Protein AF-0000000078897462 (afdb_homodimer)

Solvent-accessible surface area (backbone atoms only — not comparable to full-atom values): 29015 Å² total; per-residue (Å²): 115,37,61,80,40,84,40,55,51,53,40,30,50,65,45,54,79,26,68,75,87,39,62,31,33,33,38,21,14,69,80,71,64,42,80,41,42,38,42,59,67,56,45,29,54,48,11,64,52,46,28,38,51,57,62,60,48,25,62,71,59,50,78,65,89,62,73,49,71,44,78,38,54,90,40,51,51,70,26,52,50,35,50,47,40,30,54,42,47,66,40,71,82,74,44,86,80,38,28,50,53,32,31,40,49,20,58,74,37,45,26,55,58,57,27,51,52,32,50,52,49,51,68,73,65,56,43,75,88,42,24,64,54,47,47,34,51,16,48,75,64,70,55,30,78,90,46,51,67,64,33,48,56,50,44,24,70,41,28,52,63,37,48,66,35,85,64,49,50,71,49,48,70,67,50,49,36,54,60,48,58,45,84,68,49,51,54,57,55,66,55,53,48,53,33,51,50,52,27,21,48,52,50,25,58,75,68,71,44,64,94,42,43,62,49,27,43,56,70,43,45,74,47,57,45,38,47,51,60,82,75,42,52,68,65,55,38,54,74,61,46,63,75,56,53,64,55,52,71,68,54,48,49,48,49,54,53,13,69,76,54,71,47,71,83,39,93,62,86,71,116,39,63,78,40,85,41,54,51,54,39,28,51,66,44,55,80,25,66,73,86,38,60,31,33,33,38,22,14,68,81,72,64,43,80,43,42,38,42,60,68,57,46,28,53,46,11,64,54,46,30,39,50,58,62,61,49,27,61,70,54,50,80,64,86,62,72,49,72,44,77,39,55,89,42,50,52,69,28,51,50,35,49,47,39,30,54,41,49,65,40,71,82,74,46,87,80,38,27,50,53,32,29,38,48,20,57,74,37,46,25,54,59,58,26,49,51,32,50,51,50,50,68,73,64,57,42,74,87,42,25,65,54,47,46,36,52,18,48,76,64,69,54,30,79,90,46,51,66,64,32,47,55,50,43,24,70,40,28,50,62,38,47,66,36,84,63,50,50,70,48,48,70,67,50,50,36,55,60,48,58,45,83,69,50,52,54,56,57,66,55,52,50,54,32,51,50,52,27,21,48,52,50,24,56,75,67,71,44,65,91,42,44,63,49,26,44,57,71,43,45,75,46,57,46,38,46,52,60,81,76,42,52,69,65,55,38,53,75,61,44,62,76,57,52,65,55,51,70,67,54,45,49,47,48,53,53,13,67,76,54,73,47,71,83,39,92,62,84,72

Structure (mmCIF, N/CA/C/O backbone):
data_AF-0000000078897462-model_v1
#
loop_
_entity.id
_entity.type
_entity.pdbx_description
1 polymer 'BTB domain-containing protein'
#
loop_
_atom_site.group_PDB
_atom_site.id
_atom_site.type_symbol
_atom_site.label_atom_id
_atom_site.label_alt_id
_atom_site.label_comp_id
_atom_site.label_asym_id
_atom_site.label_entity_id
_atom_site.label_seq_id
_atom_site.pdbx_PDB_ins_code
_atom_site.Cartn_x
_atom_site.Cartn_y
_atom_site.Cartn_z
_atom_site.occupancy
_atom_site.B_iso_or_equiv
_atom_site.auth_seq_id
_atom_site.auth_comp_id
_atom_site.auth_asym_id
_atom_site.auth_atom_id
_atom_site.pdbx_PDB_model_num
ATOM 1 N N . TRP A 1 1 ? -14.805 -8.18 -1.785 1 94.5 1 TRP A N 1
ATOM 2 C CA . TRP A 1 1 ? -14.18 -6.934 -2.232 1 94.5 1 TRP A CA 1
ATOM 3 C C . TRP A 1 1 ? -12.727 -7.16 -2.633 1 94.5 1 TRP A C 1
ATOM 5 O O . TRP A 1 1 ? -12.234 -6.535 -3.572 1 94.5 1 TRP A O 1
ATOM 15 N N . GLN A 1 2 ? -12.047 -8.102 -2.064 1 93.75 2 GLN A N 1
ATOM 16 C CA . GLN A 1 2 ? -10.625 -8.336 -2.287 1 93.75 2 GLN A CA 1
ATOM 17 C C . GLN A 1 2 ? -10.359 -8.781 -3.723 1 93.75 2 GLN A C 1
ATOM 19 O O . GLN A 1 2 ? -9.406 -8.312 -4.359 1 93.75 2 GLN A O 1
ATOM 24 N N . THR A 1 3 ? -11.195 -9.656 -4.246 1 94.5 3 THR A N 1
ATOM 25 C CA . THR A 1 3 ? -10.969 -10.266 -5.559 1 94.5 3 THR A CA 1
ATOM 26 C C . THR A 1 3 ? -11.188 -9.242 -6.668 1 94.5 3 THR A C 1
ATOM 28 O O . THR A 1 3 ? -10.711 -9.422 -7.789 1 94.5 3 THR A O 1
ATOM 31 N N . SER A 1 4 ? -11.906 -8.195 -6.355 1 93.88 4 SER A N 1
ATOM 32 C CA . SER A 1 4 ? -12.219 -7.188 -7.363 1 93.88 4 SER A CA 1
ATOM 33 C C . SER A 1 4 ? -11.148 -6.102 -7.414 1 93.88 4 SER A C 1
ATOM 35 O O . SER A 1 4 ? -11.109 -5.309 -8.359 1 93.88 4 SER A O 1
ATOM 37 N N . MET A 1 5 ? -10.25 -6.145 -6.422 1 92.44 5 MET A N 1
ATOM 38 C CA . MET A 1 5 ? -9.211 -5.121 -6.359 1 92.44 5 MET A CA 1
ATOM 39 C C . MET A 1 5 ? -7.879 -5.66 -6.879 1 92.44 5 MET A C 1
ATOM 41 O O . MET A 1 5 ? -7.352 -6.637 -6.34 1 92.44 5 MET A O 1
ATOM 45 N N . CYS A 1 6 ? -7.266 -4.957 -7.836 1 90.75 6 CYS A N 1
ATOM 46 C CA . CYS A 1 6 ? -6.152 -5.547 -8.578 1 90.75 6 CYS A CA 1
ATOM 47 C C . CYS A 1 6 ? -4.828 -4.945 -8.125 1 90.75 6 CYS A C 1
ATOM 49 O O . CYS A 1 6 ? -3.768 -5.32 -8.633 1 90.75 6 CYS A O 1
ATOM 51 N N . SER A 1 7 ? -4.902 -3.967 -7.152 1 95.38 7 SER A N 1
ATOM 52 C CA . SER A 1 7 ? -3.656 -3.344 -6.719 1 95.38 7 SER A CA 1
ATOM 53 C C . SER A 1 7 ? -3.648 -3.113 -5.211 1 95.38 7 SER A C 1
ATOM 55 O O . SER A 1 7 ? -4.707 -3.051 -4.582 1 95.38 7 SER A O 1
ATOM 57 N N . LEU A 1 8 ? -2.457 -3.035 -4.715 1 96.25 8 LEU A N 1
ATOM 58 C CA . LEU A 1 8 ? -2.258 -2.721 -3.305 1 96.25 8 LEU A CA 1
ATOM 59 C C . LEU A 1 8 ? -2.938 -1.406 -2.939 1 96.25 8 LEU A C 1
ATOM 61 O O . LEU A 1 8 ? -3.553 -1.294 -1.876 1 96.25 8 LEU A O 1
ATOM 65 N N . ARG A 1 9 ? -2.812 -0.392 -3.801 1 96.5 9 ARG A N 1
ATOM 66 C CA . ARG A 1 9 ? -3.391 0.927 -3.566 1 96.5 9 ARG A CA 1
ATOM 67 C C . ARG A 1 9 ? -4.906 0.839 -3.406 1 96.5 9 ARG A C 1
ATOM 69 O O . ARG A 1 9 ? -5.477 1.439 -2.492 1 96.5 9 ARG A O 1
ATOM 76 N N . GLU A 1 10 ? -5.543 0.075 -4.281 1 97.12 10 GLU A N 1
ATOM 77 C CA . GLU A 1 10 ? -6.996 -0.085 -4.238 1 97.12 10 GLU A CA 1
ATOM 78 C C . GLU A 1 10 ? -7.434 -0.805 -2.967 1 97.12 10 GLU A C 1
ATOM 80 O O . GLU A 1 10 ? -8.438 -0.435 -2.352 1 97.12 10 GLU A O 1
ATOM 85 N N . ARG A 1 11 ? -6.711 -1.807 -2.66 1 97.75 11 ARG A N 1
ATOM 86 C CA . ARG A 1 11 ? -7.035 -2.557 -1.45 1 97.75 11 ARG A CA 1
ATOM 87 C C . ARG A 1 11 ? -6.887 -1.684 -0.208 1 97.75 11 ARG A C 1
ATOM 89 O O . ARG A 1 11 ? -7.734 -1.722 0.687 1 97.75 11 ARG A O 1
ATOM 96 N N . ASN A 1 12 ? -5.855 -0.88 -0.157 1 98.19 12 ASN A N 1
ATOM 97 C CA . ASN A 1 12 ? -5.652 0.019 0.974 1 98.19 12 ASN A CA 1
ATOM 98 C C . ASN A 1 12 ? -6.699 1.128 1.004 1 98.19 12 ASN A C 1
ATOM 100 O O . ASN A 1 12 ? -7.113 1.568 2.078 1 98.19 12 ASN A O 1
ATOM 104 N N . LYS A 1 13 ? -7.027 1.624 -0.205 1 98 13 LYS A N 1
ATOM 105 C CA . LYS A 1 13 ? -8.086 2.625 -0.268 1 98 13 LYS A CA 1
ATOM 106 C C . LYS A 1 13 ? -9.383 2.096 0.346 1 98 13 LYS A C 1
ATOM 108 O O . LYS A 1 13 ? -10.094 2.828 1.038 1 98 13 LYS A O 1
ATOM 113 N N . HIS A 1 14 ? -9.641 0.834 0.102 1 97.88 14 HIS A N 1
ATOM 114 C CA . HIS A 1 14 ? -10.82 0.197 0.669 1 97.88 14 HIS A CA 1
ATOM 115 C C . HIS A 1 14 ? -10.734 0.123 2.189 1 97.88 14 HIS A C 1
ATOM 117 O O . HIS A 1 14 ? -11.758 0.15 2.879 1 97.88 14 HIS A O 1
ATOM 123 N N . MET A 1 15 ? -9.555 0.08 2.713 1 98.19 15 MET A N 1
ATOM 124 C CA . MET A 1 15 ? -9.344 -0.102 4.145 1 98.19 15 MET A CA 1
ATOM 125 C C . MET A 1 15 ? -9.336 1.24 4.871 1 98.19 15 MET A C 1
ATOM 127 O O . MET A 1 15 ? -9.461 1.29 6.094 1 98.19 15 MET A O 1
ATOM 131 N N . PHE A 1 16 ? -9.203 2.348 4.105 1 98.38 16 PHE A N 1
ATOM 132 C CA . PHE A 1 16 ? -9.18 3.693 4.668 1 98.38 16 PHE A CA 1
ATOM 133 C C . PHE A 1 16 ? -10.469 3.98 5.434 1 98.38 16 PHE A C 1
ATOM 135 O O . PHE A 1 16 ? -11.562 3.867 4.879 1 98.38 16 PHE A O 1
ATOM 142 N N . ASN A 1 17 ? -10.242 4.363 6.691 1 98.06 17 ASN A N 1
ATOM 143 C CA . ASN A 1 17 ? -11.344 4.688 7.59 1 98.06 17 ASN A CA 1
ATOM 144 C C . ASN A 1 17 ? -12.367 3.557 7.652 1 98.06 17 ASN A C 1
ATOM 146 O O . ASN A 1 17 ? -13.57 3.803 7.625 1 98.06 17 ASN A O 1
ATOM 150 N N . ASN A 1 18 ? -11.914 2.312 7.578 1 97.5 18 ASN A N 1
ATOM 151 C CA . ASN A 1 18 ? -12.711 1.087 7.637 1 97.5 18 ASN A CA 1
ATOM 152 C C . ASN A 1 18 ? -12.367 0.259 8.875 1 97.5 18 ASN A C 1
ATOM 154 O O . ASN A 1 18 ? -11.195 0.033 9.172 1 97.5 18 ASN A O 1
ATOM 158 N N . GLU A 1 19 ? -13.367 -0.163 9.602 1 95.81 19 GLU A N 1
ATOM 159 C CA . GLU A 1 19 ? -13.195 -0.937 10.828 1 95.81 19 GLU A CA 1
ATOM 160 C C . GLU A 1 19 ? -12.688 -2.342 10.531 1 95.81 19 GLU A C 1
ATOM 162 O O . GLU A 1 19 ? -12.125 -3.004 11.406 1 95.81 19 GLU A O 1
ATOM 167 N N . LEU A 1 20 ? -12.875 -2.715 9.336 1 95.38 20 LEU A N 1
ATOM 168 C CA . LEU A 1 20 ? -12.5 -4.066 8.93 1 95.38 20 LEU A CA 1
ATOM 169 C C . LEU A 1 20 ? -11.016 -4.312 9.188 1 95.38 20 LEU A C 1
ATOM 171 O O . LEU A 1 20 ? -10.164 -3.562 8.703 1 95.38 20 LEU A O 1
ATOM 175 N N . PHE A 1 21 ? -10.594 -5.27 9.984 1 93.56 21 PHE A N 1
ATOM 176 C CA . PHE A 1 21 ? -9.258 -5.723 10.359 1 93.56 21 PHE A CA 1
ATOM 177 C C . PHE A 1 21 ? -8.539 -4.672 11.195 1 93.56 21 PHE A C 1
ATOM 179 O O . PHE A 1 21 ? -7.324 -4.75 11.391 1 93.56 21 PHE A O 1
ATOM 186 N N . SER A 1 22 ? -9.266 -3.619 11.602 1 94.69 22 SER A N 1
ATOM 187 C CA . SER A 1 22 ? -8.625 -2.564 12.383 1 94.69 22 SER A CA 1
ATOM 188 C C . SER A 1 22 ? -8.141 -3.088 13.734 1 94.69 22 SER A C 1
ATOM 190 O O . SER A 1 22 ? -8.789 -3.939 14.344 1 94.69 22 SER A O 1
ATOM 192 N N . ASP A 1 23 ? -6.992 -2.633 14.133 1 92.94 23 ASP A N 1
ATOM 193 C CA . ASP A 1 23 ? -6.438 -3.088 15.398 1 92.94 23 ASP A CA 1
ATOM 194 C C . ASP A 1 23 ? -6.039 -1.906 16.281 1 92.94 23 ASP A C 1
ATOM 196 O O . ASP A 1 23 ? -5.371 -2.084 17.297 1 92.94 23 ASP A O 1
ATOM 200 N N . VAL A 1 24 ? -6.414 -0.72 15.914 1 94.12 24 VAL A N 1
ATOM 201 C CA . VAL A 1 24 ? -6.219 0.48 16.719 1 94.12 24 VAL A CA 1
ATOM 202 C C . VAL A 1 24 ? -7.297 1.508 16.391 1 94.12 24 VAL A C 1
ATOM 204 O O . VAL A 1 24 ? -7.828 1.522 15.273 1 94.12 24 VAL A O 1
ATOM 207 N N . ARG A 1 25 ? -7.66 2.281 17.281 1 96.06 25 ARG A N 1
ATOM 208 C CA . ARG A 1 25 ? -8.609 3.379 17.125 1 96.06 25 ARG A CA 1
ATOM 209 C C . ARG A 1 25 ? -8.047 4.68 17.688 1 96.06 25 ARG A C 1
ATOM 211 O O . ARG A 1 25 ? -7.414 4.676 18.75 1 96.06 25 ARG A O 1
ATOM 218 N N . PHE A 1 26 ? -8.344 5.734 17.016 1 96.56 26 PHE A N 1
ATOM 219 C CA . PHE A 1 26 ? -7.926 7.059 17.469 1 96.56 26 PHE A CA 1
ATOM 220 C C . PHE A 1 26 ? -9.133 7.922 17.812 1 96.56 26 PHE A C 1
ATOM 222 O O . PHE A 1 26 ? -10.062 8.055 17.016 1 96.56 26 PHE A O 1
ATOM 229 N N . LEU A 1 27 ? -9.141 8.391 18.969 1 97.25 27 LEU A N 1
ATOM 230 C CA . LEU A 1 27 ? -10.125 9.398 19.359 1 97.25 27 LEU A CA 1
ATOM 231 C C . LEU A 1 27 ? -9.602 10.805 19.062 1 97.25 27 LEU A C 1
ATOM 233 O O . LEU A 1 27 ? -8.82 11.352 19.844 1 97.25 27 LEU A O 1
ATOM 237 N N . VAL A 1 28 ? -10.141 11.406 18.031 1 97.56 28 VAL A N 1
ATOM 238 C CA . VAL A 1 28 ? -9.547 12.625 17.5 1 97.56 28 VAL A CA 1
ATOM 239 C C . VAL A 1 28 ? -10.516 13.789 17.672 1 97.56 28 VAL A C 1
ATOM 241 O O . VAL A 1 28 ? -11.711 13.656 17.375 1 97.56 28 VAL A O 1
ATOM 244 N N . GLY A 1 29 ? -9.961 14.898 18.094 1 97.06 29 GLY A N 1
ATOM 245 C CA . GLY A 1 29 ? -10.742 16.125 18.234 1 97.06 29 GLY A CA 1
ATOM 246 C C . GLY A 1 29 ? -10.32 16.969 19.422 1 97.06 29 GLY A C 1
ATOM 247 O O . GLY A 1 29 ? -9.93 16.422 20.469 1 97.06 29 GLY A O 1
ATOM 248 N N . ARG A 1 30 ? -10.469 18.234 19.328 1 93.5 30 ARG A N 1
ATOM 249 C CA . ARG A 1 30 ? -10.156 19.141 20.422 1 93.5 30 ARG A CA 1
ATOM 250 C C . ARG A 1 30 ? -11.281 19.172 21.453 1 93.5 30 ARG A C 1
ATOM 252 O O . ARG A 1 30 ? -11.039 19.094 22.656 1 93.5 30 ARG A O 1
ATOM 259 N N . SER A 1 31 ? -12.523 19.312 20.906 1 91 31 SER A N 1
ATOM 260 C CA . SER A 1 31 ? -13.695 19.328 21.781 1 91 31 SER A CA 1
ATOM 261 C C . SER A 1 31 ? -14.531 18.078 21.594 1 91 31 SER A C 1
ATOM 263 O O . SER A 1 31 ? -14.438 17.141 22.391 1 91 31 SER A O 1
ATOM 265 N N . ALA A 1 32 ? -15.117 17.953 20.406 1 92.31 32 ALA A N 1
ATOM 266 C CA . ALA A 1 32 ? -15.867 16.75 20.047 1 92.31 32 ALA A CA 1
ATOM 267 C C . ALA A 1 32 ? -14.945 15.695 19.438 1 92.31 32 ALA A C 1
ATOM 269 O O . ALA A 1 32 ? -14.312 15.938 18.406 1 92.31 32 ALA A O 1
ATOM 270 N N . LYS A 1 33 ? -14.945 14.641 20.141 1 94.62 33 LYS A N 1
ATOM 271 C CA . LYS A 1 33 ? -14 13.625 19.672 1 94.62 33 LYS A CA 1
ATOM 272 C C . LYS A 1 33 ? -14.688 12.586 18.797 1 94.62 33 LYS A C 1
ATOM 274 O O . LYS A 1 33 ? -15.836 12.219 19.047 1 94.62 33 LYS A O 1
ATOM 279 N N . GLN A 1 34 ? -14.047 12.219 17.766 1 97.31 34 GLN A N 1
ATOM 280 C CA . GLN A 1 34 ? -14.492 11.188 16.844 1 97.31 34 GLN A CA 1
ATOM 281 C C . GLN A 1 34 ? -13.555 9.984 16.875 1 97.31 34 GLN A C 1
ATOM 283 O O . GLN A 1 34 ? -12.328 10.141 16.906 1 97.31 34 GLN A O 1
ATOM 288 N N . SER A 1 35 ? -14.164 8.852 16.922 1 97.25 35 SER A N 1
ATOM 289 C CA . SER A 1 35 ? -13.375 7.621 16.891 1 97.25 35 SER A CA 1
ATOM 290 C C . SER A 1 35 ? -13.07 7.188 15.461 1 97.25 35 SER A C 1
ATOM 292 O O . SER A 1 35 ? -13.984 6.988 14.664 1 97.25 35 SER A O 1
ATOM 294 N N . ILE A 1 36 ? -11.82 7.051 15.125 1 98 36 ILE A N 1
ATOM 295 C CA . ILE A 1 36 ? -11.391 6.707 13.781 1 98 36 ILE A CA 1
ATOM 296 C C . ILE A 1 36 ? -10.57 5.418 13.812 1 98 36 ILE A C 1
ATOM 298 O O . ILE A 1 36 ? -9.555 5.336 14.5 1 98 36 ILE A O 1
ATOM 302 N N . PRO A 1 37 ? -11.023 4.418 13.109 1 97.75 37 PRO A N 1
ATOM 303 C CA . PRO A 1 37 ? -10.266 3.162 13.07 1 97.75 37 PRO A CA 1
ATOM 304 C C . PRO A 1 37 ? -9.031 3.25 12.172 1 97.75 37 PRO A C 1
ATOM 306 O O . PRO A 1 37 ? -9 4.039 11.227 1 97.75 37 PRO A O 1
ATOM 309 N N . ALA A 1 38 ? -8 2.543 12.492 1 97.69 38 ALA A N 1
ATOM 310 C CA . ALA A 1 38 ? -6.793 2.457 11.68 1 97.69 38 ALA A CA 1
ATOM 311 C C . ALA A 1 38 ? -6.109 1.102 11.844 1 97.69 38 ALA A C 1
ATOM 313 O O . ALA A 1 38 ? -6.629 0.22 12.539 1 97.69 38 ALA A O 1
ATOM 314 N N . HIS A 1 39 ? -5.098 0.837 11.188 1 96.69 39 HIS A N 1
ATOM 315 C CA . HIS A 1 39 ? -4.312 -0.392 11.211 1 96.69 39 HIS A CA 1
ATOM 316 C C . HIS A 1 39 ? -2.863 -0.113 11.602 1 96.69 39 HIS A C 1
ATOM 318 O O . HIS A 1 39 ? -2.174 0.66 10.938 1 96.69 39 HIS A O 1
ATOM 324 N N . LYS A 1 40 ? -2.426 -0.726 12.633 1 96.06 40 LYS A N 1
ATOM 325 C CA . LYS A 1 40 ? -1.099 -0.471 13.188 1 96.06 40 LYS A CA 1
ATOM 326 C C . LYS A 1 40 ? -0.017 -0.652 12.125 1 96.06 40 LYS A C 1
ATOM 328 O O . LYS A 1 40 ? 0.976 0.08 12.109 1 96.06 40 LYS A O 1
ATOM 333 N N . TYR A 1 41 ? -0.198 -1.64 11.266 1 96.62 41 TYR A N 1
ATOM 334 C CA . TYR A 1 41 ? 0.793 -1.9 10.227 1 96.62 41 TYR A CA 1
ATOM 335 C C . TYR A 1 41 ? 0.998 -0.673 9.344 1 96.62 41 TYR A C 1
ATOM 337 O O . TYR A 1 41 ? 2.131 -0.229 9.141 1 96.62 41 TYR A O 1
ATOM 345 N N . ILE A 1 42 ? -0.093 -0.099 8.859 1 98 42 ILE A N 1
ATOM 346 C CA . ILE A 1 42 ? -0.036 1.043 7.953 1 98 42 ILE A CA 1
ATOM 347 C C . ILE A 1 42 ? 0.596 2.236 8.664 1 98 42 ILE A C 1
ATOM 349 O O . ILE A 1 42 ? 1.449 2.924 8.102 1 98 42 ILE A O 1
ATOM 353 N N . MET A 1 43 ? 0.166 2.414 9.867 1 97.12 43 MET A N 1
ATOM 354 C CA . MET A 1 43 ? 0.688 3.535 10.641 1 97.12 43 MET A CA 1
ATOM 355 C C . MET A 1 43 ? 2.186 3.379 10.883 1 97.12 43 MET A C 1
ATOM 357 O O . MET A 1 43 ? 2.947 4.332 10.711 1 97.12 43 MET A O 1
ATOM 361 N N . SER A 1 44 ? 2.602 2.195 11.195 1 96.88 44 SER A N 1
ATOM 362 C CA . SER A 1 44 ? 3.969 1.924 11.625 1 96.88 44 SER A CA 1
ATOM 363 C C . SER A 1 44 ? 4.941 1.984 10.453 1 96.88 44 SER A C 1
ATOM 365 O O . SER A 1 44 ? 6.09 2.402 10.617 1 96.88 44 SER A O 1
ATOM 367 N N . ILE A 1 45 ? 4.5 1.553 9.312 1 97.69 45 ILE A N 1
ATOM 368 C CA . ILE A 1 45 ? 5.434 1.565 8.188 1 97.69 45 ILE A CA 1
ATOM 369 C C . ILE A 1 45 ? 5.57 2.986 7.648 1 97.69 45 ILE A C 1
ATOM 371 O O . ILE A 1 45 ? 6.492 3.279 6.887 1 97.69 45 ILE A O 1
ATOM 375 N N . SER A 1 46 ? 4.664 3.877 7.996 1 97.88 46 SER A N 1
ATOM 376 C CA . SER A 1 46 ? 4.629 5.223 7.43 1 97.88 46 SER A CA 1
ATOM 377 C C . SER A 1 46 ? 5.32 6.227 8.344 1 97.88 46 SER A C 1
ATOM 379 O O . SER A 1 46 ? 5.762 7.285 7.891 1 97.88 46 SER A O 1
ATOM 381 N N . SER A 1 47 ? 5.406 5.891 9.633 1 97.56 47 SER A N 1
ATOM 382 C CA . SER A 1 47 ? 5.883 6.855 10.617 1 97.56 47 SER A CA 1
ATOM 383 C C . SER A 1 47 ? 6.703 6.172 11.703 1 97.56 47 SER A C 1
ATOM 385 O O . SER A 1 47 ? 6.23 5.238 12.352 1 97.56 47 SER A O 1
ATOM 387 N N . PRO A 1 48 ? 7.938 6.641 12 1 97 48 PRO A N 1
ATOM 388 C CA . PRO A 1 48 ? 8.719 6.062 13.102 1 97 48 PRO A CA 1
ATOM 389 C C . PRO A 1 48 ? 8.086 6.309 14.469 1 97 48 PRO A C 1
ATOM 391 O O . PRO A 1 48 ? 8.258 5.504 15.383 1 97 48 PRO A O 1
ATOM 394 N N . VAL A 1 49 ? 7.359 7.363 14.562 1 96.38 49 VAL A N 1
ATOM 395 C CA . VAL A 1 49 ? 6.691 7.68 15.82 1 96.38 49 VAL A CA 1
ATOM 396 C C . VAL A 1 49 ? 5.609 6.645 16.109 1 96.38 49 VAL A C 1
ATOM 398 O O . VAL A 1 49 ? 5.535 6.102 17.219 1 96.38 49 VAL A O 1
ATOM 401 N N . PHE A 1 50 ? 4.84 6.336 15.094 1 95.38 50 PHE A N 1
ATOM 402 C CA . PHE A 1 50 ? 3.803 5.328 15.266 1 95.38 50 PHE A CA 1
ATOM 403 C C . PHE A 1 50 ? 4.414 3.953 15.5 1 95.38 50 PHE A C 1
ATOM 405 O O . PHE A 1 50 ? 3.898 3.166 16.297 1 95.38 50 PHE A O 1
ATOM 412 N N . SER A 1 51 ? 5.5 3.664 14.75 1 94.81 51 SER A N 1
ATOM 413 C CA . SER A 1 51 ? 6.133 2.363 14.945 1 94.81 51 SER A CA 1
ATOM 414 C C . SER A 1 51 ? 6.652 2.215 16.375 1 94.81 51 SER A C 1
ATOM 416 O O . SER A 1 51 ? 6.527 1.146 16.969 1 94.81 51 SER A O 1
ATOM 418 N N . SER A 1 52 ? 7.266 3.268 16.906 1 93.56 52 SER A N 1
ATOM 419 C CA . SER A 1 52 ? 7.734 3.254 18.281 1 93.56 52 SER A CA 1
ATOM 420 C C . SER A 1 52 ? 6.57 3.113 19.266 1 93.56 52 SER A C 1
ATOM 422 O O . SER A 1 52 ? 6.652 2.363 20.234 1 93.56 52 SER A O 1
ATOM 424 N N . MET A 1 53 ? 5.527 3.752 19.016 1 90.44 53 MET A N 1
ATOM 425 C CA . MET A 1 53 ? 4.344 3.727 19.875 1 90.44 53 MET A CA 1
ATOM 426 C C . MET A 1 53 ? 3.766 2.316 19.953 1 90.44 53 MET A C 1
ATOM 428 O O . MET A 1 53 ? 3.395 1.859 21.047 1 90.44 53 MET A O 1
ATOM 432 N N . PHE A 1 54 ? 3.744 1.634 18.828 1 90.38 54 PHE A N 1
ATOM 433 C CA . PHE A 1 54 ? 3.041 0.358 18.766 1 90.38 54 PHE A CA 1
ATOM 434 C C . PHE A 1 54 ? 3.982 -0.797 19.078 1 90.38 54 PHE A C 1
ATOM 436 O O . PHE A 1 54 ? 3.555 -1.831 19.594 1 90.38 54 PHE A O 1
ATOM 443 N N . PHE A 1 55 ? 5.242 -0.69 18.734 1 87.31 55 PHE A N 1
ATOM 444 C CA . PHE A 1 55 ? 6.094 -1.872 18.781 1 87.31 55 PHE A CA 1
ATOM 445 C C . PHE A 1 55 ? 7.262 -1.654 19.734 1 87.31 55 PHE A C 1
ATOM 447 O O . PHE A 1 55 ? 7.953 -2.605 20.109 1 87.31 55 PHE A O 1
ATOM 454 N N . ALA A 1 56 ? 7.629 -0.541 19.969 1 78 56 ALA A N 1
ATOM 455 C CA . ALA A 1 56 ? 8.672 -0.304 20.969 1 78 56 ALA A CA 1
ATOM 456 C C . ALA A 1 56 ? 8.078 -0.124 22.359 1 78 56 ALA A C 1
ATOM 458 O O . ALA A 1 56 ? 8.453 -0.826 23.297 1 78 56 ALA A O 1
ATOM 459 N N . PHE A 1 57 ? 7.152 0.745 22.453 1 65 57 PHE A N 1
ATOM 460 C CA . PHE A 1 57 ? 6.586 1.098 23.75 1 65 57 PHE A CA 1
ATOM 461 C C . PHE A 1 57 ? 5.344 0.265 24.047 1 65 57 PHE A C 1
ATOM 463 O O . PHE A 1 57 ? 5.082 -0.085 25.188 1 65 57 PHE A O 1
ATOM 470 N N . GLY A 1 58 ? 4.508 0.033 23.016 1 56.66 58 GLY A N 1
ATOM 471 C CA . GLY A 1 58 ? 3.262 -0.703 23.172 1 56.66 58 GLY A CA 1
ATOM 472 C C . GLY A 1 58 ? 3.459 -2.104 23.719 1 56.66 58 GLY A C 1
ATOM 473 O O . GLY A 1 58 ? 2.611 -2.611 24.453 1 56.66 58 GLY A O 1
ATOM 474 N N . ALA A 1 59 ? 4.609 -2.701 23.219 1 53.16 59 ALA A N 1
ATOM 475 C CA . ALA A 1 59 ? 4.961 -4 23.781 1 53.16 59 ALA A CA 1
ATOM 476 C C . ALA A 1 59 ? 5.055 -3.924 25.312 1 53.16 59 ALA A C 1
ATOM 478 O O . ALA A 1 59 ? 4.719 -4.887 26 1 53.16 59 ALA A O 1
ATOM 479 N N . LEU A 1 60 ? 5.461 -2.826 25.656 1 50.5 60 LEU A N 1
ATOM 480 C CA . LEU A 1 60 ? 5.574 -2.646 27.109 1 50.5 60 LEU A CA 1
ATOM 481 C C . LEU A 1 60 ? 4.195 -2.498 27.75 1 50.5 60 LEU A C 1
ATOM 483 O O . LEU A 1 60 ? 4.004 -2.848 28.906 1 50.5 60 LEU A O 1
ATOM 487 N N . GLN A 1 61 ? 3.381 -1.892 27.062 1 47.5 61 GLN A N 1
ATOM 488 C CA . GLN A 1 61 ? 2.061 -1.614 27.625 1 47.5 61 GLN A CA 1
ATOM 489 C C . GLN A 1 61 ? 1.062 -2.701 27.234 1 47.5 61 GLN A C 1
ATOM 491 O O . GLN A 1 61 ? -0.049 -2.746 27.766 1 47.5 61 GLN A O 1
ATOM 496 N N . ALA A 1 62 ? 1.459 -3.404 26.25 1 47.62 62 ALA A N 1
ATOM 497 C CA . ALA A 1 62 ? 0.533 -4.328 25.594 1 47.62 62 ALA A CA 1
ATOM 498 C C . ALA A 1 62 ? 0.018 -5.371 26.578 1 47.62 62 ALA A C 1
ATOM 500 O O . ALA A 1 62 ? -0.677 -6.312 26.188 1 47.62 62 ALA A O 1
ATOM 501 N N . GLU A 1 63 ? 0.373 -5.375 27.75 1 41.78 63 GLU A N 1
ATOM 502 C CA . GLU A 1 63 ? -0.383 -6.324 28.562 1 41.78 63 GLU A CA 1
ATOM 503 C C . GLU A 1 63 ? -1.872 -6.266 28.234 1 41.78 63 GLU A C 1
ATOM 505 O O . GLU A 1 63 ? -2.641 -7.133 28.656 1 41.78 63 GLU A O 1
ATOM 510 N N . GLN A 1 64 ? -2.6 -5.047 28.125 1 41.75 64 GLN A N 1
ATOM 511 C CA . GLN A 1 64 ? -4.055 -5.012 28.188 1 41.75 64 GLN A CA 1
ATOM 512 C C . GLN A 1 64 ? -4.672 -5.203 26.812 1 41.75 64 GLN A C 1
ATOM 514 O O . GLN A 1 64 ? -4.23 -4.582 25.828 1 41.75 64 GLN A O 1
ATOM 519 N N . LEU A 1 65 ? -5.332 -6.348 26.391 1 41.47 65 LEU A N 1
ATOM 520 C CA . LEU A 1 65 ? -6.062 -7.027 25.328 1 41.47 65 LEU A CA 1
ATOM 521 C C . LEU A 1 65 ? -6.777 -6.023 24.438 1 41.47 65 LEU A C 1
ATOM 523 O O . LEU A 1 65 ? -7.391 -6.406 23.438 1 41.47 65 LEU A O 1
ATOM 527 N N . THR A 1 66 ? -7.418 -4.785 24.922 1 48.31 66 THR A N 1
ATOM 528 C CA . THR A 1 66 ? -8.469 -4.016 24.266 1 48.31 66 THR A CA 1
ATOM 529 C C . THR A 1 66 ? -7.887 -3.182 23.125 1 48.31 66 THR A C 1
ATOM 531 O O . THR A 1 66 ? -6.711 -2.812 23.141 1 48.31 66 THR A O 1
ATOM 534 N N . ARG A 1 67 ? -8.602 -3.199 22.078 1 58.16 67 ARG A N 1
ATOM 535 C CA . ARG A 1 67 ? -8.367 -2.236 21.016 1 58.16 67 ARG A CA 1
ATOM 536 C C . ARG A 1 67 ? -7.867 -0.908 21.578 1 58.16 67 ARG A C 1
ATOM 538 O O . ARG A 1 67 ? -8.578 -0.24 22.328 1 58.16 67 ARG A O 1
ATOM 545 N N . GLU A 1 68 ? -6.535 -0.681 21.469 1 75.81 68 GLU A N 1
ATOM 546 C CA . GLU A 1 68 ? -5.844 0.501 21.984 1 75.81 68 GLU A CA 1
ATOM 547 C C . GLU A 1 68 ? -6.477 1.782 21.438 1 75.81 68 GLU A C 1
ATOM 549 O O . GLU A 1 68 ? -6.738 1.899 20.25 1 75.81 68 GLU A O 1
ATOM 554 N N . GLN A 1 69 ? -7.156 2.428 22.297 1 84.81 69 GLN A N 1
ATOM 555 C CA . GLN A 1 69 ? -7.664 3.744 21.922 1 84.81 69 GLN A CA 1
ATOM 556 C C . GLN A 1 69 ? -6.648 4.836 22.25 1 84.81 69 GLN A C 1
ATOM 558 O O . GLN A 1 69 ? -6.18 4.938 23.375 1 84.81 69 GLN A O 1
ATOM 563 N N . ILE A 1 70 ? -6.188 5.473 21.266 1 91.88 70 ILE A N 1
ATOM 564 C CA . ILE A 1 70 ? -5.219 6.555 21.391 1 91.88 70 ILE A CA 1
ATOM 565 C C . ILE A 1 70 ? -5.914 7.898 21.188 1 91.88 70 ILE A C 1
ATOM 567 O O . ILE A 1 70 ? -6.613 8.094 20.203 1 91.88 70 ILE A O 1
ATOM 571 N N . GLU A 1 71 ? -5.746 8.758 22.062 1 94.31 71 GLU A N 1
ATOM 572 C CA . GLU A 1 71 ? -6.391 10.062 21.969 1 94.31 71 GLU A CA 1
ATOM 573 C C . GLU A 1 71 ? -5.477 11.086 21.281 1 94.31 71 GLU A C 1
ATOM 575 O O . GLU A 1 71 ? -4.289 11.172 21.609 1 94.31 71 GLU A O 1
ATOM 580 N N . ILE A 1 72 ? -6.023 11.766 20.391 1 95.44 72 ILE A N 1
ATOM 581 C CA . ILE A 1 72 ? -5.352 12.859 19.703 1 95.44 72 ILE A CA 1
ATOM 582 C C . ILE A 1 72 ? -6.203 14.125 19.781 1 95.44 72 ILE A C 1
ATOM 584 O O . ILE A 1 72 ? -7.191 14.266 19.062 1 95.44 72 ILE A O 1
ATOM 588 N N . SER A 1 73 ? -5.801 15.039 20.578 1 94.88 73 SER A N 1
ATOM 589 C CA . SER A 1 73 ? -6.598 16.234 20.828 1 94.88 73 SER A CA 1
ATOM 590 C C . SER A 1 73 ? -6 17.453 20.125 1 94.88 73 SER A C 1
ATOM 592 O O . SER A 1 73 ? -6.551 18.547 20.203 1 94.88 73 SER A O 1
ATOM 594 N N . GLU A 1 74 ? -4.945 17.25 19.406 1 92.56 74 GLU A N 1
ATOM 595 C CA . GLU A 1 74 ? -4.211 18.391 18.844 1 92.56 74 GLU A CA 1
ATOM 596 C C . GLU A 1 74 ? -4.73 18.75 17.453 1 92.56 74 GLU A C 1
ATOM 598 O O . GLU A 1 74 ? -4.266 19.719 16.844 1 92.56 74 GLU A O 1
ATOM 603 N N . CYS A 1 75 ? -5.652 17.984 16.984 1 95.62 75 CYS A N 1
ATOM 604 C CA . CYS A 1 75 ? -6.188 18.266 15.656 1 95.62 75 CYS A CA 1
ATOM 605 C C . CYS A 1 75 ? -7.648 17.844 15.555 1 95.62 75 CYS A C 1
ATOM 607 O O . CYS A 1 75 ? -8.164 17.172 16.453 1 95.62 75 CYS A O 1
ATOM 609 N N . GLU A 1 76 ? -8.273 18.344 14.508 1 96.75 76 GLU A N 1
ATOM 610 C CA . GLU A 1 76 ? -9.648 17.938 14.227 1 96.75 76 GLU A CA 1
ATOM 611 C C . GLU A 1 76 ? -9.68 16.656 13.383 1 96.75 76 GLU A C 1
ATOM 613 O O . GLU A 1 76 ? -8.703 16.344 12.688 1 96.75 76 GLU A O 1
ATOM 618 N N . PRO A 1 77 ? -10.781 15.898 13.359 1 97.81 77 PRO A N 1
ATOM 619 C CA . PRO A 1 77 ? -10.883 14.625 12.641 1 97.81 77 PRO A CA 1
ATOM 620 C C . PRO A 1 77 ? -10.617 14.773 11.148 1 97.81 77 PRO A C 1
ATOM 622 O O . PRO A 1 77 ? -10.008 13.891 10.531 1 97.81 77 PRO A O 1
ATOM 625 N N . ALA A 1 78 ? -11.008 15.875 10.609 1 97.75 78 ALA A N 1
ATOM 626 C CA . ALA A 1 78 ? -10.844 16.078 9.172 1 97.75 78 ALA A CA 1
ATOM 627 C C . ALA A 1 78 ? -9.375 16.062 8.781 1 97.75 78 ALA A C 1
ATOM 629 O O . ALA A 1 78 ? -9 15.461 7.77 1 97.75 78 ALA A O 1
ATOM 630 N N . ALA A 1 79 ? -8.555 16.719 9.531 1 98.12 79 ALA A N 1
ATOM 631 C CA . ALA A 1 79 ? -7.125 16.75 9.25 1 98.12 79 ALA A CA 1
ATOM 632 C C . ALA A 1 79 ? -6.488 15.383 9.438 1 98.12 79 ALA A C 1
ATOM 634 O O . ALA A 1 79 ? -5.637 14.969 8.648 1 98.12 79 ALA A O 1
ATOM 635 N N . PHE A 1 80 ? -6.898 14.711 10.477 1 98.62 80 PHE A N 1
ATOM 636 C CA . PHE A 1 80 ? -6.352 13.391 10.75 1 98.62 80 PHE A CA 1
ATOM 637 C C . PHE A 1 80 ? -6.723 12.414 9.641 1 98.62 80 PHE A C 1
ATOM 639 O O . PHE A 1 80 ? -5.91 11.57 9.25 1 98.62 80 PHE A O 1
ATOM 646 N N . LEU A 1 81 ? -7.941 12.523 9.156 1 98.69 81 LEU A N 1
ATOM 647 C CA . LEU A 1 81 ? -8.391 11.664 8.062 1 98.69 81 LEU A CA 1
ATOM 648 C C . LEU A 1 81 ? -7.582 11.922 6.801 1 98.69 81 LEU A C 1
ATOM 650 O O . LEU A 1 81 ? -7.336 11 6.02 1 98.69 81 LEU A O 1
ATOM 654 N N . GLU A 1 82 ? -7.16 13.156 6.598 1 98.75 82 GLU A N 1
ATOM 655 C CA . GLU A 1 82 ? -6.305 13.438 5.449 1 98.75 82 GLU A CA 1
ATOM 656 C C . GLU A 1 82 ? -4.918 12.82 5.629 1 98.75 82 GLU A C 1
ATOM 658 O O . GLU A 1 82 ? -4.309 12.352 4.664 1 98.75 82 GLU A O 1
ATOM 663 N N . LEU A 1 83 ? -4.441 12.906 6.848 1 98.75 83 LEU A N 1
ATOM 664 C CA . LEU A 1 83 ? -3.197 12.203 7.137 1 98.75 83 LEU A CA 1
ATOM 665 C C . LEU A 1 83 ? -3.322 10.719 6.812 1 98.75 83 LEU A C 1
ATOM 667 O O . LEU A 1 83 ? -2.465 10.156 6.129 1 98.75 83 LEU A O 1
ATOM 671 N N . LEU A 1 84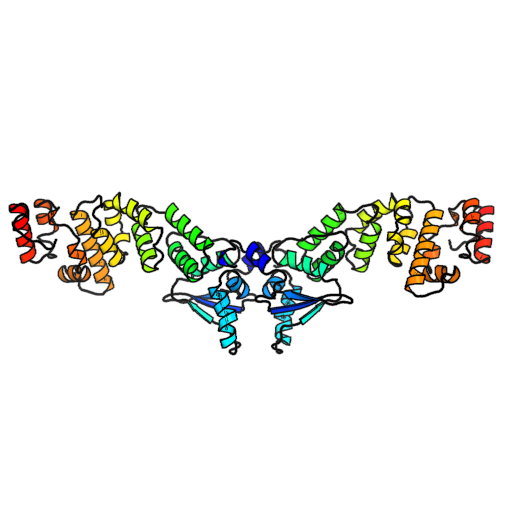 ? -4.422 10.117 7.293 1 98.75 84 LEU A N 1
ATOM 672 C CA . LEU A 1 84 ? -4.648 8.695 7.055 1 98.75 84 LEU A CA 1
ATOM 673 C C . LEU A 1 84 ? -4.777 8.406 5.562 1 98.75 84 LEU A C 1
ATOM 675 O O . LEU A 1 84 ? -4.273 7.387 5.078 1 98.75 84 LEU A O 1
ATOM 679 N N . ARG A 1 85 ? -5.492 9.312 4.898 1 98.75 85 ARG A N 1
ATOM 680 C CA . ARG A 1 85 ? -5.676 9.133 3.463 1 98.75 85 ARG A CA 1
ATOM 681 C C . ARG A 1 85 ? -4.336 9 2.75 1 98.75 85 ARG A C 1
ATOM 683 O O . ARG A 1 85 ? -4.172 8.141 1.881 1 98.75 85 ARG A O 1
ATOM 690 N N . TYR A 1 86 ? -3.414 9.805 3.127 1 98.69 86 TYR A N 1
ATOM 691 C CA . TYR A 1 86 ? -2.074 9.766 2.549 1 98.69 86 TYR A CA 1
ATOM 692 C C . TYR A 1 86 ? -1.356 8.477 2.916 1 98.69 86 TYR A C 1
ATOM 694 O O . TYR A 1 86 ? -0.708 7.855 2.07 1 98.69 86 TYR A O 1
ATOM 702 N N . LEU A 1 87 ? -1.458 8.086 4.164 1 98.5 87 LEU A N 1
ATOM 703 C CA . LEU A 1 87 ? -0.759 6.895 4.633 1 98.5 87 LEU A CA 1
ATOM 704 C C . LEU A 1 87 ? -1.297 5.645 3.943 1 98.5 87 LEU A C 1
ATOM 706 O O . LEU A 1 87 ? -0.54 4.715 3.654 1 98.5 87 LEU A O 1
ATOM 710 N N . TYR A 1 88 ? -2.555 5.59 3.648 1 98.5 88 TYR A N 1
ATOM 711 C CA . TYR A 1 88 ? -3.195 4.383 3.139 1 98.5 88 TYR A CA 1
ATOM 712 C C . TYR A 1 88 ? -2.996 4.254 1.633 1 98.5 88 TYR A C 1
ATOM 714 O O . TYR A 1 88 ? -2.865 3.143 1.111 1 98.5 88 TYR A O 1
ATOM 722 N N . TYR A 1 89 ? -3.082 5.426 0.923 1 97.62 89 TYR A N 1
ATOM 723 C CA . TYR A 1 89 ? -3.012 5.207 -0.518 1 97.62 89 TYR A CA 1
ATOM 724 C C . TYR A 1 89 ? -2.447 6.434 -1.227 1 97.62 89 TYR A C 1
ATOM 726 O O . TYR A 1 89 ? -2.848 6.746 -2.35 1 97.62 89 TYR A O 1
ATOM 734 N N . ASP A 1 90 ? -1.651 7.297 -0.584 1 97.75 90 ASP A N 1
ATOM 735 C CA . ASP A 1 90 ? -0.783 8.328 -1.143 1 97.75 90 ASP A CA 1
ATOM 736 C C . ASP A 1 90 ? -1.602 9.453 -1.77 1 97.75 90 ASP A C 1
ATOM 738 O O . ASP A 1 90 ? -1.222 10 -2.807 1 97.75 90 ASP A O 1
ATOM 742 N N . GLU A 1 91 ? -2.691 9.742 -1.223 1 97.88 91 GLU A N 1
ATOM 743 C CA . GLU A 1 91 ? -3.512 10.875 -1.651 1 97.88 91 GLU A CA 1
ATOM 744 C C . GLU A 1 91 ? -3.852 11.789 -0.477 1 97.88 91 GLU A C 1
ATOM 746 O O . GLU A 1 91 ? -3.859 11.344 0.675 1 97.88 91 GLU A O 1
ATOM 751 N N . VAL A 1 92 ? -4.004 13.008 -0.806 1 97.94 92 VAL A N 1
ATOM 752 C CA . VAL A 1 92 ? -4.441 13.953 0.214 1 97.94 92 VAL A CA 1
ATOM 753 C C . VAL A 1 92 ? -5.266 15.062 -0.43 1 97.94 92 VAL A C 1
ATOM 755 O O . VAL A 1 92 ? -4.965 15.508 -1.541 1 97.94 92 VAL A O 1
ATOM 758 N N . GLN A 1 93 ? -6.32 15.391 0.123 1 98.44 93 GLN A N 1
ATOM 759 C CA . GLN A 1 93 ? -7.191 16.484 -0.308 1 98.44 93 GLN A CA 1
ATOM 760 C C . GLN A 1 93 ? -7.16 17.641 0.688 1 98.44 93 GLN A C 1
ATOM 762 O O . GLN A 1 93 ? -7.965 17.688 1.618 1 98.44 93 GLN A O 1
ATOM 767 N N . LEU A 1 94 ? -6.383 18.609 0.343 1 98.31 94 LEU A N 1
ATOM 768 C CA . LEU A 1 94 ? -6.113 19.688 1.287 1 98.31 94 LEU A CA 1
ATOM 769 C C . LEU A 1 94 ? -6.973 20.906 0.978 1 98.31 94 LEU A C 1
ATOM 771 O O . LEU A 1 94 ? -7.328 21.141 -0.179 1 98.31 94 LEU A O 1
ATOM 775 N N . THR A 1 95 ? -7.371 21.578 1.936 1 97.06 95 THR A N 1
ATOM 776 C CA . THR A 1 95 ? -7.91 22.938 1.88 1 97.06 95 THR A CA 1
ATOM 777 C C . THR A 1 95 ? -7.07 23.891 2.723 1 97.06 95 THR A C 1
ATOM 779 O O . THR A 1 95 ? -6.227 23.453 3.51 1 97.06 95 THR A O 1
ATOM 782 N N . THR A 1 96 ? -7.293 25.172 2.553 1 93.56 96 THR A N 1
ATOM 783 C CA . THR A 1 96 ? -6.523 26.141 3.314 1 93.56 96 THR A CA 1
ATOM 784 C C . THR A 1 96 ? -6.844 26.047 4.805 1 93.56 96 THR A C 1
ATOM 786 O O . THR A 1 96 ? -6.055 26.484 5.645 1 93.56 96 THR A O 1
ATOM 789 N N . ILE A 1 97 ? -7.914 25.406 5.129 1 92.38 97 ILE A N 1
ATOM 790 C CA . ILE A 1 97 ? -8.336 25.25 6.52 1 92.38 97 ILE A CA 1
ATOM 791 C C . ILE A 1 97 ? -7.676 24.016 7.117 1 92.38 97 ILE A C 1
ATOM 793 O O . ILE A 1 97 ? -7.191 24.047 8.25 1 92.38 97 ILE A O 1
ATOM 797 N N . THR A 1 98 ? -7.527 22.938 6.359 1 96.81 98 THR A N 1
ATOM 798 C CA . THR A 1 98 ? -7.055 21.656 6.879 1 96.81 98 THR A CA 1
ATOM 799 C C . THR A 1 98 ? -5.543 21.531 6.719 1 96.81 98 THR A C 1
ATOM 801 O O . THR A 1 98 ? -4.883 20.859 7.508 1 96.81 98 THR A O 1
ATOM 804 N N . ALA A 1 99 ? -4.98 22.219 5.785 1 97.81 99 ALA A N 1
ATOM 805 C CA . ALA A 1 99 ? -3.588 22.031 5.391 1 97.81 99 ALA A CA 1
ATOM 806 C C . ALA A 1 99 ? -2.643 22.344 6.547 1 97.81 99 ALA A C 1
ATOM 808 O O . ALA A 1 99 ? -1.682 21.609 6.789 1 97.81 99 ALA A O 1
ATOM 809 N N . PRO A 1 100 ? -2.898 23.391 7.309 1 97 100 PRO A N 1
ATOM 810 C CA . PRO A 1 100 ? -1.985 23.672 8.414 1 97 100 PRO A CA 1
ATOM 811 C C . PRO A 1 100 ? -1.939 22.547 9.445 1 97 100 PRO A C 1
ATOM 813 O O . PRO A 1 100 ? -0.861 22.188 9.93 1 97 100 PRO A O 1
ATOM 816 N N . GLU A 1 101 ? -3.062 22.031 9.727 1 97.62 101 GLU A N 1
ATOM 817 C CA . GLU A 1 101 ? -3.119 20.953 10.711 1 97.62 101 GLU A CA 1
ATOM 818 C C . GLU A 1 101 ? -2.475 19.688 10.172 1 97.62 101 GLU A C 1
ATOM 820 O O . GLU A 1 101 ? -1.801 18.953 10.906 1 97.62 101 GLU A O 1
ATOM 825 N N . VAL A 1 102 ? -2.699 19.344 8.93 1 98.62 102 VAL A N 1
ATOM 826 C CA . VAL A 1 102 ? -2.072 18.172 8.32 1 98.62 102 VAL A CA 1
ATOM 827 C C . VAL A 1 102 ? -0.555 18.344 8.305 1 98.62 102 VAL A C 1
ATOM 829 O O . VAL A 1 102 ? 0.191 17.391 8.531 1 98.62 102 VAL A O 1
ATOM 832 N N . LEU A 1 103 ? -0.151 19.594 7.98 1 98.25 103 LEU A N 1
ATOM 833 C CA . LEU A 1 103 ? 1.275 19.906 8.023 1 98.25 103 LEU A CA 1
ATOM 834 C C . LEU A 1 103 ? 1.838 19.656 9.422 1 98.25 103 LEU A C 1
ATOM 836 O O . LEU A 1 103 ? 2.912 19.078 9.57 1 98.25 103 LEU A O 1
ATOM 840 N N . TYR A 1 104 ? 1.117 20.109 10.398 1 98.12 104 TYR A N 1
ATOM 841 C CA . TYR A 1 104 ? 1.518 19.891 11.781 1 98.12 104 TYR A CA 1
ATOM 842 C C . TYR A 1 104 ? 1.662 18.391 12.07 1 98.12 104 TYR A C 1
ATOM 844 O O . TYR A 1 104 ? 2.666 17.953 12.641 1 98.12 104 TYR A O 1
ATOM 852 N N . LEU A 1 105 ? 0.688 17.609 11.695 1 98.5 105 LEU A N 1
ATOM 853 C CA . LEU A 1 105 ? 0.704 16.172 11.93 1 98.5 105 LEU A CA 1
ATOM 854 C C . LEU A 1 105 ? 1.859 15.508 11.18 1 98.5 105 LEU A C 1
ATOM 856 O O . LEU A 1 105 ? 2.514 14.609 11.711 1 98.5 105 LEU A O 1
ATOM 860 N N . ALA A 1 106 ? 2.029 15.93 9.938 1 98.31 106 ALA A N 1
ATOM 861 C CA . ALA A 1 106 ? 3.115 15.375 9.133 1 98.31 106 ALA A CA 1
ATOM 862 C C . ALA A 1 106 ? 4.465 15.586 9.812 1 98.31 106 ALA A C 1
ATOM 864 O O . ALA A 1 106 ? 5.316 14.695 9.812 1 98.31 106 ALA A O 1
ATOM 865 N N . ARG A 1 107 ? 4.633 16.75 10.375 1 97.44 107 ARG A N 1
ATOM 866 C CA . ARG A 1 107 ? 5.875 17.047 11.078 1 97.44 107 ARG A CA 1
ATOM 867 C C . ARG A 1 107 ? 5.953 16.297 12.398 1 97.44 107 ARG A C 1
ATOM 869 O O . ARG A 1 107 ? 6.996 15.734 12.742 1 97.44 107 ARG A O 1
ATOM 876 N N . LYS A 1 108 ? 4.938 16.25 13.109 1 97.44 108 LYS A N 1
ATOM 877 C CA . LYS A 1 108 ? 4.887 15.57 14.398 1 97.44 108 LYS A CA 1
ATOM 878 C C . LYS A 1 108 ? 5.219 14.086 14.25 1 97.44 108 LYS A C 1
ATOM 880 O O . LYS A 1 108 ? 5.941 13.523 15.078 1 97.44 108 LYS A O 1
ATOM 885 N N . TYR A 1 109 ? 4.633 13.477 13.219 1 97.81 109 TYR A N 1
ATOM 886 C CA . TYR A 1 109 ? 4.777 12.031 13.047 1 97.81 109 TYR A CA 1
ATOM 887 C C . TYR A 1 109 ? 5.895 11.711 12.07 1 97.81 109 TYR A C 1
ATOM 889 O O . TYR A 1 109 ? 6.031 10.562 11.633 1 97.81 109 TYR A O 1
ATOM 897 N N . LEU A 1 110 ? 6.672 12.727 11.664 1 98 110 LEU A N 1
ATOM 898 C CA . LEU A 1 110 ? 7.887 12.586 10.875 1 98 110 LEU A CA 1
ATOM 899 C C . LEU A 1 110 ? 7.586 11.953 9.516 1 98 110 LEU A C 1
ATOM 901 O O . LEU A 1 110 ? 8.188 10.938 9.156 1 98 110 LEU A O 1
ATOM 905 N N . ILE A 1 111 ? 6.742 12.547 8.781 1 98 111 ILE A N 1
ATOM 906 C CA . ILE A 1 111 ? 6.41 12.172 7.41 1 98 111 ILE A CA 1
ATOM 907 C C . ILE A 1 111 ? 6.781 13.312 6.461 1 98 111 ILE A C 1
ATOM 909 O O . ILE A 1 111 ? 5.91 14.031 5.965 1 98 111 ILE A O 1
ATOM 913 N N . PRO A 1 112 ? 7.996 13.398 6.086 1 97.31 112 PRO A N 1
ATOM 914 C CA . PRO A 1 112 ? 8.531 14.586 5.414 1 97.31 112 PRO A CA 1
ATOM 915 C C . PRO A 1 112 ? 7.887 14.836 4.055 1 97.31 112 PRO A C 1
ATOM 917 O O . PRO A 1 112 ? 7.648 15.992 3.684 1 97.31 112 PRO A O 1
ATOM 920 N N . HIS A 1 113 ? 7.676 13.805 3.332 1 97.81 113 HIS A N 1
ATOM 921 C CA . HIS A 1 113 ? 7.105 14.008 2.006 1 97.81 113 HIS A CA 1
ATOM 922 C C . HIS A 1 113 ? 5.715 14.625 2.092 1 97.81 113 HIS A C 1
ATOM 924 O O . HIS A 1 113 ? 5.363 15.477 1.274 1 97.81 113 HIS A O 1
ATOM 930 N N . LEU A 1 114 ? 4.934 14.195 3.002 1 98.38 114 LEU A N 1
ATOM 931 C CA . LEU A 1 114 ? 3.619 14.797 3.211 1 98.38 114 LEU A CA 1
ATOM 932 C C . LEU A 1 114 ? 3.748 16.25 3.654 1 98.38 114 LEU A C 1
ATOM 934 O O . LEU A 1 114 ? 2.965 17.109 3.236 1 98.38 114 LEU A O 1
ATOM 938 N N . ALA A 1 115 ? 4.703 16.562 4.52 1 97.62 115 ALA A N 1
ATOM 939 C CA . ALA A 1 115 ? 4.953 17.938 4.949 1 97.62 115 ALA A CA 1
ATOM 940 C C . ALA A 1 115 ? 5.266 18.844 3.76 1 97.62 115 ALA A C 1
ATOM 942 O O . ALA A 1 115 ? 4.77 19.969 3.68 1 97.62 115 ALA A O 1
ATOM 943 N N . ASP A 1 116 ? 6.039 18.281 2.881 1 97.19 116 ASP A N 1
ATOM 944 C CA . ASP A 1 116 ? 6.383 19.047 1.684 1 97.19 116 ASP A CA 1
ATOM 945 C C . ASP A 1 116 ? 5.145 19.312 0.828 1 97.19 116 ASP A C 1
ATOM 947 O O . ASP A 1 116 ? 4.973 20.422 0.3 1 97.19 116 ASP A O 1
ATOM 951 N N . ILE A 1 117 ? 4.348 18.281 0.702 1 98.06 117 ILE A N 1
ATOM 952 C CA . ILE A 1 117 ? 3.123 18.422 -0.077 1 98.06 117 ILE A CA 1
ATOM 953 C C . ILE A 1 117 ? 2.248 19.516 0.53 1 98.06 117 ILE A C 1
ATOM 955 O O . ILE A 1 117 ? 1.711 20.359 -0.19 1 98.06 117 ILE A O 1
ATOM 959 N N . CYS A 1 118 ? 2.102 19.516 1.789 1 98.12 118 CYS A N 1
ATOM 960 C CA . CYS A 1 118 ? 1.277 20.5 2.488 1 98.12 118 CYS A CA 1
ATOM 961 C C . CYS A 1 118 ? 1.856 21.906 2.344 1 98.12 118 CYS A C 1
ATOM 963 O O . CYS A 1 118 ? 1.123 22.859 2.088 1 98.12 118 CYS A O 1
ATOM 965 N N . THR A 1 119 ? 3.15 22.047 2.49 1 96.5 119 THR A N 1
ATOM 966 C CA . THR A 1 119 ? 3.811 23.344 2.361 1 96.5 119 THR A CA 1
ATOM 967 C C . THR A 1 119 ? 3.629 23.906 0.955 1 96.5 119 THR A C 1
ATOM 969 O O . THR A 1 119 ? 3.289 25.078 0.789 1 96.5 119 THR A O 1
ATOM 972 N N . ASP A 1 120 ? 3.857 23.047 -0.002 1 96.88 120 ASP A N 1
ATOM 973 C CA . ASP A 1 120 ? 3.686 23.469 -1.391 1 96.88 120 ASP A CA 1
ATOM 974 C C . ASP A 1 120 ? 2.246 23.906 -1.661 1 96.88 120 ASP A C 1
ATOM 976 O O . ASP A 1 120 ? 2.008 24.875 -2.371 1 96.88 120 ASP A O 1
ATOM 980 N N . PHE A 1 121 ? 1.373 23.188 -1.179 1 98.12 121 PHE A N 1
ATOM 981 C CA . PHE A 1 121 ? -0.037 23.531 -1.341 1 98.12 121 PHE A CA 1
ATOM 982 C C . PHE A 1 121 ? -0.343 24.891 -0.75 1 98.12 121 PHE A C 1
ATOM 984 O O . PHE A 1 121 ? -1.006 25.719 -1.385 1 98.12 121 PHE A O 1
ATOM 991 N N . LEU A 1 122 ? 0.098 25.125 0.469 1 97.38 122 LEU A N 1
ATOM 992 C CA . LEU A 1 122 ? -0.169 26.375 1.159 1 97.38 122 LEU A CA 1
ATOM 993 C C . LEU A 1 122 ? 0.448 27.562 0.407 1 97.38 122 LEU A C 1
ATOM 995 O O . LEU A 1 122 ? -0.215 28.562 0.18 1 97.38 122 LEU A O 1
ATOM 999 N N . VAL A 1 123 ? 1.651 27.391 -0.048 1 95.5 123 VAL A N 1
ATOM 1000 C CA . VAL A 1 123 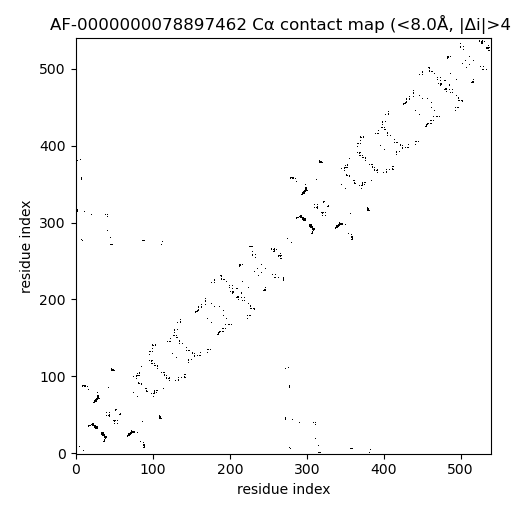? 2.371 28.453 -0.742 1 95.5 123 VAL A CA 1
ATOM 1001 C C . VAL A 1 123 ? 1.662 28.781 -2.053 1 95.5 123 VAL A C 1
ATOM 1003 O O . VAL A 1 123 ? 1.528 29.953 -2.414 1 95.5 123 VAL A O 1
ATOM 1006 N N . THR A 1 124 ? 1.185 27.766 -2.711 1 96.5 124 THR A N 1
ATOM 1007 C CA . THR A 1 124 ? 0.584 27.953 -4.027 1 96.5 124 THR A CA 1
ATOM 1008 C C . THR A 1 124 ? -0.836 28.5 -3.908 1 96.5 124 THR A C 1
ATOM 1010 O O . THR A 1 124 ? -1.379 29.047 -4.867 1 96.5 124 THR A O 1
ATOM 1013 N N . ASN A 1 125 ? -1.43 28.406 -2.717 1 96.88 125 ASN A N 1
ATOM 1014 C CA . ASN A 1 125 ? -2.832 28.797 -2.584 1 96.88 125 ASN A CA 1
ATOM 1015 C C . ASN A 1 125 ? -2.998 30 -1.654 1 96.88 125 ASN A C 1
ATOM 1017 O O . ASN A 1 125 ? -4.102 30.266 -1.176 1 96.88 125 ASN A O 1
ATOM 1021 N N . LEU A 1 126 ? -1.947 30.672 -1.41 1 95.5 126 LEU A N 1
ATOM 1022 C CA . LEU A 1 126 ? -2.029 31.891 -0.624 1 95.5 126 LEU A CA 1
ATOM 1023 C C . LEU A 1 126 ? -2.701 33 -1.422 1 95.5 126 LEU A C 1
ATOM 1025 O O . LEU A 1 126 ? -2.445 33.156 -2.617 1 95.5 126 LEU A O 1
ATOM 1029 N N . THR A 1 127 ? -3.59 33.656 -0.876 1 95.62 127 THR A N 1
ATOM 1030 C CA . THR A 1 127 ? -4.277 34.812 -1.416 1 95.62 127 THR A CA 1
ATOM 1031 C C . THR A 1 127 ? -4.301 35.938 -0.394 1 95.62 127 THR A C 1
ATOM 1033 O O . THR A 1 127 ? -3.871 35.781 0.748 1 95.62 127 THR A O 1
ATOM 1036 N N . VAL A 1 128 ? -4.77 37.031 -0.794 1 95.31 128 VAL A N 1
ATOM 1037 C CA . VAL A 1 128 ? -4.867 38.188 0.082 1 95.31 128 VAL A CA 1
ATOM 1038 C C . VAL A 1 128 ? -5.793 37.875 1.256 1 95.31 128 VAL A C 1
ATOM 1040 O O . VAL A 1 128 ? -5.504 38.25 2.396 1 95.31 128 VAL A O 1
ATOM 1043 N N . ASP A 1 129 ? -6.762 37.094 1.022 1 94.44 129 ASP A N 1
ATOM 1044 C CA . ASP A 1 129 ? -7.812 36.875 2.014 1 94.44 129 ASP A CA 1
ATOM 1045 C C . ASP A 1 129 ? -7.387 35.812 3.031 1 94.44 129 ASP A C 1
ATOM 1047 O O . ASP A 1 129 ? -7.934 35.75 4.133 1 94.44 129 ASP A O 1
ATOM 1051 N N . ASN A 1 130 ? -6.367 35.031 2.658 1 95.31 130 ASN A N 1
ATOM 1052 C CA . ASN A 1 130 ? -6.09 33.906 3.566 1 95.31 130 ASN A CA 1
ATOM 1053 C C . ASN A 1 130 ? -4.652 33.969 4.078 1 95.31 130 ASN A C 1
ATOM 1055 O O . ASN A 1 130 ? -4.301 33.25 5.012 1 95.31 130 ASN A O 1
ATOM 1059 N N . SER A 1 131 ? -3.805 34.844 3.584 1 95.69 131 SER A N 1
ATOM 1060 C CA . SER A 1 131 ? -2.375 34.844 3.881 1 95.69 131 SER A CA 1
ATOM 1061 C C . SER A 1 131 ? -2.121 35.031 5.371 1 95.69 131 SER A C 1
ATOM 1063 O O . SER A 1 131 ? -1.346 34.281 5.977 1 95.69 131 SER A O 1
ATOM 1065 N N . LEU A 1 132 ? -2.822 36 5.977 1 95.69 132 LEU A N 1
ATOM 1066 C CA . LEU A 1 132 ? -2.588 36.281 7.391 1 95.69 132 LEU A CA 1
ATOM 1067 C C . LEU A 1 132 ? -3.156 35.188 8.273 1 95.69 132 LEU A C 1
ATOM 1069 O O . LEU A 1 132 ? -2.539 34.781 9.266 1 95.69 132 LEU A O 1
ATOM 1073 N N . THR A 1 133 ? -4.289 34.656 7.934 1 94.75 133 THR A N 1
ATOM 1074 C CA . THR A 1 133 ? -4.93 33.625 8.727 1 94.75 133 THR A CA 1
ATOM 1075 C C . THR A 1 133 ? -4.141 32.312 8.648 1 94.75 133 THR A C 1
ATOM 1077 O O . THR A 1 133 ? -4.012 31.594 9.648 1 94.75 133 THR A O 1
ATOM 1080 N N . VAL A 1 134 ? -3.654 31.984 7.512 1 96.12 134 VAL A N 1
ATOM 1081 C CA . VAL A 1 134 ? -2.84 30.797 7.336 1 96.12 134 VAL A CA 1
ATOM 1082 C C . VAL A 1 134 ? -1.549 30.922 8.141 1 96.12 134 VAL A C 1
ATOM 1084 O O . VAL A 1 134 ? -1.136 29.984 8.82 1 96.12 134 VAL A O 1
ATOM 1087 N N . LEU A 1 135 ? -0.995 32.094 8.039 1 95.12 135 LEU A N 1
ATOM 1088 C CA . LEU A 1 135 ? 0.215 32.344 8.812 1 95.12 135 LEU A CA 1
ATOM 1089 C C . LEU A 1 135 ? -0.058 32.219 10.305 1 95.12 135 LEU A C 1
ATOM 1091 O O . LEU A 1 135 ? 0.722 31.578 11.023 1 95.12 135 LEU A O 1
ATOM 1095 N N . ASP A 1 136 ? -1.094 32.75 10.75 1 95.94 136 ASP A N 1
ATOM 1096 C CA . ASP A 1 136 ? -1.498 32.688 12.148 1 95.94 136 ASP A CA 1
ATOM 1097 C C . ASP A 1 136 ? -1.649 31.234 12.594 1 95.94 136 ASP A C 1
ATOM 1099 O O . ASP A 1 136 ? -1.107 30.844 13.633 1 95.94 136 ASP A O 1
ATOM 1103 N N . GLN A 1 137 ? -2.342 30.469 11.812 1 94.81 137 GLN A N 1
ATOM 1104 C CA . GLN A 1 137 ? -2.594 29.078 12.141 1 94.81 137 GLN A CA 1
ATOM 1105 C C . GLN A 1 137 ? -1.297 28.281 12.164 1 94.81 137 GLN A C 1
ATOM 1107 O O . GLN A 1 137 ? -1.078 27.469 13.07 1 94.81 137 GLN A O 1
ATOM 1112 N N . CYS A 1 138 ? -0.468 28.453 11.227 1 94.94 138 CYS A N 1
ATOM 1113 C CA . CYS A 1 138 ? 0.789 27.719 11.148 1 94.94 138 CYS A CA 1
ATOM 1114 C C . CYS A 1 138 ? 1.711 28.094 12.305 1 94.94 138 CYS A C 1
ATOM 1116 O O . CYS A 1 138 ? 2.387 27.234 12.867 1 94.94 138 CYS A O 1
ATOM 1118 N N . CYS A 1 139 ? 1.691 29.328 12.664 1 92.94 139 CYS A N 1
ATOM 1119 C CA . CYS A 1 139 ? 2.516 29.781 13.781 1 92.94 139 CYS A CA 1
ATOM 1120 C C . CYS A 1 139 ? 2.008 29.188 15.102 1 92.94 139 CYS A C 1
ATOM 1122 O O . CYS A 1 139 ? 2.801 28.766 15.938 1 92.94 139 CYS A O 1
ATOM 1124 N N . MET A 1 140 ? 0.756 29.141 15.25 1 91.81 140 MET A N 1
ATOM 1125 C CA . MET A 1 140 ? 0.152 28.578 16.453 1 91.81 140 MET A CA 1
ATOM 1126 C C . MET A 1 140 ? 0.532 27.109 16.609 1 91.81 140 MET A C 1
ATOM 1128 O O . MET A 1 140 ? 0.723 26.641 17.734 1 91.81 140 MET A O 1
ATOM 1132 N N . LEU A 1 141 ? 0.65 26.453 15.453 1 93.62 141 LEU A N 1
ATOM 1133 C CA . LEU A 1 141 ? 0.948 25.031 15.469 1 93.62 141 LEU A CA 1
ATOM 1134 C C . LEU A 1 141 ? 2.453 24.797 15.461 1 93.62 141 LEU A C 1
ATOM 1136 O O . LEU A 1 141 ? 2.904 23.656 15.578 1 93.62 141 LEU A O 1
ATOM 1140 N N . GLY A 1 142 ? 3.193 25.844 15.297 1 92.5 142 GLY A N 1
ATOM 1141 C CA . GLY A 1 142 ? 4.645 25.734 15.312 1 92.5 142 GLY A CA 1
ATOM 1142 C C . GLY A 1 142 ? 5.219 25.281 13.984 1 92.5 142 GLY A C 1
ATOM 1143 O O . GLY A 1 142 ? 6.332 24.75 13.93 1 92.5 142 GLY A O 1
ATOM 1144 N N . VAL A 1 143 ? 4.445 25.453 12.891 1 93.19 143 VAL A N 1
ATOM 1145 C CA . VAL A 1 143 ? 4.906 24.969 11.594 1 93.19 143 VAL A CA 1
ATOM 1146 C C . VAL A 1 143 ? 4.977 26.125 10.602 1 93.19 143 VAL A C 1
ATOM 1148 O O . VAL A 1 143 ? 4.816 25.922 9.398 1 93.19 143 VAL A O 1
ATOM 1151 N N . GLY A 1 144 ? 5.227 27.25 11.008 1 91.38 144 GLY A N 1
ATOM 1152 C CA . GLY A 1 144 ? 5.223 28.438 10.172 1 91.38 144 GLY A CA 1
ATOM 1153 C C . GLY A 1 144 ? 6.5 28.609 9.375 1 91.38 144 GLY A C 1
ATOM 1154 O O . GLY A 1 144 ? 6.539 29.375 8.414 1 91.38 144 GLY A O 1
ATOM 1155 N N . LYS A 1 145 ? 7.445 27.75 9.773 1 88.81 145 LYS A N 1
ATOM 1156 C CA . LYS A 1 145 ? 8.727 27.875 9.086 1 88.81 145 LYS A CA 1
ATOM 1157 C C . LYS A 1 145 ? 8.602 27.531 7.605 1 88.81 145 LYS A C 1
ATOM 1159 O O . LYS A 1 145 ? 8.031 26.5 7.254 1 88.81 145 LYS A O 1
ATOM 1164 N N . GLY A 1 146 ? 9.039 28.391 6.738 1 87.81 146 GLY A N 1
ATOM 1165 C CA . GLY A 1 146 ? 8.992 28.188 5.297 1 87.81 146 GLY A CA 1
ATOM 1166 C C . GLY A 1 146 ? 7.855 28.922 4.621 1 87.81 146 GLY A C 1
ATOM 1167 O O . GLY A 1 146 ? 7.84 29.062 3.398 1 87.81 146 GLY A O 1
ATOM 1168 N N . LEU A 1 147 ? 6.965 29.359 5.43 1 92.12 147 LEU A N 1
ATOM 1169 C CA . LEU A 1 147 ? 5.801 30.031 4.863 1 92.12 147 LEU A CA 1
ATOM 1170 C C . LEU A 1 147 ? 5.828 31.531 5.184 1 92.12 147 LEU A C 1
ATOM 1172 O O . LEU A 1 147 ? 5.156 32.312 4.523 1 92.12 147 LEU A O 1
ATOM 1176 N N . GLU A 1 148 ? 6.574 31.875 6.16 1 93.25 148 GLU A N 1
ATOM 1177 C CA . GLU A 1 148 ? 6.543 33.219 6.723 1 93.25 148 GLU A CA 1
ATOM 1178 C C . GLU A 1 148 ? 6.879 34.281 5.668 1 93.25 148 GLU A C 1
ATOM 1180 O O . GLU A 1 148 ? 6.16 35.25 5.523 1 93.25 148 GLU A O 1
ATOM 1185 N N . LYS A 1 149 ? 7.918 34.062 4.996 1 93.88 149 LYS A N 1
ATOM 1186 C CA . LYS A 1 149 ? 8.367 35.031 4.016 1 93.88 149 LYS A CA 1
ATOM 1187 C C . LYS A 1 149 ? 7.281 35.312 2.977 1 93.88 149 LYS A C 1
ATOM 1189 O O . LYS A 1 149 ? 6.953 36.469 2.703 1 93.88 149 LYS A O 1
ATOM 1194 N N . GLN A 1 150 ? 6.75 34.281 2.418 1 95.62 150 GLN A N 1
ATOM 1195 C CA . GLN A 1 150 ? 5.73 34.406 1.383 1 95.62 150 GLN A CA 1
ATOM 1196 C C . GLN A 1 150 ? 4.48 35.094 1.934 1 95.62 150 GLN A C 1
ATOM 1198 O O . GLN A 1 150 ? 3.885 35.938 1.272 1 95.62 150 GLN A O 1
ATOM 1203 N N . CYS A 1 151 ? 4.109 34.719 3.061 1 96.06 151 CYS A N 1
ATOM 1204 C CA . CYS A 1 151 ? 2.928 35.312 3.68 1 96.06 151 CYS A CA 1
ATOM 1205 C C . CYS A 1 151 ? 3.135 36.812 3.943 1 96.06 151 CYS A C 1
ATOM 1207 O O . CYS A 1 151 ? 2.289 37.625 3.584 1 96.06 151 CYS A O 1
ATOM 1209 N N . TRP A 1 152 ? 4.254 37.156 4.5 1 95.81 152 TRP A N 1
ATOM 1210 C CA . TRP A 1 152 ? 4.504 38.531 4.863 1 95.81 152 TRP A CA 1
ATOM 1211 C C . TRP A 1 152 ? 4.676 39.406 3.621 1 95.81 152 TRP A C 1
ATOM 1213 O O . TRP A 1 152 ? 4.305 40.594 3.617 1 95.81 152 TRP A O 1
ATOM 1223 N N . ASP A 1 153 ? 5.23 38.812 2.584 1 96.5 153 ASP A N 1
ATOM 1224 C CA . ASP A 1 153 ? 5.328 39.562 1.327 1 96.5 153 ASP A CA 1
ATOM 1225 C C . ASP A 1 153 ? 3.947 40 0.843 1 96.5 153 ASP A C 1
ATOM 1227 O O . ASP A 1 153 ? 3.779 41.125 0.385 1 96.5 153 ASP A O 1
ATOM 1231 N N . ILE A 1 154 ? 3.037 39.125 0.939 1 97.06 154 ILE A N 1
ATOM 1232 C CA . ILE A 1 154 ? 1.675 39.469 0.524 1 97.06 154 ILE A CA 1
ATOM 1233 C C . ILE A 1 154 ? 1.062 40.469 1.491 1 97.06 154 ILE A C 1
ATOM 1235 O O . ILE A 1 154 ? 0.441 41.438 1.066 1 97.06 154 ILE A O 1
ATOM 1239 N N . VAL A 1 155 ? 1.239 40.25 2.719 1 96.75 155 VAL A N 1
ATOM 1240 C CA . VAL A 1 155 ? 0.661 41.062 3.762 1 96.75 155 VAL A CA 1
ATOM 1241 C C . VAL A 1 155 ? 1.211 42.5 3.645 1 96.75 155 VAL A C 1
ATOM 1243 O O . VAL A 1 155 ? 0.462 43.469 3.752 1 96.75 155 VAL A O 1
ATOM 1246 N N . ASP A 1 156 ? 2.453 42.594 3.373 1 96.44 156 ASP A N 1
ATOM 1247 C CA . ASP A 1 156 ? 3.086 43.906 3.242 1 96.44 156 ASP A CA 1
ATOM 1248 C C . ASP A 1 156 ? 2.479 44.688 2.086 1 96.44 156 ASP A C 1
ATOM 1250 O O . ASP A 1 156 ? 2.209 45.875 2.219 1 96.44 156 ASP A O 1
ATOM 1254 N N . LYS A 1 157 ? 2.246 44.062 1.037 1 96.69 157 LYS A N 1
ATOM 1255 C CA . LYS A 1 157 ? 1.791 44.719 -0.186 1 96.69 157 LYS A CA 1
ATOM 1256 C C . LYS A 1 157 ? 0.297 45.031 -0.122 1 96.69 157 LYS A C 1
ATOM 1258 O O . LYS A 1 157 ? -0.168 46 -0.717 1 96.69 157 LYS A O 1
ATOM 1263 N N . ARG A 1 158 ? -0.439 44.188 0.596 1 97.44 158 ARG A N 1
ATOM 1264 C CA . ARG A 1 158 ? -1.892 44.312 0.594 1 97.44 158 ARG A CA 1
ATOM 1265 C C . ARG A 1 158 ? -2.428 44.5 2.01 1 97.44 158 ARG A C 1
ATOM 1267 O O . ARG A 1 158 ? -3.467 43.938 2.363 1 97.44 158 ARG A O 1
ATOM 1274 N N . ALA A 1 159 ? -1.739 45.219 2.791 1 96.75 159 ALA A N 1
ATOM 1275 C CA . ALA A 1 159 ? -2.027 45.375 4.215 1 96.75 159 ALA A CA 1
ATOM 1276 C C . ALA A 1 159 ? -3.41 46 4.434 1 96.75 159 ALA A C 1
ATOM 1278 O O . ALA A 1 159 ? -4.133 45.594 5.352 1 96.75 159 ALA A O 1
ATOM 1279 N N . GLU A 1 160 ? -3.779 46.875 3.615 1 96.5 160 GLU A N 1
ATOM 1280 C CA . GLU A 1 160 ? -5.066 47.562 3.793 1 96.5 160 GLU A CA 1
ATOM 1281 C C . GLU A 1 160 ? -6.223 46.562 3.57 1 96.5 160 GLU A C 1
ATOM 1283 O O . GLU A 1 160 ? -7.184 46.562 4.344 1 96.5 160 GLU A O 1
ATOM 1288 N N . ASN A 1 161 ? -6.109 45.844 2.516 1 96.88 161 ASN A N 1
ATOM 1289 C CA . ASN A 1 161 ? -7.129 44.875 2.209 1 96.88 161 ASN A CA 1
ATOM 1290 C C . ASN A 1 161 ? -7.23 43.812 3.307 1 96.88 161 ASN A C 1
ATOM 1292 O O . ASN A 1 161 ? -8.336 43.406 3.689 1 96.88 161 ASN A O 1
ATOM 1296 N N . ILE A 1 162 ? -6.086 43.406 3.777 1 97.25 162 ILE A N 1
ATOM 1297 C CA . ILE A 1 162 ? -6.02 42.375 4.781 1 97.25 162 ILE A CA 1
ATOM 1298 C C . ILE A 1 162 ? -6.582 42.875 6.105 1 97.25 162 ILE A C 1
ATOM 1300 O O . ILE A 1 162 ? -7.336 42.156 6.781 1 97.25 162 ILE A O 1
ATOM 1304 N N . ALA A 1 163 ? -6.285 44.094 6.43 1 96.38 163 ALA A N 1
ATOM 1305 C CA . ALA A 1 163 ? -6.773 44.719 7.656 1 96.38 163 ALA A CA 1
ATOM 1306 C C . ALA A 1 163 ? -8.289 44.844 7.633 1 96.38 163 ALA A C 1
ATOM 1308 O O . ALA A 1 163 ? -8.945 44.75 8.68 1 96.38 163 ALA A O 1
ATOM 1309 N N . ASP A 1 164 ? -8.82 44.938 6.477 1 95.06 164 ASP A N 1
ATOM 1310 C CA . ASP A 1 164 ? -10.258 45.156 6.336 1 95.06 164 ASP A CA 1
ATOM 1311 C C . ASP A 1 164 ? -11.016 43.844 6.207 1 95.06 164 ASP A C 1
ATOM 1313 O O . ASP A 1 164 ? -12.242 43.812 6.34 1 95.06 164 ASP A O 1
ATOM 1317 N N . ASP A 1 165 ? -10.336 42.844 5.973 1 95.25 165 ASP A N 1
ATOM 1318 C CA . ASP A 1 165 ? -10.961 41.562 5.77 1 95.25 165 ASP A CA 1
ATOM 1319 C C . ASP A 1 165 ? -11.672 41.062 7.035 1 95.25 165 ASP A C 1
ATOM 1321 O O . ASP A 1 165 ? -11.195 41.312 8.148 1 95.25 165 ASP A O 1
ATOM 1325 N N . VAL A 1 166 ? -12.75 40.344 6.871 1 94.12 166 VAL A N 1
ATOM 1326 C CA . VAL A 1 166 ? -13.602 39.906 7.973 1 94.12 166 VAL A CA 1
ATOM 1327 C C . VAL A 1 166 ? -12.852 38.906 8.836 1 94.12 166 VAL A C 1
ATOM 1329 O O . VAL A 1 166 ? -13.102 38.781 10.039 1 94.12 166 VAL A O 1
ATOM 1332 N N . THR A 1 167 ? -11.828 38.25 8.258 1 93.62 167 THR A N 1
ATOM 1333 C CA . THR A 1 167 ? -11.117 37.188 8.969 1 93.62 167 THR A CA 1
ATOM 1334 C C . THR A 1 167 ? -10.008 37.781 9.836 1 93.62 167 THR A C 1
ATOM 1336 O O . THR A 1 167 ? -9.43 37.094 10.664 1 93.62 167 THR A O 1
ATOM 1339 N N . PHE A 1 168 ? -9.789 39.062 9.742 1 96.75 168 PHE A N 1
ATOM 1340 C CA . PHE A 1 168 ? -8.703 39.719 10.461 1 96.75 168 PHE A CA 1
ATOM 1341 C C . PHE A 1 168 ? -8.898 39.562 11.969 1 96.75 168 PHE A C 1
ATOM 1343 O O . PHE A 1 168 ? -7.922 39.406 12.711 1 96.75 168 PHE A O 1
ATOM 1350 N N . VAL A 1 169 ? -10.133 39.531 12.367 1 96.44 169 VAL A N 1
ATOM 1351 C CA . VAL A 1 169 ? -10.445 39.562 13.797 1 96.44 169 VAL A CA 1
ATOM 1352 C C . VAL A 1 169 ? -10.242 38.156 14.398 1 96.44 169 VAL A C 1
ATOM 1354 O O . VAL A 1 169 ? -10.266 38 15.617 1 96.44 169 VAL A O 1
ATOM 1357 N N . GLU A 1 170 ? -9.93 37.219 13.555 1 94.06 170 GLU A N 1
ATOM 1358 C CA . GLU A 1 170 ? -9.82 35.844 14.023 1 94.06 170 GLU A CA 1
ATOM 1359 C C . GLU A 1 170 ? -8.375 35.5 14.391 1 94.06 170 GLU A C 1
ATOM 1361 O O . GLU A 1 170 ? -8.117 34.5 15.055 1 94.06 170 GLU A O 1
ATOM 1366 N N . ILE A 1 171 ? -7.473 36.375 14.023 1 96.31 171 ILE A N 1
ATOM 1367 C CA . ILE A 1 171 ? -6.066 36.062 14.266 1 96.31 171 ILE A CA 1
ATOM 1368 C C . ILE A 1 171 ? -5.746 36.219 15.75 1 96.31 171 ILE A C 1
ATOM 1370 O O . ILE A 1 171 ? -6.492 36.875 16.484 1 96.31 171 ILE A O 1
ATOM 1374 N N . ASP A 1 172 ? -4.68 35.594 16.141 1 95.44 172 ASP A N 1
ATOM 1375 C CA . ASP A 1 172 ? -4.289 35.656 17.547 1 95.44 172 ASP A CA 1
ATOM 1376 C C . ASP A 1 172 ? -3.547 36.938 17.859 1 95.44 172 ASP A C 1
ATOM 1378 O O . ASP A 1 172 ? -3.16 37.688 16.953 1 95.44 172 ASP A O 1
ATOM 1382 N N . HIS A 1 173 ? -3.463 37.156 19.125 1 96.12 173 HIS A N 1
ATOM 1383 C CA . HIS A 1 173 ? -2.828 38.375 19.625 1 96.12 173 HIS A CA 1
ATOM 1384 C C . HIS A 1 173 ? -1.39 38.5 19.125 1 96.12 173 HIS A C 1
ATOM 1386 O O . HIS A 1 173 ? -0.938 39.594 18.766 1 96.12 173 HIS A O 1
ATOM 1392 N N . GLY A 1 174 ? -0.753 37.406 19.141 1 94.88 174 GLY A N 1
ATOM 1393 C CA . GLY A 1 174 ? 0.627 37.406 18.672 1 94.88 174 GLY A CA 1
ATOM 1394 C C . GLY A 1 174 ? 0.772 37.812 17.219 1 94.88 174 GLY A C 1
ATOM 1395 O O . GLY A 1 174 ? 1.664 38.594 16.875 1 94.88 174 GLY A O 1
ATOM 1396 N N . THR A 1 175 ? -0.03 37.281 16.422 1 95.62 175 THR A N 1
ATOM 1397 C CA . THR A 1 175 ? -0.007 37.594 15 1 95.62 175 THR A CA 1
ATOM 1398 C C . THR A 1 175 ? -0.383 39.062 14.773 1 95.62 175 THR A C 1
ATOM 1400 O O . THR A 1 175 ? 0.188 39.719 13.906 1 95.62 175 THR A O 1
ATOM 1403 N N . LEU A 1 176 ? -1.381 39.531 15.516 1 97.25 176 LEU A N 1
ATOM 1404 C CA . LEU A 1 176 ? -1.744 40.938 15.461 1 97.25 176 LEU A CA 1
ATOM 1405 C C . LEU A 1 176 ? -0.543 41.844 15.781 1 97.25 176 LEU A C 1
ATOM 1407 O O . LEU A 1 176 ? -0.293 42.812 15.086 1 97.25 176 LEU A O 1
ATOM 1411 N N . THR A 1 177 ? 0.117 41.469 16.828 1 96.38 177 THR A N 1
ATOM 1412 C CA . THR A 1 177 ? 1.29 42.25 17.234 1 96.38 177 THR A CA 1
ATOM 1413 C C . THR A 1 177 ? 2.34 42.25 16.125 1 96.38 177 THR A C 1
ATOM 1415 O O . THR A 1 177 ? 2.896 43.281 15.797 1 96.38 177 THR A O 1
ATOM 1418 N N . ALA A 1 178 ? 2.596 41.125 15.578 1 94.81 178 ALA A N 1
ATOM 1419 C CA . ALA A 1 178 ? 3.566 41.031 14.492 1 94.81 178 ALA A CA 1
ATOM 1420 C C . ALA A 1 178 ? 3.143 41.875 13.297 1 94.81 178 ALA A C 1
ATOM 1422 O O . ALA A 1 178 ? 3.98 42.5 12.641 1 94.81 178 ALA A O 1
ATOM 1423 N N . PHE A 1 179 ? 1.901 41.844 12.977 1 96.44 179 PHE A N 1
ATOM 1424 C CA . PHE A 1 179 ? 1.32 42.625 11.875 1 96.44 179 PHE A CA 1
ATOM 1425 C C . PHE A 1 179 ? 1.511 44.094 12.094 1 96.44 179 PHE A C 1
ATOM 1427 O O . PHE A 1 179 ? 2.014 44.812 11.219 1 96.44 179 PHE A O 1
ATOM 1434 N N . LEU A 1 180 ? 1.213 44.594 13.297 1 95.75 180 LEU A N 1
ATOM 1435 C CA . LEU A 1 180 ? 1.235 46.031 13.578 1 95.75 180 LEU A CA 1
ATOM 1436 C C . LEU A 1 180 ? 2.666 46.531 13.742 1 95.75 180 LEU A C 1
ATOM 1438 O O . LEU A 1 180 ? 2.947 47.688 13.508 1 95.75 180 LEU A O 1
ATOM 1442 N N . CYS A 1 181 ? 3.541 45.625 14.102 1 93.94 181 CYS A N 1
ATOM 1443 C CA . CYS A 1 181 ? 4.93 46 14.344 1 93.94 181 CYS A CA 1
ATOM 1444 C C . CYS A 1 181 ? 5.715 46.094 13.047 1 93.94 181 CYS A C 1
ATOM 1446 O O . CYS A 1 181 ? 6.828 46.625 13.016 1 93.94 181 CYS A O 1
ATOM 1448 N N . ARG A 1 182 ? 5.148 45.688 12.07 1 93.12 182 ARG A N 1
ATOM 1449 C CA . ARG A 1 182 ? 5.871 45.625 10.805 1 93.12 182 ARG A CA 1
ATOM 1450 C C . ARG A 1 182 ? 6.035 47 10.203 1 93.12 182 ARG A C 1
ATOM 1452 O O . ARG A 1 182 ? 5.078 47.781 10.148 1 93.12 182 ARG A O 1
ATOM 1459 N N . ASP A 1 183 ? 7.199 47.219 9.68 1 92.06 183 ASP A N 1
ATOM 1460 C CA . ASP A 1 183 ? 7.516 48.531 9.141 1 92.06 183 ASP A CA 1
ATOM 1461 C C . ASP A 1 183 ? 7.254 48.594 7.637 1 92.06 183 ASP A C 1
ATOM 1463 O O . ASP A 1 183 ? 7.203 49.688 7.055 1 92.06 183 ASP A O 1
ATOM 1467 N N . THR A 1 184 ? 7.004 47.531 7.008 1 93.56 184 THR A N 1
ATOM 1468 C CA . THR A 1 184 ? 6.949 47.469 5.555 1 93.56 184 THR A CA 1
ATOM 1469 C C . THR A 1 184 ? 5.5 47.469 5.066 1 93.56 184 THR A C 1
ATOM 1471 O O . THR A 1 184 ? 5.246 47.312 3.869 1 93.56 184 THR A O 1
ATOM 1474 N N . LEU A 1 185 ? 4.602 47.656 6.027 1 94 185 LEU A N 1
ATOM 1475 C CA . LEU A 1 185 ? 3.199 47.625 5.637 1 94 185 LEU A CA 1
ATOM 1476 C C . LEU A 1 185 ? 2.836 48.781 4.742 1 94 185 LEU A C 1
ATOM 1478 O O . LEU A 1 185 ? 3.203 49.938 5.031 1 94 185 LEU A O 1
ATOM 1482 N N . VAL A 1 186 ? 2.199 48.5 3.664 1 93.56 186 VAL A N 1
ATOM 1483 C CA . VAL A 1 186 ? 1.653 49.562 2.81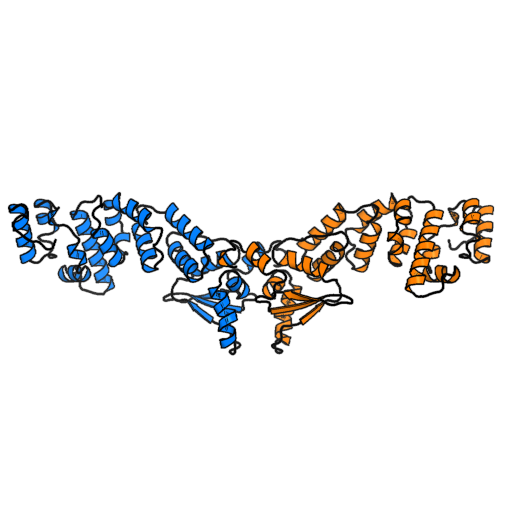8 1 93.56 186 VAL A CA 1
ATOM 1484 C C . VAL A 1 186 ? 0.209 49.844 3.221 1 93.56 186 VAL A C 1
ATOM 1486 O O . VAL A 1 186 ? -0.729 49.438 2.537 1 93.56 186 VAL A O 1
ATOM 1489 N N . ALA A 1 187 ? 0.014 50.594 4.262 1 94.38 187 ALA A N 1
ATOM 1490 C CA . ALA A 1 187 ? -1.303 50.938 4.789 1 94.38 187 ALA A CA 1
ATOM 1491 C C . ALA A 1 187 ? -1.239 52.219 5.633 1 94.38 187 ALA A C 1
ATOM 1493 O O . ALA A 1 187 ? -0.21 52.5 6.242 1 94.38 187 ALA A O 1
ATOM 1494 N N . LYS A 1 188 ? -2.359 52.906 5.629 1 93.56 188 LYS A N 1
ATOM 1495 C CA . LYS A 1 188 ? -2.461 54.062 6.504 1 93.56 188 LYS A CA 1
ATOM 1496 C C . LYS A 1 188 ? -2.572 53.656 7.969 1 93.56 188 LYS A C 1
ATOM 1498 O O . LYS A 1 188 ? -3.195 52.625 8.281 1 93.56 188 LYS A O 1
ATOM 1503 N N . GLU A 1 189 ? -1.997 54.469 8.844 1 93.31 189 GLU A N 1
ATOM 1504 C CA . GLU A 1 189 ? -2.035 54.156 10.266 1 93.31 189 GLU A CA 1
ATOM 1505 C C . GLU A 1 189 ? -3.467 54.156 10.797 1 93.31 189 GLU A C 1
ATOM 1507 O O . GLU A 1 189 ? -3.795 53.438 11.727 1 93.31 189 GLU A O 1
ATOM 1512 N N . THR A 1 190 ? -4.285 54.938 10.156 1 93.56 190 THR A N 1
ATOM 1513 C CA . THR A 1 190 ? -5.688 54.969 10.555 1 93.56 190 THR A CA 1
ATOM 1514 C C . THR A 1 190 ? -6.363 53.625 10.312 1 93.56 190 THR A C 1
ATOM 1516 O O . THR A 1 190 ? -7.172 53.188 11.125 1 93.56 190 THR A O 1
ATOM 1519 N N . THR A 1 191 ? -6.02 53.062 9.195 1 95.31 191 THR A N 1
ATOM 1520 C CA . THR A 1 191 ? -6.562 51.75 8.859 1 95.31 191 THR A CA 1
ATOM 1521 C C . THR A 1 191 ? -6.098 50.719 9.859 1 95.31 191 THR A C 1
ATOM 1523 O O . THR A 1 191 ? -6.883 49.875 10.281 1 95.31 191 THR A O 1
ATOM 1526 N N . LEU A 1 192 ? -4.816 50.844 10.219 1 95.69 192 LEU A N 1
ATOM 1527 C CA . LEU A 1 192 ? -4.25 49.875 11.172 1 95.69 192 LEU A CA 1
ATOM 1528 C C . LEU A 1 192 ? -4.902 50.062 12.547 1 95.69 192 LEU A C 1
ATOM 1530 O O . LEU A 1 192 ? -5.188 49.062 13.219 1 95.69 192 LEU A O 1
ATOM 1534 N N . PHE A 1 193 ? -5.164 51.281 12.891 1 96 193 PHE A N 1
ATOM 1535 C CA . PHE A 1 193 ? -5.828 51.594 14.156 1 96 193 PHE A CA 1
ATOM 1536 C C . PHE A 1 193 ? -7.234 51 14.18 1 96 193 PHE A C 1
ATOM 1538 O O . PHE A 1 193 ? -7.621 50.312 15.133 1 96 193 PHE A O 1
ATOM 1545 N N . ASN A 1 194 ? -7.941 51.25 13.156 1 95.25 194 ASN A N 1
ATOM 1546 C CA . ASN A 1 194 ? -9.312 50.75 13.07 1 95.25 194 ASN A CA 1
ATOM 1547 C C . ASN A 1 194 ? -9.359 49.219 13.109 1 95.25 194 ASN A C 1
ATOM 1549 O O . ASN A 1 194 ? -10.258 48.625 13.711 1 95.25 194 ASN A O 1
ATOM 1553 N N . ALA A 1 195 ? -8.414 48.594 12.414 1 96.94 195 ALA A N 1
ATOM 1554 C CA . ALA A 1 195 ? -8.336 47.125 12.406 1 96.94 195 ALA A CA 1
ATOM 1555 C C . ALA A 1 195 ? -8.047 46.594 13.805 1 96.94 195 ALA A C 1
ATOM 1557 O O . ALA A 1 195 ? -8.641 45.594 14.227 1 96.94 195 ALA A O 1
ATOM 1558 N N . ALA A 1 196 ? -7.141 47.25 14.5 1 97.31 196 ALA A N 1
ATOM 1559 C CA . ALA A 1 196 ? -6.797 46.844 15.859 1 97.31 196 ALA A CA 1
ATOM 1560 C C . ALA A 1 196 ? -7.996 46.969 16.797 1 97.31 196 ALA A C 1
ATOM 1562 O O . ALA A 1 196 ? -8.227 46.125 17.641 1 97.31 196 ALA A O 1
ATOM 1563 N N . VAL A 1 197 ? -8.727 48 16.625 1 95.69 197 VAL A N 1
ATOM 1564 C CA . VAL A 1 197 ? -9.906 48.25 17.453 1 95.69 197 VAL A CA 1
ATOM 1565 C C . VAL A 1 197 ? -10.969 47.188 17.172 1 95.69 197 VAL A C 1
ATOM 1567 O O . VAL A 1 197 ? -11.609 46.688 18.094 1 95.69 197 VAL A O 1
ATOM 1570 N N . ARG A 1 198 ? -11.164 46.938 15.961 1 96.69 198 ARG A N 1
ATOM 1571 C CA . ARG A 1 198 ? -12.109 45.875 15.586 1 96.69 198 ARG A CA 1
ATOM 1572 C C . ARG A 1 198 ? -11.711 44.531 16.188 1 96.69 198 ARG A C 1
ATOM 1574 O O . ARG A 1 198 ? -12.57 43.812 16.703 1 96.69 198 ARG A O 1
ATOM 1581 N N . TRP A 1 199 ? -10.453 44.219 16.016 1 97.88 199 TRP A N 1
ATOM 1582 C CA . TRP A 1 199 ? -9.938 43 16.594 1 97.88 199 TRP A CA 1
ATOM 1583 C C . TRP A 1 199 ? -10.18 42.969 18.109 1 97.88 199 TRP A C 1
ATOM 1585 O O . TRP A 1 199 ? -10.602 41.938 18.641 1 97.88 199 TRP A O 1
ATOM 1595 N N . ALA A 1 200 ? -9.906 44.031 18.844 1 97.44 200 ALA A N 1
ATOM 1596 C CA . ALA A 1 200 ? -10.086 44.125 20.281 1 97.44 200 ALA A CA 1
ATOM 1597 C C . ALA A 1 200 ? -11.547 43.938 20.672 1 97.44 200 ALA A C 1
ATOM 1599 O O . ALA A 1 200 ? -11.844 43.344 21.719 1 97.44 200 ALA A O 1
ATOM 1600 N N . GLY A 1 201 ? -12.398 44.5 19.875 1 96.62 201 GLY A N 1
ATOM 1601 C CA . GLY A 1 201 ? -13.82 44.312 20.125 1 96.62 201 GLY A CA 1
ATOM 1602 C C . GLY A 1 201 ? -14.25 42.875 20.109 1 96.62 201 GLY A C 1
ATOM 1603 O O . GLY A 1 201 ? -14.992 42.438 20.984 1 96.62 201 GLY A O 1
ATOM 1604 N N . LYS A 1 202 ? -13.852 42.188 19.078 1 97 202 LYS A N 1
ATOM 1605 C CA . LYS A 1 202 ? -14.188 40.75 18.969 1 97 202 LYS A CA 1
ATOM 1606 C C . LYS A 1 202 ? -13.57 39.969 20.109 1 97 202 LYS A C 1
ATOM 1608 O O . LYS A 1 202 ? -14.18 39.031 20.625 1 97 202 LYS A O 1
ATOM 1613 N N . GLU A 1 203 ? -12.328 40.344 20.469 1 96.81 203 GLU A N 1
ATOM 1614 C CA . GLU A 1 203 ? -11.656 39.656 21.578 1 96.81 203 GLU A CA 1
ATOM 1615 C C . GLU A 1 203 ? -12.375 39.875 22.891 1 96.81 203 GLU A C 1
ATOM 1617 O O . GLU A 1 203 ? -12.484 38.969 23.719 1 96.81 203 GLU A O 1
ATOM 1622 N N . CYS A 1 204 ? -12.859 41.031 23.094 1 96.62 204 CYS A N 1
ATOM 1623 C CA . CYS A 1 204 ? -13.648 41.312 24.281 1 96.62 204 CYS A CA 1
ATOM 1624 C C . CYS A 1 204 ? -14.906 40.469 24.328 1 96.62 204 CYS A C 1
ATOM 1626 O O . CYS A 1 204 ? -15.289 39.969 25.391 1 96.62 204 CYS A O 1
ATOM 1628 N N . GLN A 1 205 ? -15.531 40.344 23.219 1 96.75 205 GLN A N 1
ATOM 1629 C CA . GLN A 1 205 ? -16.719 39.5 23.141 1 96.75 205 GLN A CA 1
ATOM 1630 C C . GLN A 1 205 ? -16.391 38.062 23.5 1 96.75 205 GLN A C 1
ATOM 1632 O O . GLN A 1 205 ? -17.156 37.406 24.219 1 96.75 205 GLN A O 1
ATOM 1637 N N . ARG A 1 206 ? -15.289 37.625 22.984 1 95.19 206 ARG A N 1
ATOM 1638 C CA . ARG A 1 206 ? -14.852 36.25 23.234 1 95.19 206 ARG A CA 1
ATOM 1639 C C . ARG A 1 206 ? -14.586 36.031 24.719 1 95.19 206 ARG A C 1
ATOM 1641 O O . ARG A 1 206 ? -14.867 34.938 25.25 1 95.19 206 ARG A O 1
ATOM 1648 N N . LEU A 1 207 ? -14.07 37.062 25.375 1 95.38 207 LEU A N 1
ATOM 1649 C CA . LEU A 1 207 ? -13.703 36.969 26.797 1 95.38 207 LEU A CA 1
ATOM 1650 C C . LEU A 1 207 ? -14.852 37.406 27.688 1 95.38 207 LEU A C 1
ATOM 1652 O O . LEU A 1 207 ? -14.695 37.5 28.906 1 95.38 207 LEU A O 1
ATOM 1656 N N . LYS A 1 208 ? -15.977 37.781 27.109 1 95.88 208 LYS A N 1
ATOM 1657 C CA . LYS A 1 208 ? -17.141 38.25 27.859 1 95.88 208 LYS A CA 1
ATOM 1658 C C . LYS A 1 208 ? -16.812 39.469 28.688 1 95.88 208 LYS A C 1
ATOM 1660 O O . LYS A 1 208 ? -17.141 39.531 29.875 1 95.88 208 LYS A O 1
ATOM 1665 N N . LEU A 1 209 ? -16.109 40.344 28.094 1 95.62 209 LEU A N 1
ATOM 1666 C CA . LEU A 1 209 ? -15.781 41.625 28.703 1 95.62 209 LEU A CA 1
ATOM 1667 C C . LEU A 1 209 ? -16.672 42.75 28.141 1 95.62 209 LEU A C 1
ATOM 1669 O O . LEU A 1 209 ? -17.25 42.594 27.062 1 95.62 209 LEU A O 1
ATOM 1673 N N . PRO A 1 210 ? -16.766 43.75 28.922 1 94.62 210 PRO A N 1
ATOM 1674 C CA . PRO A 1 210 ? -17.531 44.875 28.391 1 94.62 210 PRO A CA 1
ATOM 1675 C C . PRO A 1 210 ? -16.922 45.5 27.141 1 94.62 210 PRO A C 1
ATOM 1677 O O . PRO A 1 210 ? -15.688 45.5 27 1 94.62 210 PRO A O 1
ATOM 1680 N N . LEU A 1 211 ? -17.781 45.969 26.281 1 91.69 211 LEU A N 1
ATOM 1681 C CA . LEU A 1 211 ? -17.312 46.531 25.031 1 91.69 211 LEU A CA 1
ATOM 1682 C C . LEU A 1 211 ? -16.984 48.031 25.203 1 91.69 211 LEU A C 1
ATOM 1684 O O . LEU A 1 211 ? -17.516 48.875 24.484 1 91.69 211 LEU A O 1
ATOM 1688 N N . THR A 1 212 ? -16.125 48.312 26.156 1 93.38 212 THR A N 1
ATOM 1689 C CA . THR A 1 212 ? -15.664 49.688 26.406 1 93.38 212 THR A CA 1
ATOM 1690 C C . THR A 1 212 ? -14.273 49.906 25.797 1 93.38 212 THR A C 1
ATOM 1692 O O . THR A 1 212 ? -13.555 48.938 25.516 1 93.38 212 THR A O 1
ATOM 1695 N N . ALA A 1 213 ? -13.977 51.156 25.547 1 93.06 213 ALA A N 1
ATOM 1696 C CA . ALA A 1 213 ? -12.656 51.5 25.016 1 93.06 213 ALA A CA 1
ATOM 1697 C C . ALA A 1 213 ? -11.547 51.031 25.953 1 93.06 213 ALA A C 1
ATOM 1699 O O . ALA A 1 213 ? -10.484 50.625 25.516 1 93.06 213 ALA A O 1
ATOM 1700 N N . GLU A 1 214 ? -11.828 51.188 27.203 1 92.5 214 GLU A N 1
ATOM 1701 C CA . GLU A 1 214 ? -10.844 50.781 28.203 1 92.5 214 GLU A CA 1
ATOM 1702 C C . GLU A 1 214 ? -10.594 49.281 28.141 1 92.5 214 GLU A C 1
ATOM 1704 O O . GLU A 1 214 ? -9.445 48.812 28.219 1 92.5 214 GLU A O 1
ATOM 1709 N N . ALA A 1 215 ? -11.641 48.531 28.078 1 95.31 215 ALA A N 1
ATOM 1710 C CA . ALA A 1 215 ? -11.516 47.094 28 1 95.31 215 ALA A CA 1
ATOM 1711 C C . ALA A 1 215 ? -10.805 46.656 26.719 1 95.31 215 ALA A C 1
ATOM 1713 O O . ALA A 1 215 ? -9.992 45.719 26.734 1 95.31 215 ALA A O 1
ATOM 1714 N N . ARG A 1 216 ? -11.156 47.281 25.625 1 95.62 216 ARG A N 1
ATOM 1715 C CA . ARG A 1 216 ? -10.531 47 24.344 1 95.62 216 ARG A CA 1
ATOM 1716 C C . ARG A 1 216 ? -9.039 47.312 24.375 1 95.62 216 ARG A C 1
ATOM 1718 O O . ARG A 1 216 ? -8.234 46.562 23.828 1 95.62 216 ARG A O 1
ATOM 1725 N N . ARG A 1 217 ? -8.719 48.469 24.938 1 95 217 ARG A N 1
ATOM 1726 C CA . ARG A 1 217 ? -7.309 48.812 25.062 1 95 217 ARG A CA 1
ATOM 1727 C C . ARG A 1 217 ? -6.57 47.812 25.938 1 95 217 ARG A C 1
ATOM 1729 O O . ARG A 1 217 ? -5.418 47.469 25.656 1 95 217 ARG A O 1
ATOM 1736 N N . GLN A 1 218 ? -7.215 47.344 26.953 1 95.12 218 GLN A N 1
ATOM 1737 C CA . GLN A 1 218 ? -6.617 46.375 27.875 1 95.12 218 GLN A CA 1
ATOM 1738 C C . GLN A 1 218 ? -6.309 45.062 27.156 1 95.12 218 GLN A C 1
ATOM 1740 O O . GLN A 1 218 ? -5.266 44.469 27.391 1 95.12 218 GLN A O 1
ATOM 1745 N N . VAL A 1 219 ? -7.219 44.656 26.312 1 96.25 219 VAL A N 1
ATOM 1746 C CA . VAL A 1 219 ? -7.043 43.406 25.609 1 96.25 219 VAL A CA 1
ATOM 1747 C C . VAL A 1 219 ? -5.91 43.531 24.594 1 96.25 219 VAL A C 1
ATOM 1749 O O . VAL A 1 219 ? -5.199 42.562 24.312 1 96.25 219 VAL A O 1
ATOM 1752 N N . LEU A 1 220 ? -5.719 44.688 24 1 96.19 220 LEU A N 1
ATOM 1753 C CA . LEU A 1 220 ? -4.617 44.938 23.078 1 96.19 220 LEU A CA 1
ATOM 1754 C C . LEU A 1 220 ? -3.279 44.938 23.812 1 96.19 220 LEU A C 1
ATOM 1756 O O . LEU A 1 220 ? -2.275 44.438 23.266 1 96.19 220 LEU A O 1
ATOM 1760 N N . GLY A 1 221 ? -3.324 45.469 25.031 1 94.25 221 GLY A N 1
ATOM 1761 C CA . GLY A 1 221 ? -2.109 45.5 25.828 1 94.25 221 GLY A CA 1
ATOM 1762 C C . GLY A 1 221 ? -0.985 46.281 25.156 1 94.25 221 GLY A C 1
ATOM 1763 O O . GLY A 1 221 ? -1.2 47.375 24.656 1 94.25 221 GLY A O 1
ATOM 1764 N N . ASP A 1 222 ? 0.196 45.75 25.156 1 94.06 222 ASP A N 1
ATOM 1765 C CA . ASP A 1 222 ? 1.384 46.406 24.625 1 94.06 222 ASP A CA 1
ATOM 1766 C C . ASP A 1 222 ? 1.302 46.531 23.109 1 94.06 222 ASP A C 1
ATOM 1768 O O . ASP A 1 222 ? 1.991 47.375 22.5 1 94.06 222 ASP A O 1
ATOM 1772 N N . THR A 1 223 ? 0.47 45.688 22.5 1 95.38 223 THR A N 1
ATOM 1773 C CA . THR A 1 223 ? 0.294 45.719 21.047 1 95.38 223 THR A CA 1
ATOM 1774 C C . THR A 1 223 ? -0.225 47.094 20.609 1 95.38 223 THR A C 1
ATOM 1776 O O . THR A 1 223 ? 0.058 47.562 19.5 1 95.38 223 THR A O 1
ATOM 1779 N N . PHE A 1 224 ? -0.957 47.75 21.531 1 94.5 224 PHE A N 1
ATOM 1780 C CA . PHE A 1 224 ? -1.519 49.062 21.25 1 94.5 224 PHE A CA 1
ATOM 1781 C C . PHE A 1 224 ? -0.415 50.094 20.938 1 94.5 224 PHE A C 1
ATOM 1783 O O . PHE A 1 224 ? -0.594 50.969 20.094 1 94.5 224 PHE A O 1
ATOM 1790 N N . TYR A 1 225 ? 0.7 49.844 21.5 1 91.69 225 TYR A N 1
ATOM 1791 C CA . TYR A 1 225 ? 1.809 50.781 21.328 1 91.69 225 TYR A CA 1
ATOM 1792 C C . TYR A 1 225 ? 2.543 50.531 20.016 1 91.69 225 TYR A C 1
ATOM 1794 O O . TYR A 1 225 ? 3.451 51.281 19.656 1 91.69 225 TYR A O 1
ATOM 1802 N N . SER A 1 226 ? 2.145 49.562 19.297 1 92.5 226 SER A N 1
ATOM 1803 C CA . SER A 1 226 ? 2.734 49.25 18 1 92.5 226 SER A CA 1
ATOM 1804 C C . SER A 1 226 ? 2.102 50.094 16.891 1 92.5 226 SER A C 1
ATOM 1806 O O . SER A 1 226 ? 2.631 50.188 15.789 1 92.5 226 SER A O 1
ATOM 1808 N N . ILE A 1 227 ? 1.047 50.719 17.219 1 92.38 227 ILE A N 1
ATOM 1809 C CA . ILE A 1 227 ? 0.436 51.656 16.281 1 92.38 227 ILE A CA 1
ATOM 1810 C C . ILE A 1 227 ? 1.198 52.969 16.312 1 92.38 227 ILE A C 1
ATOM 1812 O O . ILE A 1 227 ? 1.367 53.562 17.375 1 92.38 227 ILE A O 1
ATOM 1816 N N . ARG A 1 228 ? 1.607 53.438 15.164 1 92.88 228 ARG A N 1
ATOM 1817 C CA . ARG A 1 228 ? 2.434 54.656 15.078 1 92.88 228 ARG A CA 1
ATOM 1818 C C . ARG A 1 228 ? 1.579 55.875 14.82 1 92.88 228 ARG A C 1
ATOM 1820 O O . ARG A 1 228 ? 1.611 56.438 13.719 1 92.88 228 ARG A O 1
ATOM 1827 N N . PHE A 1 229 ? 0.989 56.438 15.906 1 92.5 229 PHE A N 1
ATOM 1828 C CA . PHE A 1 229 ? 0.081 57.562 15.82 1 92.5 229 PHE A CA 1
ATOM 1829 C C . PHE A 1 229 ? 0.807 58.812 15.297 1 92.5 229 PHE A C 1
ATOM 1831 O O . PHE A 1 229 ? 0.225 59.594 14.57 1 92.5 229 PHE A O 1
ATOM 1838 N N . PRO A 1 230 ? 2.098 58.906 15.656 1 91.38 230 PRO A N 1
ATOM 1839 C CA . PRO A 1 230 ? 2.822 60.062 15.188 1 91.38 230 PRO A CA 1
ATOM 1840 C C . PRO A 1 230 ? 2.904 60.156 13.664 1 91.38 230 PRO A C 1
ATOM 1842 O O . PRO A 1 230 ? 3.178 61.219 13.109 1 91.38 230 PRO A O 1
ATOM 1845 N N . LEU A 1 231 ? 2.645 59.031 13.016 1 90.31 231 LEU A N 1
ATOM 1846 C CA . LEU A 1 231 ? 2.715 59.031 11.555 1 90.31 231 LEU A CA 1
ATOM 1847 C C . LEU A 1 231 ? 1.378 59.406 10.938 1 90.31 231 LEU A C 1
ATOM 1849 O O . LEU A 1 231 ? 1.296 59.688 9.742 1 90.31 231 LEU A O 1
ATOM 1853 N N . MET A 1 232 ? 0.396 59.594 11.742 1 92.31 232 MET A N 1
ATOM 1854 C CA . MET A 1 232 ? -0.905 60.094 11.289 1 92.31 232 MET A CA 1
ATOM 1855 C C . MET A 1 232 ? -0.896 61.594 11.125 1 92.31 232 MET A C 1
ATOM 1857 O O . MET A 1 232 ? -0.095 62.281 11.75 1 92.31 232 MET A O 1
ATOM 1861 N N . SER A 1 233 ? -1.825 62.031 10.188 1 93.19 233 SER A N 1
ATOM 1862 C CA . SER A 1 233 ? -2.057 63.469 10.18 1 93.19 233 SER A CA 1
ATOM 1863 C C . SER A 1 233 ? -2.785 63.906 11.438 1 93.19 233 SER A C 1
ATOM 1865 O O . SER A 1 233 ? -3.561 63.156 12.023 1 93.19 233 SER A O 1
ATOM 1867 N N . MET A 1 234 ? -2.486 65.125 11.805 1 93.25 234 MET A N 1
ATOM 1868 C CA . MET A 1 234 ? -3.16 65.688 12.984 1 93.25 234 MET A CA 1
ATOM 1869 C C . MET A 1 234 ? -4.676 65.688 12.805 1 93.25 234 MET A C 1
ATOM 1871 O O . MET A 1 234 ? -5.41 65.375 13.758 1 93.25 234 MET A O 1
ATOM 1875 N N . LYS A 1 235 ? -5.066 65.938 11.633 1 95.12 235 LYS A N 1
ATOM 1876 C CA . LYS A 1 235 ? -6.496 65.875 11.336 1 95.12 235 LYS A CA 1
ATOM 1877 C C . LYS A 1 235 ? -7.078 64.5 11.547 1 95.12 235 LYS A C 1
ATOM 1879 O O . LYS A 1 235 ? -8.109 64.312 12.211 1 95.12 235 LYS A O 1
ATOM 1884 N N . ASP A 1 236 ? -6.387 63.562 11 1 94.31 236 ASP A N 1
ATOM 1885 C CA . ASP A 1 236 ? -6.848 62.156 11.133 1 94.31 236 ASP A CA 1
ATOM 1886 C C . ASP A 1 236 ? -6.836 61.719 12.594 1 94.31 236 ASP A C 1
ATOM 1888 O O . ASP A 1 236 ? -7.758 61.031 13.047 1 94.31 236 ASP A O 1
ATOM 1892 N N . PHE A 1 237 ? -5.766 62.062 13.281 1 95.44 237 PHE A N 1
ATOM 1893 C CA . PHE A 1 237 ? -5.656 61.719 14.695 1 95.44 237 PHE A CA 1
ATOM 1894 C C . PHE A 1 237 ? -6.801 62.344 15.484 1 95.44 237 PHE A C 1
ATOM 1896 O O . PHE A 1 237 ? -7.395 61.688 16.344 1 95.44 237 PHE A O 1
ATOM 1903 N N . THR A 1 238 ? -7.133 63.531 15.227 1 95.25 238 THR A N 1
ATOM 1904 C CA . THR A 1 238 ? -8.188 64.25 15.93 1 95.25 238 THR A CA 1
ATOM 1905 C C . THR A 1 238 ? -9.555 63.656 15.633 1 95.25 238 THR A C 1
ATOM 1907 O O . THR A 1 238 ? -10.367 63.469 16.531 1 95.25 238 THR A O 1
ATOM 1910 N N . ASP A 1 239 ? -9.797 63.312 14.445 1 94.06 239 ASP A N 1
ATOM 1911 C CA . ASP A 1 239 ? -11.109 62.844 14 1 94.06 239 ASP A CA 1
ATOM 1912 C C . ASP A 1 239 ? -11.367 61.406 14.43 1 94.06 239 ASP A C 1
ATOM 1914 O O . ASP A 1 239 ? -12.5 61.031 14.75 1 94.06 239 ASP A O 1
ATOM 1918 N N . GLN A 1 240 ? -10.312 60.594 14.492 1 91.75 240 GLN A N 1
ATOM 1919 C CA . GLN A 1 240 ? -10.547 59.188 14.609 1 91.75 240 GLN A CA 1
ATOM 1920 C C . GLN A 1 240 ? -10.016 58.625 15.938 1 91.75 240 GLN A C 1
ATOM 1922 O O . GLN A 1 240 ? -10.523 57.656 16.453 1 91.75 240 GLN A O 1
ATOM 1927 N N . VAL A 1 241 ? -8.969 59.188 16.5 1 93.69 241 VAL A N 1
ATOM 1928 C CA . VAL A 1 241 ? -8.266 58.562 17.625 1 93.69 241 VAL A CA 1
ATOM 1929 C C . VAL A 1 241 ? -8.508 59.344 18.906 1 93.69 241 VAL A C 1
ATOM 1931 O O . VAL A 1 241 ? -8.859 58.781 19.938 1 93.69 241 VAL A O 1
ATOM 1934 N N . ALA A 1 242 ? -8.383 60.656 18.797 1 92.62 242 ALA A N 1
ATOM 1935 C CA . ALA A 1 242 ? -8.375 61.531 19.984 1 92.62 242 ALA A CA 1
ATOM 1936 C C . ALA A 1 242 ? -9.664 61.406 20.781 1 92.62 242 ALA A C 1
ATOM 1938 O O . ALA A 1 242 ? -9.648 61.438 22.016 1 92.62 242 ALA A O 1
ATOM 1939 N N . ARG A 1 243 ? -10.828 61.219 20.125 1 89.75 243 ARG A N 1
ATOM 1940 C CA . ARG A 1 243 ? -12.125 61.188 20.797 1 89.75 243 ARG A CA 1
ATOM 1941 C C . ARG A 1 243 ? -12.625 59.75 20.953 1 89.75 243 ARG A C 1
ATOM 1943 O O . ARG A 1 243 ? -13.742 59.531 21.406 1 89.75 243 ARG A O 1
ATOM 1950 N N . SER A 1 244 ? -11.836 58.844 20.547 1 89.56 244 SER A N 1
ATOM 1951 C CA . SER A 1 244 ? -12.258 57.438 20.547 1 89.56 244 SER A CA 1
ATOM 1952 C C . SER A 1 244 ? -12.289 56.875 21.953 1 89.56 244 SER A C 1
ATOM 1954 O O . SER A 1 244 ? -12.984 55.875 22.219 1 89.56 244 SER A O 1
ATOM 1956 N N . GLY A 1 245 ? -11.477 57.469 22.875 1 90.06 245 GLY A N 1
ATOM 1957 C CA . GLY A 1 245 ? -11.445 57.031 24.266 1 90.06 245 GLY A CA 1
ATOM 1958 C C . GLY A 1 245 ? -10.391 55.969 24.516 1 90.06 245 GLY A C 1
ATOM 1959 O O . GLY A 1 245 ? -10.234 55.5 25.641 1 90.06 245 GLY A O 1
ATOM 1960 N N . TYR A 1 246 ? -9.531 55.656 23.5 1 92.69 246 TYR A N 1
ATOM 1961 C CA . TYR A 1 246 ? -8.523 54.625 23.656 1 92.69 246 TYR A CA 1
ATOM 1962 C C . TYR A 1 246 ? -7.258 55.188 24.297 1 92.69 246 TYR A C 1
ATOM 1964 O O . TYR A 1 246 ? -6.453 54.438 24.844 1 92.69 246 TYR A O 1
ATOM 1972 N N . LEU A 1 247 ? -7.078 56.438 24.125 1 92.94 247 LEU A N 1
ATOM 1973 C CA . LEU A 1 247 ? -5.91 57.094 24.703 1 92.94 247 LEU A CA 1
ATOM 1974 C C . LEU A 1 247 ? -6.293 57.875 25.969 1 92.94 247 LEU A C 1
ATOM 1976 O O . LEU A 1 247 ? -7.398 58.406 26.047 1 92.94 247 LEU A O 1
ATOM 1980 N N . THR A 1 248 ? -5.438 57.875 26.922 1 90.56 248 THR A N 1
ATOM 1981 C CA . THR A 1 248 ? -5.637 58.75 28.094 1 90.56 248 THR A CA 1
ATOM 1982 C C . THR A 1 248 ? -5.512 60.219 27.703 1 90.56 248 THR A C 1
ATOM 1984 O O . THR A 1 248 ? -4.941 60.531 26.656 1 90.56 248 THR A O 1
ATOM 1987 N N . TYR A 1 249 ? -6.051 61 28.562 1 91.81 249 TYR A N 1
ATOM 1988 C CA . TYR A 1 249 ? -5.957 62.438 28.297 1 91.81 249 TYR A CA 1
ATOM 1989 C C . TYR A 1 249 ? -4.5 62.875 28.25 1 91.81 249 TYR A C 1
ATOM 1991 O O . TYR A 1 249 ? -4.148 63.781 27.469 1 91.81 249 TYR A O 1
ATOM 1999 N N . GLU A 1 250 ? -3.756 62.281 29.062 1 91.56 250 GLU A N 1
ATOM 2000 C CA . GLU A 1 250 ? -2.328 62.594 29.062 1 91.56 250 GLU A CA 1
ATOM 2001 C C . GLU A 1 250 ? -1.693 62.219 27.719 1 91.56 250 GLU A C 1
ATOM 2003 O O . GLU A 1 250 ? -0.9 62.969 27.172 1 91.56 250 GLU A O 1
ATOM 2008 N N . GLU A 1 251 ? -2.027 61.125 27.203 1 91.88 251 GLU A N 1
ATOM 2009 C CA . GLU A 1 251 ? -1.479 60.656 25.938 1 91.88 251 GLU A CA 1
ATOM 2010 C C . GLU A 1 251 ? -1.945 61.5 24.781 1 91.88 251 GLU A C 1
ATOM 2012 O O . GLU A 1 251 ? -1.167 61.812 23.875 1 91.88 251 GLU A O 1
ATOM 2017 N N . VAL A 1 252 ? -3.205 61.875 24.781 1 93.5 252 VAL A N 1
ATOM 2018 C CA . VAL A 1 252 ? -3.748 62.75 23.75 1 93.5 252 VAL A CA 1
ATOM 2019 C C . VAL A 1 252 ? -3.016 64.062 23.766 1 93.5 252 VAL A C 1
ATOM 2021 O O . VAL A 1 252 ? -2.615 64.625 22.719 1 93.5 252 VAL A O 1
ATOM 2024 N N . ALA A 1 253 ? -2.865 64.562 24.969 1 91.88 253 ALA A N 1
ATOM 2025 C CA . ALA A 1 253 ? -2.166 65.812 25.125 1 91.88 253 ALA A CA 1
ATOM 2026 C C . ALA A 1 253 ? -0.742 65.688 24.578 1 91.88 253 ALA A C 1
ATOM 2028 O O . ALA A 1 253 ? -0.283 66.625 23.875 1 91.88 253 ALA A O 1
ATOM 2029 N N . ASN A 1 254 ? -0.121 64.75 24.969 1 91.75 254 ASN A N 1
ATOM 2030 C CA . ASN A 1 254 ? 1.256 64.562 24.516 1 91.75 254 ASN A CA 1
ATOM 2031 C C . ASN A 1 254 ? 1.344 64.438 23 1 91.75 254 ASN A C 1
ATOM 2033 O O . ASN A 1 254 ? 2.32 64.875 22.391 1 91.75 254 ASN A O 1
ATOM 2037 N N . MET A 1 255 ? 0.386 63.844 22.344 1 92.62 255 MET A N 1
ATOM 2038 C CA . MET A 1 255 ? 0.355 63.719 20.891 1 92.62 255 MET A CA 1
ATOM 2039 C C . MET A 1 255 ? 0.225 65.062 20.234 1 92.62 255 MET A C 1
ATOM 2041 O O . MET A 1 255 ? 0.915 65.375 19.25 1 92.62 255 MET A O 1
ATOM 2045 N N . TYR A 1 256 ? -0.647 65.875 20.781 1 92.25 256 TYR A N 1
ATOM 2046 C CA . TYR A 1 256 ? -0.829 67.188 20.203 1 92.25 256 TYR A CA 1
ATOM 2047 C C . TYR A 1 256 ? 0.426 68.062 20.375 1 92.25 256 TYR A C 1
ATOM 2049 O O . TYR A 1 256 ? 0.801 68.812 19.484 1 92.25 256 TYR A O 1
ATOM 2057 N N . ILE A 1 257 ? 1.024 67.875 21.594 1 91.88 257 ILE A N 1
ATOM 2058 C CA . ILE A 1 257 ? 2.293 68.562 21.828 1 91.88 257 ILE A CA 1
ATOM 2059 C C . ILE A 1 257 ? 3.32 68.125 20.797 1 91.88 257 ILE A C 1
ATOM 2061 O O . ILE A 1 257 ? 4.066 68.938 20.25 1 91.88 257 ILE A O 1
ATOM 2065 N N . GLY A 1 258 ? 3.344 66.938 20.562 1 90.75 258 GLY A N 1
ATOM 2066 C CA . GLY A 1 258 ? 4.246 66.375 19.578 1 90.75 258 GLY A CA 1
ATOM 2067 C C . GLY A 1 258 ? 3.977 66.875 18.172 1 90.75 258 GLY A C 1
ATOM 2068 O O . GLY A 1 258 ? 4.902 67.25 17.453 1 90.75 258 GLY A O 1
ATOM 2069 N N . PHE A 1 259 ? 2.729 66.812 17.688 1 91.19 259 PHE A N 1
ATOM 2070 C CA . PHE A 1 259 ? 2.363 67.312 16.359 1 91.19 259 PHE A CA 1
ATOM 2071 C C . PHE A 1 259 ? 2.818 68.75 16.156 1 91.19 259 PHE A C 1
ATOM 2073 O O . PHE A 1 259 ? 3.293 69.062 15.07 1 91.19 259 PHE A O 1
ATOM 2080 N N . ASN A 1 260 ? 2.643 69.5 17.188 1 90.12 260 ASN A N 1
ATOM 2081 C CA . ASN A 1 260 ? 2.914 70.938 17.078 1 90.12 260 ASN A CA 1
ATOM 2082 C C . ASN A 1 260 ? 4.402 71.25 17.219 1 90.12 260 ASN A C 1
ATOM 2084 O O . ASN A 1 260 ? 4.859 72.312 16.828 1 90.12 260 ASN A O 1
ATOM 2088 N N . SER A 1 261 ? 5.184 70.312 17.766 1 89.44 261 SER A N 1
ATOM 2089 C CA . SER A 1 261 ? 6.621 70.562 17.922 1 89.44 261 SER A CA 1
ATOM 2090 C C . SER A 1 261 ? 7.41 69.688 16.938 1 89.44 261 SER A C 1
ATOM 2092 O O . SER A 1 261 ? 8.641 69.625 16.984 1 89.44 261 SER A O 1
ATOM 2094 N N . GLY A 1 262 ? 6.75 68.938 16.094 1 86.19 262 GLY A N 1
ATOM 2095 C CA . GLY A 1 262 ? 7.41 68 15.188 1 86.19 262 GLY A CA 1
ATOM 2096 C C . GLY A 1 262 ? 8.031 66.812 15.898 1 86.19 262 GLY A C 1
ATOM 2097 O O . GLY A 1 262 ? 9.047 66.312 15.461 1 86.19 262 GLY A O 1
ATOM 2098 N N . PHE A 1 263 ? 7.5 66.5 17.078 1 82.88 263 PHE A N 1
ATOM 2099 C CA . PHE A 1 263 ? 7.871 65.375 17.922 1 82.88 263 PHE A CA 1
ATOM 2100 C C . PHE A 1 263 ? 9.328 65.438 18.359 1 82.88 263 PHE A C 1
ATOM 2102 O O . PHE A 1 263 ? 9.977 64.438 18.609 1 82.88 263 PHE A O 1
ATOM 2109 N N . GLN A 1 264 ? 9.836 66.625 18.328 1 78.06 264 GLN A N 1
ATOM 2110 C CA . GLN A 1 264 ? 11.188 66.875 18.812 1 78.06 264 GLN A CA 1
ATOM 2111 C C . GLN A 1 264 ? 11.227 67 20.328 1 78.06 264 GLN A C 1
ATOM 2113 O O . GLN A 1 264 ? 12.211 66.625 20.953 1 78.06 264 GLN A O 1
ATOM 2118 N N . LYS A 1 265 ? 10.227 67.375 20.953 1 71.12 265 LYS A N 1
ATOM 2119 C CA . LYS A 1 265 ? 10.234 67.688 22.375 1 71.12 265 LYS A CA 1
ATOM 2120 C C . LYS A 1 265 ? 9.367 66.75 23.172 1 71.12 265 LYS A C 1
ATOM 2122 O O . LYS A 1 265 ? 9.133 66.938 24.375 1 71.12 265 LYS A O 1
ATOM 2127 N N . CYS A 1 266 ? 8.852 65.875 22.547 1 67.5 266 CYS A N 1
ATOM 2128 C CA . CYS A 1 266 ? 7.91 65.062 23.266 1 67.5 266 CYS A CA 1
ATOM 2129 C C . CYS A 1 266 ? 8.148 63.562 22.953 1 67.5 266 CYS A C 1
ATOM 2131 O O . CYS A 1 266 ? 8.289 63.188 21.797 1 67.5 266 CYS A O 1
ATOM 2133 N N . HIS A 1 267 ? 8.43 62.938 24.156 1 74.62 267 HIS A N 1
ATOM 2134 C CA . HIS A 1 267 ? 8.562 61.469 24.016 1 74.62 267 HIS A CA 1
ATOM 2135 C C . HIS A 1 267 ? 7.211 60.781 24.156 1 74.62 267 HIS A C 1
ATOM 2137 O O . HIS A 1 267 ? 6.512 60.969 25.156 1 74.62 267 HIS A O 1
ATOM 2143 N N . VAL A 1 268 ? 6.711 60.281 23.031 1 81 268 VAL A N 1
ATOM 2144 C CA . VAL A 1 268 ? 5.449 59.562 23.094 1 81 268 VAL A CA 1
ATOM 2145 C C . VAL A 1 268 ? 5.719 58.062 22.969 1 81 268 VAL A C 1
ATOM 2147 O O . VAL A 1 268 ? 6.699 57.656 22.359 1 81 268 VAL A O 1
ATOM 2150 N N . LYS A 1 269 ? 4.973 57.25 23.641 1 80.94 269 LYS A N 1
ATOM 2151 C CA . LYS A 1 269 ? 5.133 55.812 23.688 1 80.94 269 LYS A CA 1
ATOM 2152 C C . LYS A 1 269 ? 4.785 55.156 22.344 1 80.94 269 LYS A C 1
ATOM 2154 O O . LYS A 1 269 ? 5.078 53.969 22.125 1 80.94 269 LYS A O 1
ATOM 2159 N N . PHE A 1 270 ? 4.266 56.062 21.547 1 84.62 270 PHE A N 1
ATOM 2160 C CA . PHE A 1 270 ? 3.814 55.531 20.266 1 84.62 270 PHE A CA 1
ATOM 2161 C C . PHE A 1 270 ? 4.832 55.844 19.172 1 84.62 270 PHE A C 1
ATOM 2163 O O . PHE A 1 270 ? 5.59 56.812 19.266 1 84.62 270 PHE A O 1
ATOM 2170 N N . TRP B 1 1 ? 14.359 4.422 7.895 1 94.56 1 TRP B N 1
ATOM 2171 C CA . TRP B 1 1 ? 13.984 4.004 6.551 1 94.56 1 TRP B CA 1
ATOM 2172 C C . TRP B 1 1 ? 12.633 4.594 6.156 1 94.56 1 TRP B C 1
ATOM 2174 O O . TRP B 1 1 ? 12.422 4.941 4.992 1 94.56 1 TRP B O 1
ATOM 2184 N N . GLN B 1 2 ? 11.75 4.852 7.07 1 94 2 GLN B N 1
ATOM 2185 C CA . GLN B 1 2 ? 10.391 5.312 6.801 1 94 2 GLN B CA 1
ATOM 2186 C C . GLN B 1 2 ? 10.391 6.703 6.168 1 94 2 GLN B C 1
ATOM 2188 O O . GLN B 1 2 ? 9.664 6.961 5.215 1 94 2 GLN B O 1
ATOM 2193 N N . THR B 1 3 ? 11.234 7.598 6.676 1 94.69 3 THR B N 1
ATOM 2194 C CA . THR B 1 3 ? 11.234 8.992 6.258 1 94.69 3 THR B CA 1
ATOM 2195 C C . THR B 1 3 ? 11.781 9.133 4.84 1 94.69 3 THR B C 1
ATOM 2197 O O . THR B 1 3 ? 11.523 10.133 4.168 1 94.69 3 THR B O 1
ATOM 2200 N N . SER B 1 4 ? 12.523 8.148 4.41 1 94 4 SER B N 1
ATOM 2201 C CA . SER B 1 4 ? 13.141 8.219 3.088 1 94 4 SER B CA 1
ATOM 2202 C C . SER B 1 4 ? 12.211 7.656 2.016 1 94 4 SER B C 1
ATOM 2204 O O . SER B 1 4 ? 12.438 7.855 0.822 1 94 4 SER B O 1
ATOM 2206 N N . MET B 1 5 ? 11.117 7.016 2.473 1 92.81 5 MET B N 1
ATOM 2207 C CA . MET B 1 5 ? 10.195 6.406 1.522 1 92.81 5 MET B CA 1
ATOM 2208 C C . MET B 1 5 ? 8.977 7.297 1.305 1 92.81 5 MET B C 1
ATOM 2210 O O . MET B 1 5 ? 8.258 7.621 2.256 1 92.81 5 MET B O 1
ATOM 2214 N N . CYS B 1 6 ? 8.648 7.598 0.044 1 91.06 6 CYS B N 1
ATOM 2215 C CA . CYS B 1 6 ? 7.68 8.648 -0.231 1 91.06 6 CYS B CA 1
ATOM 2216 C C . CYS B 1 6 ? 6.352 8.055 -0.69 1 91.06 6 CYS B C 1
ATOM 2218 O O . CYS B 1 6 ? 5.406 8.797 -0.981 1 91.06 6 CYS B O 1
ATOM 2220 N N . SER B 1 7 ? 6.309 6.68 -0.778 1 95.5 7 SER B N 1
ATOM 2221 C CA . SER B 1 7 ? 5.066 6.07 -1.238 1 95.5 7 SER B CA 1
ATOM 2222 C C . SER B 1 7 ? 4.762 4.789 -0.469 1 95.5 7 SER B C 1
ATOM 2224 O O . SER B 1 7 ? 5.664 4.176 0.107 1 95.5 7 SER B O 1
ATOM 2226 N N . LEU B 1 8 ? 3.5 4.484 -0.463 1 96.31 8 LEU B N 1
ATOM 2227 C CA . LEU B 1 8 ? 3.041 3.242 0.147 1 96.31 8 LEU B CA 1
ATOM 2228 C C . LEU B 1 8 ? 3.752 2.039 -0.467 1 96.31 8 LEU B C 1
ATOM 2230 O O . LEU B 1 8 ? 4.137 1.109 0.246 1 96.31 8 LEU B O 1
ATOM 2234 N N . ARG B 1 9 ? 3.906 2.033 -1.795 1 96.62 9 ARG B N 1
ATOM 2235 C CA . ARG B 1 9 ? 4.551 0.937 -2.512 1 96.62 9 ARG B CA 1
ATOM 2236 C C . ARG B 1 9 ? 5.977 0.725 -2.02 1 96.62 9 ARG B C 1
ATOM 2238 O O . ARG B 1 9 ? 6.395 -0.409 -1.774 1 96.62 9 ARG B O 1
ATOM 2245 N N . GLU B 1 10 ? 6.711 1.823 -1.864 1 97.19 10 GLU B N 1
ATOM 2246 C CA . GLU B 1 10 ? 8.094 1.751 -1.405 1 97.19 10 GLU B CA 1
ATOM 2247 C C . GLU B 1 10 ? 8.172 1.227 0.026 1 97.19 10 GLU B C 1
ATOM 2249 O O . GLU B 1 10 ? 9.055 0.425 0.351 1 97.19 10 GLU B O 1
ATOM 2254 N N . ARG B 1 11 ? 7.312 1.721 0.817 1 97.75 11 ARG B N 1
ATOM 2255 C CA . ARG B 1 11 ? 7.289 1.273 2.205 1 97.75 11 ARG B CA 1
ATOM 2256 C C . ARG B 1 11 ? 6.969 -0.215 2.297 1 97.75 11 ARG B C 1
ATOM 2258 O O . ARG B 1 11 ? 7.598 -0.944 3.066 1 97.75 11 ARG B O 1
ATOM 2265 N N . ASN B 1 12 ? 6.035 -0.678 1.51 1 98.19 12 ASN B N 1
ATOM 2266 C CA . ASN B 1 12 ? 5.688 -2.094 1.501 1 98.19 12 ASN B CA 1
ATOM 2267 C C . ASN B 1 12 ? 6.812 -2.945 0.918 1 98.19 12 ASN B C 1
ATOM 2269 O O . ASN B 1 12 ? 7.027 -4.078 1.35 1 98.19 12 ASN B O 1
ATOM 2273 N N . LYS B 1 13 ? 7.438 -2.402 -0.139 1 98 13 LYS B N 1
ATOM 2274 C CA . LYS B 1 13 ? 8.586 -3.115 -0.698 1 98 13 LYS B CA 1
ATOM 2275 C C . LYS B 1 13 ? 9.656 -3.355 0.364 1 98 13 LYS B C 1
ATOM 2277 O O . LYS B 1 13 ? 10.266 -4.426 0.404 1 98 13 LYS B O 1
ATOM 2282 N N . HIS B 1 14 ? 9.836 -2.371 1.206 1 97.88 14 HIS B N 1
ATOM 2283 C CA . HIS B 1 14 ? 10.797 -2.496 2.295 1 97.88 14 HIS B CA 1
ATOM 2284 C C . HIS B 1 14 ? 10.375 -3.58 3.281 1 97.88 14 HIS B C 1
ATOM 2286 O O . HIS B 1 14 ? 11.227 -4.223 3.906 1 97.88 14 HIS B O 1
ATOM 2292 N N . MET B 1 15 ? 9.109 -3.824 3.393 1 98.19 15 MET B N 1
ATOM 2293 C CA . MET B 1 15 ? 8.586 -4.758 4.383 1 98.19 15 MET B CA 1
ATOM 2294 C C . MET B 1 15 ? 8.555 -6.176 3.83 1 98.19 15 MET B C 1
ATOM 2296 O O . MET B 1 15 ? 8.414 -7.141 4.59 1 98.19 15 MET B O 1
ATOM 2300 N N . PHE B 1 16 ? 8.688 -6.328 2.492 1 98.44 16 PHE B N 1
ATOM 2301 C CA . PHE B 1 16 ? 8.672 -7.629 1.835 1 98.44 16 PHE B CA 1
ATOM 2302 C C . PHE B 1 16 ? 9.789 -8.516 2.375 1 98.44 16 PHE B C 1
ATOM 2304 O O . PHE B 1 16 ? 10.961 -8.141 2.35 1 98.44 16 PHE B O 1
ATOM 2311 N N . ASN B 1 17 ? 9.336 -9.688 2.826 1 98.06 17 ASN B N 1
ATOM 2312 C CA . ASN B 1 17 ? 10.242 -10.68 3.385 1 98.06 17 ASN B CA 1
ATOM 2313 C C . ASN B 1 17 ? 11.109 -10.094 4.496 1 98.06 17 ASN B C 1
ATOM 2315 O O . ASN B 1 17 ? 12.312 -10.359 4.562 1 98.06 17 ASN B O 1
ATOM 2319 N N . ASN B 1 18 ? 10.562 -9.172 5.281 1 97.5 18 ASN B N 1
ATOM 2320 C CA . ASN B 1 18 ? 11.195 -8.492 6.406 1 97.5 18 ASN B CA 1
ATOM 2321 C C . ASN B 1 18 ? 10.516 -8.844 7.73 1 97.5 18 ASN B C 1
ATOM 2323 O O . ASN B 1 18 ? 9.289 -8.805 7.832 1 97.5 18 ASN B O 1
ATOM 2327 N N . GLU B 1 19 ? 11.289 -9.211 8.719 1 95.81 19 GLU B N 1
ATOM 2328 C CA . GLU B 1 19 ? 10.773 -9.609 10.031 1 95.81 19 GLU B CA 1
ATOM 2329 C C . GLU B 1 19 ? 10.203 -8.414 10.781 1 95.81 19 GLU B C 1
ATOM 2331 O O . GLU B 1 19 ? 9.406 -8.578 11.703 1 95.81 19 GLU B O 1
ATOM 2336 N N . LEU B 1 20 ? 10.617 -7.289 10.359 1 95.44 20 LEU B N 1
ATOM 2337 C CA . LEU B 1 20 ? 10.203 -6.066 11.031 1 95.44 20 LEU B CA 1
ATOM 2338 C C . LEU B 1 20 ? 8.68 -5.949 11.062 1 95.44 20 LEU B C 1
ATOM 2340 O O . LEU B 1 20 ? 8.031 -5.996 10.016 1 95.44 20 LEU B O 1
ATOM 2344 N N . PHE B 1 21 ? 8 -5.887 12.188 1 93.56 21 PHE B N 1
ATOM 2345 C CA . PHE B 1 21 ? 6.578 -5.73 12.469 1 93.56 21 PHE B CA 1
ATOM 2346 C C . PHE B 1 21 ? 5.805 -6.977 12.055 1 93.56 21 PHE B C 1
ATOM 2348 O O . PHE B 1 21 ? 4.574 -6.949 11.969 1 93.56 21 PHE B O 1
ATOM 2355 N N . SER B 1 22 ? 6.523 -8.047 11.68 1 94.75 22 SER B N 1
ATOM 2356 C CA . SER B 1 22 ? 5.84 -9.258 11.234 1 94.75 22 SER B CA 1
ATOM 2357 C C . SER B 1 22 ? 5.027 -9.883 12.367 1 94.75 22 SER B C 1
ATOM 2359 O O . SER B 1 22 ? 5.449 -9.852 13.523 1 94.75 22 SER B O 1
ATOM 2361 N N . ASP B 1 23 ? 3.869 -10.359 12.031 1 92.88 23 ASP B N 1
ATOM 2362 C CA . ASP B 1 23 ? 3.01 -10.961 13.047 1 92.88 23 ASP B CA 1
ATOM 2363 C C . ASP B 1 23 ? 2.547 -12.352 12.625 1 92.88 23 ASP B C 1
ATOM 2365 O O . ASP B 1 23 ? 1.657 -12.93 13.25 1 92.88 23 ASP B O 1
ATOM 2369 N N . VAL B 1 24 ? 3.109 -12.898 11.594 1 94.06 24 VAL B N 1
ATOM 2370 C CA . VAL B 1 24 ? 2.865 -14.273 11.156 1 94.06 24 VAL B CA 1
ATOM 2371 C C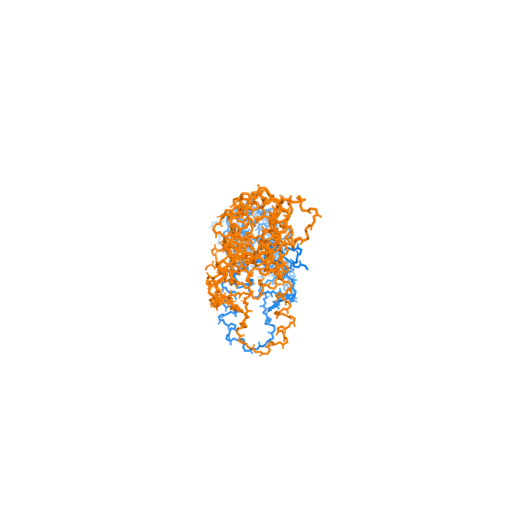 . VAL B 1 24 ? 4.09 -14.805 10.414 1 94.06 24 VAL B C 1
ATOM 2373 O O . VAL B 1 24 ? 4.848 -14.031 9.82 1 94.06 24 VAL B O 1
ATOM 2376 N N . ARG B 1 25 ? 4.32 -16.016 10.469 1 96 25 ARG B N 1
ATOM 2377 C CA . ARG B 1 25 ? 5.383 -16.703 9.742 1 96 25 ARG B CA 1
ATOM 2378 C C . ARG B 1 25 ? 4.844 -17.922 9 1 96 25 ARG B C 1
ATOM 2380 O O . ARG B 1 25 ? 4 -18.656 9.531 1 96 25 ARG B O 1
ATOM 2387 N N . PHE B 1 26 ? 5.387 -18.141 7.855 1 96.5 26 PHE B N 1
ATOM 2388 C CA . PHE B 1 26 ? 5.012 -19.297 7.051 1 96.5 26 PHE B CA 1
ATOM 2389 C C . PHE B 1 26 ? 6.188 -20.25 6.883 1 96.5 26 PHE B C 1
ATOM 2391 O O . PHE B 1 26 ? 7.277 -19.828 6.484 1 96.5 26 PHE B O 1
ATOM 2398 N N . LEU B 1 27 ? 5.984 -21.422 7.27 1 97.25 27 LEU B N 1
ATOM 2399 C CA . LEU B 1 27 ? 6.953 -22.469 6.969 1 97.25 27 LEU B CA 1
ATOM 2400 C C . LEU B 1 27 ? 6.648 -23.125 5.621 1 97.25 27 LEU B C 1
ATOM 2402 O O . LEU B 1 27 ? 5.77 -23.984 5.527 1 97.25 27 LEU B O 1
ATOM 2406 N N . VAL B 1 28 ? 7.449 -22.781 4.645 1 97.56 28 VAL B N 1
ATOM 2407 C CA . VAL B 1 28 ? 7.113 -23.125 3.264 1 97.56 28 VAL B CA 1
ATOM 2408 C C . VAL B 1 28 ? 8.141 -24.109 2.705 1 97.56 28 VAL B C 1
ATOM 2410 O O . VAL B 1 28 ? 9.344 -23.922 2.881 1 97.56 28 VAL B O 1
ATOM 2413 N N . GLY B 1 29 ? 7.621 -25.094 2.012 1 97.06 29 GLY B N 1
ATOM 2414 C CA . GLY B 1 29 ? 8.469 -26.094 1.363 1 97.06 29 GLY B CA 1
ATOM 2415 C C . GLY B 1 29 ? 7.883 -27.484 1.385 1 97.06 29 GLY B C 1
ATOM 2416 O O . GLY B 1 29 ? 7.227 -27.875 2.354 1 97.06 29 GLY B O 1
ATOM 2417 N N . ARG B 1 30 ? 8.172 -28.266 0.411 1 93.56 30 ARG B N 1
ATOM 2418 C CA . ARG B 1 30 ? 7.723 -29.641 0.345 1 93.56 30 ARG B CA 1
ATOM 2419 C C . ARG B 1 30 ? 8.594 -30.547 1.208 1 93.56 30 ARG B C 1
ATOM 2421 O O . ARG B 1 30 ? 8.086 -31.375 1.978 1 93.56 30 ARG B O 1
ATOM 2428 N N . SER B 1 31 ? 9.93 -30.359 1.026 1 91.06 31 SER B N 1
ATOM 2429 C CA . SER B 1 31 ? 10.875 -31.141 1.813 1 91.06 31 SER B CA 1
ATOM 2430 C C . SER B 1 31 ? 11.609 -30.266 2.822 1 91.06 31 SER B C 1
ATOM 2432 O O . SER B 1 31 ? 11.258 -30.234 4.004 1 91.06 31 SER B O 1
ATOM 2434 N N . ALA B 1 32 ? 12.422 -29.344 2.303 1 92.38 32 ALA B N 1
ATOM 2435 C CA . ALA B 1 32 ? 13.109 -28.359 3.143 1 92.38 32 ALA B CA 1
ATOM 2436 C C . ALA B 1 32 ? 12.25 -27.125 3.35 1 92.38 32 ALA B C 1
ATOM 2438 O O . ALA B 1 32 ? 11.891 -26.438 2.385 1 92.38 32 ALA B O 1
ATOM 2439 N N . LYS B 1 33 ? 11.977 -26.969 4.574 1 94.69 33 LYS B N 1
ATOM 2440 C CA . LYS B 1 33 ? 11.062 -25.859 4.844 1 94.69 33 LYS B CA 1
ATOM 2441 C C . LYS B 1 33 ? 11.82 -24.594 5.215 1 94.69 33 LYS B C 1
ATOM 2443 O O . LYS B 1 33 ? 12.844 -24.656 5.898 1 94.69 33 LYS B O 1
ATOM 2448 N N . GLN B 1 34 ? 11.383 -23.516 4.707 1 97.38 34 GLN B N 1
ATOM 2449 C CA . GLN B 1 34 ? 11.914 -22.188 4.992 1 97.38 34 GLN B CA 1
ATOM 2450 C C . GLN B 1 34 ? 10.883 -21.328 5.715 1 97.38 34 GLN B C 1
ATOM 2452 O O . GLN B 1 34 ? 9.703 -21.344 5.355 1 97.38 34 GLN B O 1
ATOM 2457 N N . SER B 1 35 ? 11.352 -20.688 6.719 1 97.25 35 SER B N 1
ATOM 2458 C CA . SER B 1 35 ? 10.477 -19.797 7.453 1 97.25 35 SER B CA 1
ATOM 2459 C C . SER B 1 35 ? 10.445 -18.406 6.816 1 97.25 35 SER B C 1
ATOM 2461 O O . SER B 1 35 ? 11.492 -17.766 6.66 1 97.25 35 SER B O 1
ATOM 2463 N N . ILE B 1 36 ? 9.297 -17.922 6.453 1 98 36 ILE B N 1
ATOM 2464 C CA . ILE B 1 36 ? 9.133 -16.641 5.77 1 98 36 ILE B CA 1
ATOM 2465 C C . ILE B 1 36 ? 8.211 -15.742 6.578 1 98 36 ILE B C 1
ATOM 2467 O O . ILE B 1 36 ? 7.059 -16.109 6.844 1 98 36 ILE B O 1
ATOM 2471 N N . PRO B 1 37 ? 8.695 -14.602 6.977 1 97.75 37 PRO B N 1
ATOM 2472 C CA . PRO B 1 37 ? 7.852 -13.672 7.723 1 97.75 37 PRO B CA 1
ATOM 2473 C C . PRO B 1 37 ? 6.852 -12.938 6.832 1 97.75 37 PRO B C 1
ATOM 2475 O O . PRO B 1 37 ? 7.109 -12.742 5.645 1 97.75 37 PRO B O 1
ATOM 2478 N N . ALA B 1 38 ? 5.711 -12.617 7.34 1 97.69 38 ALA B N 1
ATOM 2479 C CA . ALA B 1 38 ? 4.707 -11.828 6.633 1 97.69 38 ALA B CA 1
ATOM 2480 C C . ALA B 1 38 ? 3.869 -11.008 7.605 1 97.69 38 ALA B C 1
ATOM 2482 O O . ALA B 1 38 ? 4.133 -11 8.812 1 97.69 38 ALA B O 1
ATOM 2483 N N . HIS B 1 39 ? 3.01 -10.227 7.172 1 96.62 39 HIS B N 1
ATOM 2484 C CA . HIS B 1 39 ? 2.119 -9.367 7.941 1 96.62 39 HIS B CA 1
ATOM 2485 C C . HIS B 1 39 ? 0.657 -9.695 7.664 1 96.62 39 HIS B C 1
ATOM 2487 O O . HIS B 1 39 ? 0.207 -9.625 6.52 1 96.62 39 HIS B O 1
ATOM 2493 N N . LYS B 1 40 ? -0.055 -10.023 8.672 1 96.06 40 LYS B N 1
ATOM 2494 C CA . LYS B 1 40 ? -1.438 -10.469 8.539 1 96.06 40 LYS B CA 1
ATOM 2495 C C . LYS B 1 40 ? -2.279 -9.453 7.777 1 96.06 40 LYS B C 1
ATOM 2497 O O . LYS B 1 40 ? -3.166 -9.82 7.008 1 96.06 40 LYS B O 1
ATOM 2502 N N . TYR B 1 41 ? -2.016 -8.172 8.023 1 96.56 41 TYR B N 1
ATOM 2503 C CA . TYR B 1 41 ? -2.779 -7.129 7.359 1 96.56 41 TYR B CA 1
ATOM 2504 C C . TYR B 1 41 ? -2.668 -7.254 5.844 1 96.56 41 TYR B C 1
ATOM 2506 O O . TYR B 1 41 ? -3.68 -7.277 5.141 1 96.56 41 TYR B O 1
ATOM 2514 N N . ILE B 1 42 ? -1.44 -7.375 5.336 1 97.94 42 ILE B N 1
ATOM 2515 C CA . ILE B 1 42 ? -1.187 -7.438 3.9 1 97.94 42 ILE B CA 1
ATOM 2516 C C . ILE B 1 42 ? -1.837 -8.688 3.316 1 97.94 42 ILE B C 1
ATOM 2518 O O . ILE B 1 42 ? -2.477 -8.633 2.264 1 97.94 42 ILE B O 1
ATOM 2522 N N . MET B 1 43 ? -1.67 -9.75 4.031 1 97.06 43 MET B N 1
ATOM 2523 C CA . MET B 1 43 ? -2.232 -11.008 3.566 1 97.06 43 MET B CA 1
ATOM 2524 C C . MET B 1 43 ? -3.754 -10.945 3.512 1 97.06 43 MET B C 1
ATOM 2526 O O . MET B 1 43 ? -4.363 -11.359 2.527 1 97.06 43 MET B O 1
ATOM 2530 N N . SER B 1 44 ? -4.344 -10.367 4.504 1 96.88 44 SER B N 1
ATOM 2531 C CA . SER B 1 44 ? -5.789 -10.375 4.684 1 96.88 44 SER B CA 1
ATOM 2532 C C . SER B 1 44 ? -6.48 -9.445 3.697 1 96.88 44 SER B C 1
ATOM 2534 O O . SER B 1 44 ? -7.594 -9.719 3.244 1 96.88 44 SER B O 1
ATOM 2536 N N . ILE B 1 45 ? -5.84 -8.344 3.395 1 97.69 45 ILE B N 1
ATOM 2537 C CA . ILE B 1 45 ? -6.504 -7.418 2.48 1 97.69 45 ILE B CA 1
ATOM 2538 C C . ILE B 1 45 ? -6.379 -7.934 1.048 1 97.69 45 ILE B C 1
ATOM 2540 O O . ILE B 1 45 ? -7.078 -7.461 0.149 1 97.69 45 ILE B O 1
ATOM 2544 N N . SER B 1 46 ? -5.488 -8.859 0.794 1 97.88 46 SER B N 1
ATOM 2545 C CA . SER B 1 46 ? -5.195 -9.328 -0.559 1 97.88 46 SER B CA 1
ATOM 2546 C C . SER B 1 46 ? -5.973 -10.594 -0.888 1 97.88 46 SER B C 1
ATOM 2548 O O . SER B 1 46 ? -6.207 -10.898 -2.059 1 97.88 46 SER B O 1
ATOM 2550 N N . SER B 1 47 ? -6.363 -11.328 0.154 1 97.56 47 SER B N 1
ATOM 2551 C CA . SER B 1 47 ? -6.949 -12.648 -0.056 1 97.56 47 SER B CA 1
ATOM 2552 C C . SER B 1 47 ? -8.047 -12.93 0.961 1 97.56 47 SER B C 1
ATOM 2554 O O . SER B 1 47 ? -7.82 -12.859 2.17 1 97.56 47 SER B O 1
ATOM 2556 N N . PRO B 1 48 ? -9.266 -13.344 0.532 1 96.94 48 PRO B N 1
ATOM 2557 C CA . PRO B 1 48 ? -10.32 -13.711 1.481 1 96.94 48 PRO B CA 1
ATOM 2558 C C . PRO B 1 48 ? -9.969 -14.961 2.291 1 96.94 48 PRO B C 1
ATOM 2560 O O . PRO B 1 48 ? -10.422 -15.102 3.432 1 96.94 48 PRO B O 1
ATOM 2563 N N . VAL B 1 49 ? -9.18 -15.797 1.717 1 96.31 49 VAL B N 1
ATOM 2564 C CA . VAL B 1 49 ? -8.773 -17.016 2.41 1 96.31 49 VAL B CA 1
ATOM 2565 C C . VAL B 1 49 ? -7.887 -16.656 3.6 1 96.31 49 VAL B C 1
ATOM 2567 O O . VAL B 1 49 ? -8.102 -17.141 4.715 1 96.31 49 VAL B O 1
ATOM 2570 N N . PHE B 1 50 ? -6.953 -15.766 3.357 1 95.25 50 PHE B N 1
ATOM 2571 C CA . PHE B 1 50 ? -6.078 -15.344 4.445 1 95.25 50 PHE B CA 1
ATOM 2572 C C . PHE B 1 50 ? -6.859 -14.555 5.492 1 95.25 50 PHE B C 1
ATOM 2574 O O . PHE B 1 50 ? -6.609 -14.688 6.691 1 95.25 50 PHE B O 1
ATOM 2581 N N . SER B 1 51 ? -7.781 -13.695 5 1 94.69 51 SER B N 1
ATOM 2582 C CA . SER B 1 51 ? -8.562 -12.93 5.961 1 94.69 51 SER B CA 1
ATOM 2583 C C . SER B 1 51 ? -9.391 -13.852 6.855 1 94.69 51 SER B C 1
ATOM 2585 O O . SER B 1 51 ? -9.508 -13.617 8.062 1 94.69 51 SER B O 1
ATOM 2587 N N . SER B 1 52 ? -10 -14.875 6.27 1 93.38 52 SER B N 1
ATOM 2588 C CA . SER B 1 52 ? -10.75 -15.852 7.047 1 93.38 52 SER B CA 1
ATOM 2589 C C . SER B 1 52 ? -9.844 -16.609 8.016 1 93.38 52 SER B C 1
ATOM 2591 O O . SER B 1 52 ? -10.211 -16.844 9.164 1 93.38 52 SER B O 1
ATOM 2593 N N . MET B 1 53 ? -8.719 -16.938 7.609 1 90.31 53 MET B N 1
ATOM 2594 C CA . MET B 1 53 ? -7.758 -17.688 8.422 1 90.31 53 MET B CA 1
ATOM 2595 C C . MET B 1 53 ? -7.355 -16.891 9.648 1 90.31 53 MET B C 1
ATOM 2597 O O . MET B 1 53 ? -7.27 -17.438 10.75 1 90.31 53 MET B O 1
ATOM 2601 N N . PHE B 1 54 ? -7.148 -15.594 9.461 1 90.31 54 PHE B N 1
ATOM 2602 C CA . PHE B 1 54 ? -6.574 -14.773 10.531 1 90.31 54 PHE B CA 1
ATOM 2603 C C . PHE B 1 54 ? -7.672 -14.164 11.391 1 90.31 54 PHE B C 1
ATOM 2605 O O . PHE B 1 54 ? -7.469 -13.922 12.586 1 90.31 54 PHE B O 1
ATOM 2612 N N . PHE B 1 55 ? -8.812 -13.844 10.82 1 87.12 55 PHE B N 1
ATOM 2613 C CA . PHE B 1 55 ? -9.773 -13.023 11.555 1 87.12 55 PHE B CA 1
ATOM 2614 C C . PHE B 1 55 ? -11.086 -13.773 11.734 1 87.12 55 PHE B C 1
ATOM 2616 O O . PHE B 1 55 ? -11.93 -13.367 12.547 1 87.12 55 PHE B O 1
ATOM 2623 N N . ALA B 1 56 ? -11.383 -14.633 10.969 1 77.88 56 ALA B N 1
ATOM 2624 C CA . ALA B 1 56 ? -12.594 -15.43 11.188 1 77.88 56 ALA B CA 1
ATOM 2625 C C . ALA B 1 56 ? -12.289 -16.641 12.055 1 77.88 56 ALA B C 1
ATOM 2627 O O . ALA B 1 56 ? -12.93 -16.859 13.094 1 77.88 56 ALA B O 1
ATOM 2628 N N . PHE B 1 57 ? -11.336 -17.359 11.672 1 65 57 PHE B N 1
ATOM 2629 C CA . PHE B 1 57 ? -11.016 -18.625 12.344 1 65 57 PHE B CA 1
ATOM 2630 C C . PHE B 1 57 ? -9.969 -18.406 13.43 1 65 57 PHE B C 1
ATOM 2632 O O . PHE B 1 57 ? -10.008 -19.062 14.469 1 65 57 PHE B O 1
ATOM 2639 N N . GLY B 1 58 ? -8.969 -17.547 13.141 1 56.25 58 GLY B N 1
ATOM 2640 C CA . GLY B 1 58 ? -7.883 -17.297 14.078 1 56.25 58 GLY B CA 1
ATOM 2641 C C . GLY B 1 58 ? -8.359 -16.766 15.414 1 56.25 58 GLY B C 1
ATOM 2642 O O . GLY B 1 58 ? -7.762 -17.047 16.453 1 56.25 58 GLY B O 1
ATOM 2643 N N . ALA B 1 59 ? -9.438 -15.898 15.281 1 52.34 59 ALA B N 1
ATOM 2644 C CA . ALA B 1 59 ? -10.07 -15.438 16.516 1 52.34 59 ALA B CA 1
ATOM 2645 C C . ALA B 1 59 ? -10.469 -16.625 17.391 1 52.34 59 ALA B C 1
ATOM 2647 O O . ALA B 1 59 ? -10.406 -16.531 18.625 1 52.34 59 ALA B O 1
ATOM 2648 N N . LEU B 1 60 ? -10.812 -17.578 16.719 1 51.06 60 LEU B N 1
ATOM 2649 C CA . LEU B 1 60 ? -11.195 -18.766 17.484 1 51.06 60 LEU B CA 1
ATOM 2650 C C . LEU B 1 60 ? -9.969 -19.438 18.094 1 51.06 60 LEU B C 1
ATOM 2652 O O . LEU B 1 60 ? -10.07 -20.109 19.125 1 51.06 60 LEU B O 1
ATOM 2656 N N . GLN B 1 61 ? -8.93 -19.328 17.484 1 47.06 61 GLN B N 1
ATOM 2657 C CA . GLN B 1 61 ? -7.727 -20 17.969 1 47.06 61 GLN B CA 1
ATOM 2658 C C . GLN B 1 61 ? -6.824 -19.047 18.734 1 47.06 61 GLN B C 1
ATOM 2660 O O . GLN B 1 61 ? -5.828 -19.453 19.328 1 47.06 61 GLN B O 1
ATOM 2665 N N . ALA B 1 62 ? -7.156 -17.812 18.594 1 47.12 62 ALA B N 1
ATOM 2666 C CA . ALA B 1 62 ? -6.297 -16.75 19.109 1 47.12 62 ALA B CA 1
ATOM 2667 C C . ALA B 1 62 ? -5.965 -16.969 20.594 1 47.12 62 ALA B C 1
ATOM 2669 O O . ALA B 1 62 ? -5.262 -16.172 21.203 1 47.12 62 ALA B O 1
ATOM 2670 N N . GLU B 1 63 ? -6.57 -17.812 21.203 1 42.84 63 GLU B N 1
ATOM 2671 C CA . GLU B 1 63 ? -6.039 -17.922 22.562 1 42.84 63 GLU B CA 1
ATOM 2672 C C . GLU B 1 63 ? -4.512 -18 22.547 1 42.84 63 GLU B C 1
ATOM 2674 O O . GLU B 1 63 ? -3.873 -17.891 23.594 1 42.84 63 GLU B O 1
ATOM 2679 N N . GLN B 1 64 ? -3.832 -18.734 21.609 1 42.47 64 GLN B N 1
ATOM 2680 C CA . GLN B 1 64 ? -2.422 -19 21.859 1 42.47 64 GLN B CA 1
ATOM 2681 C C . GLN B 1 64 ? -1.536 -17.906 21.266 1 42.47 64 GLN B C 1
ATOM 2683 O O . GLN B 1 64 ? -1.689 -17.547 20.109 1 42.47 64 GLN B O 1
ATOM 2688 N N . LEU B 1 65 ? -0.974 -16.875 22 1 42.28 65 LEU B N 1
ATOM 2689 C CA . LEU B 1 65 ? -0.119 -15.695 21.984 1 42.28 65 LEU B CA 1
ATOM 2690 C C . LEU B 1 65 ? 0.921 -15.781 20.875 1 42.28 65 LEU B C 1
ATOM 2692 O O . LEU B 1 65 ? 1.699 -14.844 20.672 1 42.28 65 LEU B O 1
ATOM 2696 N N . THR B 1 66 ? 1.564 -17.031 20.438 1 48.25 66 THR B N 1
ATOM 2697 C CA . THR B 1 66 ? 2.816 -17.172 19.703 1 48.25 66 THR B CA 1
ATOM 2698 C C . THR B 1 66 ? 2.617 -16.828 18.234 1 48.25 66 THR B C 1
ATOM 2700 O O . THR B 1 66 ? 1.518 -16.969 17.703 1 48.25 66 THR B O 1
ATOM 2703 N N . ARG B 1 67 ? 3.572 -16.078 17.797 1 57.59 67 ARG B N 1
ATOM 2704 C CA . ARG B 1 67 ? 3.699 -15.898 16.359 1 57.59 67 ARG B CA 1
ATOM 2705 C C . ARG B 1 67 ? 3.227 -17.141 15.609 1 57.59 67 ARG B C 1
ATOM 2707 O O . ARG B 1 67 ? 3.811 -18.219 15.758 1 57.59 67 ARG B O 1
ATOM 2714 N N . GLU B 1 68 ? 1.988 -17.078 15.055 1 76.06 68 GLU B N 1
ATOM 2715 C CA . GLU B 1 68 ? 1.326 -18.156 14.336 1 76.06 68 GLU B CA 1
ATOM 2716 C C . GLU B 1 68 ? 2.188 -18.672 13.188 1 76.06 68 GLU B C 1
ATOM 2718 O O . GLU B 1 68 ? 2.717 -17.875 12.406 1 76.06 68 GLU B O 1
ATOM 2723 N N . GLN B 1 69 ? 2.75 -19.797 13.383 1 84.81 69 GLN B N 1
ATOM 2724 C CA . GLN B 1 69 ? 3.455 -20.438 12.281 1 84.81 69 GLN B CA 1
ATOM 2725 C C . GLN B 1 69 ? 2.508 -21.281 11.445 1 84.81 69 GLN B C 1
ATOM 2727 O O . GLN B 1 69 ? 1.817 -22.156 11.984 1 84.81 69 GLN B O 1
ATOM 2732 N N . ILE B 1 70 ? 2.344 -20.922 10.25 1 91.75 70 ILE B N 1
ATOM 2733 C CA . ILE B 1 70 ? 1.479 -21.641 9.312 1 91.75 70 ILE B CA 1
ATOM 2734 C C . ILE B 1 70 ? 2.332 -22.438 8.328 1 91.75 70 ILE B C 1
ATOM 2736 O O . ILE B 1 70 ? 3.246 -21.891 7.703 1 91.75 70 ILE B O 1
ATOM 2740 N N . GLU B 1 71 ? 2.059 -23.625 8.195 1 94.38 71 GLU B N 1
ATOM 2741 C CA . GLU B 1 71 ? 2.834 -24.469 7.293 1 94.38 71 GLU B CA 1
ATOM 2742 C C . GLU B 1 71 ? 2.193 -24.547 5.91 1 94.38 71 GLU B C 1
ATOM 2744 O O . GLU B 1 71 ? 0.979 -24.719 5.789 1 94.38 71 GLU B O 1
ATOM 2749 N N . ILE B 1 72 ? 2.982 -24.375 4.957 1 95.38 72 ILE B N 1
ATOM 2750 C CA . ILE B 1 72 ? 2.586 -24.516 3.561 1 95.38 72 ILE B CA 1
ATOM 2751 C C . ILE B 1 72 ? 3.52 -25.484 2.852 1 95.38 72 ILE B C 1
ATOM 2753 O O . ILE B 1 72 ? 4.645 -25.141 2.496 1 95.38 72 ILE B O 1
ATOM 2757 N N . SER B 1 73 ? 3.055 -26.641 2.58 1 94.81 73 SER B N 1
ATOM 2758 C CA . SER B 1 73 ? 3.889 -27.688 2.01 1 94.81 73 SER B CA 1
ATOM 2759 C C . SER B 1 73 ? 3.578 -27.906 0.533 1 94.81 73 SER B C 1
ATOM 2761 O O . SER B 1 73 ? 4.203 -28.734 -0.123 1 94.81 73 SER B O 1
ATOM 2763 N N . GLU B 1 74 ? 2.688 -27.125 -0.006 1 92.5 74 GLU B N 1
ATOM 2764 C CA . GLU B 1 74 ? 2.203 -27.391 -1.359 1 92.5 74 GLU B CA 1
ATOM 2765 C C . GLU B 1 74 ? 3.043 -26.641 -2.395 1 92.5 74 GLU B C 1
ATOM 2767 O O . GLU B 1 74 ? 2.816 -26.781 -3.6 1 92.5 74 GLU B O 1
ATOM 2772 N N . CYS B 1 75 ? 3.98 -25.875 -1.914 1 95.56 75 CYS B N 1
ATOM 2773 C CA . CYS B 1 75 ? 4.812 -25.125 -2.844 1 95.56 75 CYS B CA 1
ATOM 2774 C C . CYS B 1 75 ? 6.211 -24.906 -2.275 1 95.56 75 CYS B C 1
ATOM 2776 O O . CYS B 1 75 ? 6.457 -25.188 -1.099 1 95.56 75 CYS B O 1
ATOM 2778 N N . GLU B 1 76 ? 7.09 -24.516 -3.166 1 96.75 76 GLU B N 1
ATOM 2779 C CA . GLU B 1 76 ? 8.445 -24.172 -2.742 1 96.75 76 GLU B CA 1
ATOM 2780 C C . GLU B 1 76 ? 8.531 -22.703 -2.314 1 96.75 76 GLU B C 1
ATOM 2782 O O . GLU B 1 76 ? 7.707 -21.875 -2.721 1 96.75 76 GLU B O 1
ATOM 2787 N N . PRO B 1 77 ? 9.539 -22.297 -1.527 1 97.81 77 PRO B N 1
ATOM 2788 C CA . PRO B 1 77 ? 9.664 -20.938 -1.005 1 97.81 77 PRO B CA 1
ATOM 2789 C C . PRO B 1 77 ? 9.75 -19.891 -2.111 1 97.81 77 PRO B C 1
ATOM 2791 O O . PRO B 1 77 ? 9.203 -18.797 -1.967 1 97.81 77 PRO B O 1
ATOM 2794 N N . ALA B 1 78 ? 10.344 -20.25 -3.18 1 97.75 78 ALA B N 1
ATOM 2795 C CA . ALA B 1 78 ? 10.516 -19.281 -4.27 1 97.75 78 ALA B CA 1
ATOM 2796 C C . ALA B 1 78 ? 9.164 -18.828 -4.82 1 97.75 78 ALA B C 1
ATOM 2798 O O . ALA B 1 78 ? 8.961 -17.641 -5.086 1 97.75 78 ALA B O 1
ATOM 2799 N N . ALA B 1 79 ? 8.281 -19.734 -5.008 1 98.19 79 ALA B N 1
ATOM 2800 C CA . ALA B 1 79 ? 6.957 -19.406 -5.523 1 98.19 79 ALA B CA 1
ATOM 2801 C C . ALA B 1 79 ? 6.16 -18.594 -4.512 1 98.19 79 ALA B C 1
ATOM 2803 O O . ALA B 1 79 ? 5.465 -17.641 -4.883 1 98.19 79 ALA B O 1
ATOM 2804 N N . PHE B 1 80 ? 6.273 -18.969 -3.275 1 98.62 80 PHE B N 1
ATOM 2805 C CA . PHE B 1 80 ? 5.555 -18.25 -2.23 1 98.62 80 PHE B CA 1
ATOM 2806 C C . PHE B 1 80 ? 6.062 -16.812 -2.115 1 98.62 80 PHE B C 1
ATOM 2808 O O . PHE B 1 80 ? 5.277 -15.891 -1.9 1 98.62 80 PHE B O 1
ATOM 2815 N N . LEU B 1 81 ? 7.363 -16.656 -2.242 1 98.69 81 LEU B N 1
ATOM 2816 C CA . LEU B 1 81 ? 7.953 -15.32 -2.184 1 98.69 81 LEU B CA 1
ATOM 2817 C C . LEU B 1 81 ? 7.461 -14.461 -3.344 1 98.69 81 LEU B C 1
ATOM 2819 O O . LEU B 1 81 ? 7.297 -13.242 -3.195 1 98.69 81 LEU B O 1
ATOM 2823 N N . GLU B 1 82 ? 7.215 -15.078 -4.48 1 98.75 82 GLU B N 1
ATOM 2824 C CA . GLU B 1 82 ? 6.66 -14.312 -5.598 1 98.75 82 GLU B CA 1
ATOM 2825 C C . GLU B 1 82 ? 5.215 -13.914 -5.324 1 98.75 82 GLU B C 1
ATOM 2827 O O . GLU B 1 82 ? 4.785 -12.82 -5.707 1 98.75 82 GLU B O 1
ATOM 2832 N N . LEU B 1 83 ? 4.504 -14.828 -4.727 1 98.75 83 LEU B N 1
ATOM 2833 C CA . LEU B 1 83 ? 3.162 -14.461 -4.289 1 98.75 83 LEU B CA 1
ATOM 2834 C C . LEU B 1 83 ? 3.209 -13.258 -3.355 1 98.75 83 LEU B C 1
ATOM 2836 O O . LEU B 1 83 ? 2.467 -12.289 -3.547 1 98.75 83 LEU B O 1
ATOM 2840 N N . LEU B 1 84 ? 4.109 -13.328 -2.365 1 98.75 84 LEU B N 1
ATOM 2841 C CA . LEU B 1 84 ? 4.238 -12.242 -1.401 1 98.75 84 LEU B CA 1
ATOM 2842 C C . LEU B 1 84 ? 4.656 -10.945 -2.092 1 98.75 84 LEU B C 1
ATOM 2844 O O . LEU B 1 84 ? 4.176 -9.867 -1.742 1 98.75 84 LEU B O 1
ATOM 2848 N N . ARG B 1 85 ? 5.582 -11.117 -3.031 1 98.75 85 ARG B N 1
ATOM 2849 C CA . ARG B 1 85 ? 6.059 -9.945 -3.764 1 98.75 85 ARG B CA 1
ATOM 2850 C C . ARG B 1 85 ? 4.895 -9.195 -4.402 1 98.75 85 ARG B C 1
ATOM 2852 O O . ARG B 1 85 ? 4.836 -7.961 -4.34 1 98.75 85 ARG B O 1
ATOM 2859 N N . TYR B 1 86 ? 4 -9.906 -4.957 1 98.69 86 TYR B N 1
ATOM 2860 C CA . TYR B 1 86 ? 2.82 -9.32 -5.582 1 98.69 86 TYR B CA 1
ATOM 2861 C C . TYR B 1 86 ? 1.916 -8.68 -4.539 1 98.69 86 TYR B C 1
ATOM 2863 O O . TYR B 1 86 ? 1.406 -7.574 -4.746 1 98.69 86 TYR B O 1
ATOM 2871 N N . LEU B 1 87 ? 1.71 -9.359 -3.441 1 98.5 87 LEU B N 1
ATOM 2872 C CA . LEU B 1 87 ? 0.812 -8.859 -2.406 1 98.5 87 LEU B CA 1
ATOM 2873 C C . LEU B 1 87 ? 1.36 -7.578 -1.785 1 98.5 87 LEU B C 1
ATOM 2875 O O . LEU B 1 87 ? 0.596 -6.68 -1.431 1 98.5 87 LEU B O 1
ATOM 2879 N N . TYR B 1 88 ? 2.639 -7.449 -1.667 1 98.5 88 TYR B N 1
ATOM 2880 C CA . TYR B 1 88 ? 3.256 -6.34 -0.943 1 98.5 88 TYR B CA 1
ATOM 2881 C C . TYR B 1 88 ? 3.373 -5.105 -1.83 1 98.5 88 TYR B C 1
ATOM 2883 O O . TYR B 1 88 ? 3.246 -3.977 -1.353 1 98.5 88 TYR B O 1
ATOM 2891 N N . TYR B 1 89 ? 3.73 -5.352 -3.131 1 97.69 89 TYR B N 1
ATOM 2892 C CA . TYR B 1 89 ? 3.953 -4.121 -3.885 1 97.69 89 TYR B CA 1
ATOM 2893 C C . TYR B 1 89 ? 3.68 -4.336 -5.367 1 97.69 89 TYR B C 1
ATOM 2895 O O . TYR B 1 89 ? 4.344 -3.738 -6.219 1 97.69 89 TYR B O 1
ATOM 2903 N N . ASP B 1 90 ? 2.846 -5.301 -5.781 1 97.75 90 ASP B N 1
ATOM 2904 C CA . ASP B 1 90 ? 2.225 -5.469 -7.094 1 97.75 90 ASP B CA 1
ATOM 2905 C C . ASP B 1 90 ? 3.266 -5.824 -8.148 1 97.75 90 ASP B C 1
ATOM 2907 O O . ASP B 1 90 ? 3.176 -5.367 -9.297 1 97.75 90 ASP B O 1
ATOM 2911 N N . GLU B 1 91 ? 4.23 -6.535 -7.789 1 97.88 91 GLU B N 1
ATOM 2912 C CA . GLU B 1 91 ? 5.23 -7.035 -8.727 1 97.88 91 GLU B CA 1
ATOM 2913 C C . GLU B 1 91 ? 5.395 -8.547 -8.602 1 97.88 91 GLU B C 1
ATOM 2915 O O . GLU B 1 91 ? 5.109 -9.125 -7.551 1 97.88 91 GLU B O 1
ATOM 2920 N N . VAL B 1 92 ? 5.73 -9.125 -9.688 1 97.94 92 VAL B N 1
ATOM 2921 C CA . VAL B 1 92 ? 6.023 -10.555 -9.664 1 97.94 92 VAL B CA 1
ATOM 2922 C C . VAL B 1 92 ? 7.074 -10.883 -10.719 1 97.94 92 VAL B C 1
ATOM 2924 O O . VAL B 1 92 ? 7.059 -10.312 -11.812 1 97.94 92 VAL B O 1
ATOM 2927 N N . GLN B 1 93 ? 8.008 -11.609 -10.391 1 98.44 93 GLN B N 1
ATOM 2928 C CA . GLN B 1 93 ? 9.055 -12.086 -11.297 1 98.44 93 GLN B CA 1
ATOM 2929 C C . GLN B 1 93 ? 8.922 -13.586 -11.547 1 98.44 93 GLN B C 1
ATOM 2931 O O . GLN B 1 93 ? 9.508 -14.398 -10.82 1 98.44 93 GLN B O 1
ATOM 2936 N N . LEU B 1 94 ? 8.336 -13.891 -12.656 1 98.31 94 LEU B N 1
ATOM 2937 C CA . LEU B 1 94 ? 7.973 -15.273 -12.93 1 98.31 94 LEU B CA 1
ATOM 2938 C C . LEU B 1 94 ? 8.992 -15.93 -13.852 1 98.31 94 LEU B C 1
ATOM 2940 O O . LEU B 1 94 ? 9.609 -15.258 -14.68 1 98.31 94 LEU B O 1
ATOM 2944 N N . THR B 1 95 ? 9.242 -17.125 -13.672 1 97 95 THR B N 1
ATOM 2945 C CA . THR B 1 95 ? 9.914 -18.031 -14.602 1 97 95 THR B CA 1
ATOM 2946 C C . THR B 1 95 ? 9.016 -19.203 -14.969 1 97 95 THR B C 1
ATOM 2948 O O . THR B 1 95 ? 7.988 -19.422 -14.32 1 97 95 THR B O 1
ATOM 2951 N N . THR B 1 96 ? 9.391 -19.938 -15.984 1 93.44 96 THR B N 1
ATOM 2952 C CA . THR B 1 96 ? 8.578 -21.078 -16.406 1 93.44 96 THR B CA 1
ATOM 2953 C C . THR B 1 96 ? 8.555 -22.156 -15.32 1 93.44 96 THR B C 1
ATOM 2955 O O . THR B 1 96 ? 7.648 -22.984 -15.289 1 93.44 96 THR B O 1
ATOM 2958 N N . ILE B 1 97 ? 9.469 -22.078 -14.422 1 92.31 97 ILE B N 1
ATOM 2959 C CA . ILE B 1 97 ? 9.57 -23.047 -13.344 1 92.31 97 ILE B CA 1
ATOM 2960 C C . ILE B 1 97 ? 8.672 -22.625 -12.18 1 92.31 97 ILE B C 1
ATOM 2962 O O . ILE B 1 97 ? 7.961 -23.453 -11.602 1 92.31 97 ILE B O 1
ATOM 2966 N N . THR B 1 98 ? 8.578 -21.344 -11.883 1 96.75 98 THR B N 1
ATOM 2967 C CA . THR B 1 98 ? 7.875 -20.844 -10.703 1 96.75 98 THR B CA 1
ATOM 2968 C C . THR B 1 98 ? 6.426 -20.5 -11.039 1 96.75 98 THR B C 1
ATOM 2970 O O . THR B 1 98 ? 5.547 -20.578 -10.18 1 96.75 98 THR B O 1
ATOM 2973 N N . ALA B 1 99 ? 6.156 -20.188 -12.25 1 97.75 99 ALA B N 1
ATOM 2974 C CA . ALA B 1 99 ? 4.871 -19.625 -12.656 1 97.75 99 ALA B CA 1
ATOM 2975 C C . ALA B 1 99 ? 3.732 -20.609 -12.375 1 97.75 99 ALA B C 1
ATOM 2977 O O . ALA B 1 99 ? 2.678 -20.203 -11.875 1 97.75 99 ALA B O 1
ATOM 2978 N N . PRO B 1 100 ? 3.924 -21.875 -12.617 1 96.94 100 PRO B N 1
ATOM 2979 C CA . PRO B 1 100 ? 2.826 -22.797 -12.336 1 96.94 100 PRO B CA 1
ATOM 2980 C C . PRO B 1 100 ? 2.445 -22.844 -10.859 1 96.94 100 PRO B C 1
ATOM 2982 O O . PRO B 1 100 ? 1.259 -22.859 -10.523 1 96.94 100 PRO B O 1
ATOM 2985 N N . GLU B 1 101 ? 3.426 -22.828 -10.055 1 97.56 101 GLU B N 1
ATOM 2986 C CA . GLU B 1 101 ? 3.16 -22.859 -8.617 1 97.56 101 GLU B CA 1
ATOM 2987 C C . GLU B 1 101 ? 2.527 -21.562 -8.148 1 97.56 101 GLU B C 1
ATOM 2989 O O . GLU B 1 101 ? 1.641 -21.562 -7.289 1 97.56 101 GLU B O 1
ATOM 2994 N N . VAL B 1 102 ? 2.982 -20.422 -8.633 1 98.62 102 VAL B N 1
ATOM 2995 C CA . VAL B 1 102 ? 2.391 -19.141 -8.273 1 98.62 102 VAL B CA 1
ATOM 2996 C C . VAL B 1 102 ? 0.938 -19.094 -8.742 1 98.62 102 VAL B C 1
ATOM 2998 O O . VAL B 1 102 ? 0.071 -18.562 -8.047 1 98.62 102 VAL B O 1
ATOM 3001 N N . LEU B 1 103 ? 0.733 -19.625 -9.953 1 98.25 103 LEU B N 1
ATOM 3002 C CA . LEU B 1 103 ? -0.631 -19.719 -10.461 1 98.25 103 LEU B CA 1
ATOM 3003 C C . LEU B 1 103 ? -1.505 -20.547 -9.523 1 98.25 103 LEU B C 1
ATOM 3005 O O . LEU B 1 103 ? -2.637 -20.172 -9.219 1 98.25 103 LEU B O 1
ATOM 3009 N N . TYR B 1 104 ? -0.966 -21.641 -9.102 1 98.06 104 TYR B N 1
ATOM 3010 C CA . TYR B 1 104 ? -1.677 -22.484 -8.148 1 98.06 104 TYR B CA 1
ATOM 3011 C C . TYR B 1 104 ? -2.025 -21.719 -6.883 1 98.06 104 TYR B C 1
ATOM 3013 O O . TYR B 1 104 ? -3.166 -21.75 -6.418 1 98.06 104 TYR B O 1
ATOM 3021 N N . LEU B 1 105 ? -1.072 -21.031 -6.32 1 98.5 105 LEU B N 1
ATOM 3022 C CA . LEU B 1 105 ? -1.276 -20.25 -5.102 1 98.5 105 LEU B CA 1
ATOM 3023 C C . LEU B 1 105 ? -2.303 -19.141 -5.324 1 98.5 105 LEU B C 1
ATOM 3025 O O . LEU B 1 105 ? -3.141 -18.891 -4.457 1 98.5 105 LEU B O 1
ATOM 3029 N N . ALA B 1 106 ? -2.164 -18.469 -6.449 1 98.31 106 ALA B N 1
ATOM 3030 C CA . ALA B 1 106 ? -3.098 -17.391 -6.777 1 98.31 106 ALA B CA 1
ATOM 3031 C C . ALA B 1 106 ? -4.535 -17.906 -6.801 1 98.31 106 ALA B C 1
ATOM 3033 O O . ALA B 1 106 ? -5.449 -17.234 -6.312 1 98.31 106 ALA B O 1
ATOM 3034 N N . ARG B 1 107 ? -4.707 -19.078 -7.359 1 97.44 107 ARG B N 1
ATOM 3035 C CA . ARG B 1 107 ? -6.039 -19.672 -7.402 1 97.44 107 ARG B CA 1
ATOM 3036 C C . ARG B 1 107 ? -6.469 -20.156 -6.023 1 97.44 107 ARG B C 1
ATOM 3038 O O . ARG B 1 107 ? -7.613 -19.938 -5.613 1 97.44 107 ARG B O 1
ATOM 3045 N N . LYS B 1 108 ? -5.637 -20.766 -5.332 1 97.38 108 LYS B N 1
ATOM 3046 C CA . LYS B 1 108 ? -5.93 -21.297 -4 1 97.38 108 LYS B CA 1
ATOM 3047 C C . LYS B 1 108 ? -6.367 -20.188 -3.053 1 97.38 108 LYS B C 1
ATOM 3049 O O . LYS B 1 108 ? -7.301 -20.359 -2.27 1 97.38 108 LYS B O 1
ATOM 3054 N N . TYR B 1 109 ? -5.637 -19.078 -3.115 1 97.81 1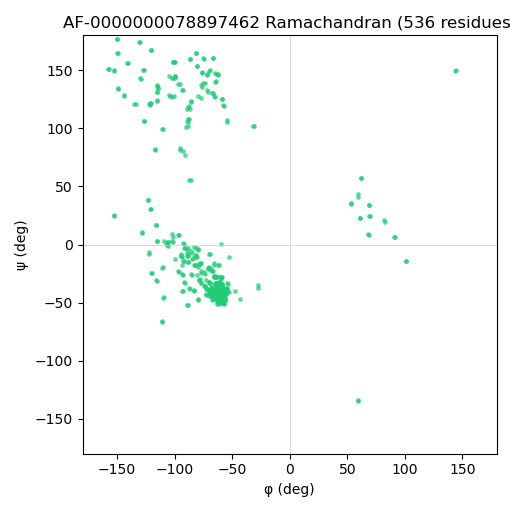09 TYR B N 1
ATOM 3055 C CA . TYR B 1 109 ? -5.883 -17.984 -2.17 1 97.81 109 TYR B CA 1
ATOM 3056 C C . TYR B 1 109 ? -6.789 -16.922 -2.783 1 97.81 109 TYR B C 1
ATOM 3058 O O . TYR B 1 109 ? -6.941 -15.836 -2.227 1 97.81 109 TYR B O 1
ATOM 3066 N N . LEU B 1 110 ? -7.355 -17.203 -3.973 1 97.94 110 LEU B N 1
ATOM 3067 C CA . LEU B 1 110 ? -8.375 -16.406 -4.625 1 97.94 110 LEU B CA 1
ATOM 3068 C C . LEU B 1 110 ? -7.852 -15 -4.934 1 97.94 110 LEU B C 1
ATOM 3070 O O . LEU B 1 110 ? -8.453 -14.008 -4.531 1 97.94 110 LEU B O 1
ATOM 3074 N N . ILE B 1 111 ? -6.816 -14.922 -5.652 1 98 111 ILE B N 1
ATOM 3075 C CA . ILE B 1 111 ? -6.23 -13.688 -6.164 1 98 111 ILE B CA 1
ATOM 3076 C C . ILE B 1 111 ? -6.277 -13.688 -7.688 1 98 111 ILE B C 1
ATOM 3078 O O . ILE B 1 111 ? -5.25 -13.883 -8.352 1 98 111 ILE B O 1
ATOM 3082 N N . PRO B 1 112 ? -7.375 -13.344 -8.242 1 97.25 112 PRO B N 1
ATOM 3083 C CA . PRO B 1 112 ? -7.633 -13.562 -9.664 1 97.25 112 PRO B CA 1
ATOM 3084 C C . PRO B 1 112 ? -6.688 -12.773 -10.562 1 97.25 112 PRO B C 1
ATOM 3086 O O . PRO B 1 112 ? -6.262 -13.281 -11.609 1 97.25 112 PRO B O 1
ATOM 3089 N N . HIS B 1 113 ? -6.43 -11.578 -10.203 1 97.75 113 HIS B N 1
ATOM 3090 C CA . HIS B 1 113 ? -5.57 -10.773 -11.062 1 97.75 113 HIS B CA 1
ATOM 3091 C C . HIS B 1 113 ? -4.176 -11.383 -11.18 1 97.75 113 HIS B C 1
ATOM 3093 O O . HIS B 1 113 ? -3.574 -11.367 -12.25 1 97.75 113 HIS B O 1
ATOM 3099 N N . LEU B 1 114 ? -3.65 -11.859 -10.117 1 98.38 114 LEU B N 1
ATOM 3100 C CA . LEU B 1 114 ? -2.361 -12.539 -10.156 1 98.38 114 LEU B CA 1
ATOM 3101 C C . LEU B 1 114 ? -2.441 -13.812 -10.992 1 98.38 114 LEU B C 1
ATOM 3103 O O . LEU B 1 114 ? -1.506 -14.141 -11.727 1 98.38 114 LEU B O 1
ATOM 3107 N N . ALA B 1 115 ? -3.525 -14.57 -10.898 1 97.56 115 ALA B N 1
ATOM 3108 C CA . ALA B 1 115 ? -3.729 -15.766 -11.711 1 97.56 115 ALA B CA 1
ATOM 3109 C C . ALA B 1 115 ? -3.684 -15.43 -13.195 1 97.56 115 ALA B C 1
ATOM 3111 O O . ALA B 1 115 ? -3.07 -16.156 -13.984 1 97.56 115 ALA B O 1
ATOM 3112 N N . ASP B 1 116 ? -4.293 -14.336 -13.5 1 97.12 116 ASP B N 1
ATOM 3113 C CA . ASP B 1 116 ? -4.297 -13.906 -14.891 1 97.12 116 ASP B CA 1
ATOM 3114 C C . ASP B 1 116 ? -2.883 -13.562 -15.367 1 97.12 116 ASP B C 1
ATOM 3116 O O . ASP B 1 116 ? -2.496 -13.906 -16.484 1 97.12 116 ASP B O 1
ATOM 3120 N N . ILE B 1 117 ? -2.182 -12.867 -14.5 1 98.06 117 ILE B N 1
ATOM 3121 C CA . ILE B 1 117 ? -0.808 -12.5 -14.828 1 98.06 117 ILE B CA 1
ATOM 3122 C C . ILE B 1 117 ? 0.016 -13.758 -15.078 1 98.06 117 ILE B C 1
ATOM 3124 O O . ILE B 1 117 ? 0.774 -13.828 -16.047 1 98.06 117 ILE B O 1
ATOM 3128 N N . CYS B 1 118 ? -0.12 -14.719 -14.258 1 98.06 118 CYS B N 1
ATOM 3129 C CA . CYS B 1 118 ? 0.625 -15.969 -14.375 1 98.06 118 CYS B CA 1
ATOM 3130 C C . CYS B 1 118 ? 0.229 -16.719 -15.641 1 98.06 118 CYS B C 1
ATOM 3132 O O . CYS B 1 118 ? 1.09 -17.219 -16.359 1 98.06 118 CYS B O 1
ATOM 3134 N N . THR B 1 119 ? -1.045 -16.797 -15.938 1 96.44 119 THR B N 1
ATOM 3135 C CA . THR B 1 119 ? -1.532 -17.484 -17.125 1 96.44 119 THR B CA 1
ATOM 3136 C C . THR B 1 119 ? -0.997 -16.812 -18.391 1 96.44 119 THR B C 1
ATOM 3138 O O . THR B 1 119 ? -0.517 -17.5 -19.297 1 96.44 119 THR B O 1
ATOM 3141 N N . ASP B 1 120 ? -1.093 -15.516 -18.406 1 96.81 120 ASP B N 1
ATOM 3142 C CA . ASP B 1 120 ? -0.584 -14.766 -19.547 1 96.81 120 ASP B CA 1
ATOM 3143 C C . ASP B 1 120 ? 0.915 -14.992 -19.734 1 96.81 120 ASP B C 1
ATOM 3145 O O . ASP B 1 120 ? 1.396 -15.117 -20.859 1 96.81 120 ASP B O 1
ATOM 3149 N N . PHE B 1 121 ? 1.588 -14.969 -18.719 1 98.12 121 PHE B N 1
ATOM 3150 C CA . PHE B 1 121 ? 3.025 -15.203 -18.766 1 98.12 121 PHE B CA 1
ATOM 3151 C C . PHE B 1 121 ? 3.328 -16.578 -19.344 1 98.12 121 PHE B C 1
ATOM 3153 O O . PHE B 1 121 ? 4.191 -16.703 -20.219 1 98.12 121 PHE B O 1
ATOM 3160 N N . LEU B 1 122 ? 2.654 -17.594 -18.844 1 97.38 122 LEU B N 1
ATOM 3161 C CA . LEU B 1 122 ? 2.889 -18.969 -19.297 1 97.38 122 LEU B CA 1
ATOM 3162 C C . LEU B 1 122 ? 2.566 -19.109 -20.781 1 97.38 122 LEU B C 1
ATOM 3164 O O . LEU B 1 122 ? 3.363 -19.672 -21.547 1 97.38 122 LEU B O 1
ATOM 3168 N N . VAL B 1 123 ? 1.481 -18.531 -21.203 1 95.38 123 VAL B N 1
ATOM 3169 C CA . VAL B 1 123 ? 1.039 -18.641 -22.594 1 95.38 123 VAL B CA 1
ATOM 3170 C C . VAL B 1 123 ? 2.045 -17.953 -23.5 1 95.38 123 VAL B C 1
ATOM 3172 O O . VAL B 1 123 ? 2.373 -18.453 -24.578 1 95.38 123 VAL B O 1
ATOM 3175 N N . THR B 1 124 ? 2.551 -16.844 -23.047 1 96.38 124 THR B N 1
ATOM 3176 C CA . THR B 1 124 ? 3.439 -16.031 -23.875 1 96.38 124 THR B CA 1
ATOM 3177 C C . THR B 1 124 ? 4.844 -16.625 -23.906 1 96.38 124 THR B C 1
ATOM 3179 O O . THR B 1 124 ? 5.633 -16.328 -24.812 1 96.38 124 THR B O 1
ATOM 3182 N N . ASN B 1 125 ? 5.148 -17.516 -22.969 1 96.75 125 ASN B N 1
ATOM 3183 C CA . ASN B 1 125 ? 6.52 -18.016 -22.875 1 96.75 125 ASN B CA 1
ATOM 3184 C C . ASN B 1 125 ? 6.598 -19.516 -23.156 1 96.75 125 ASN B C 1
ATOM 3186 O O . ASN B 1 125 ? 7.59 -20.156 -22.812 1 96.75 125 ASN B O 1
ATOM 3190 N N . LEU B 1 126 ? 5.578 -20.031 -23.734 1 95.38 126 LEU B N 1
ATOM 3191 C CA . LEU B 1 126 ? 5.602 -21.438 -24.141 1 95.38 126 LEU B CA 1
ATOM 3192 C C . LEU B 1 126 ? 6.535 -21.641 -25.328 1 95.38 126 LEU B C 1
ATOM 3194 O O . LEU B 1 126 ? 6.555 -20.812 -26.25 1 95.38 126 LEU B O 1
ATOM 3198 N N . THR B 1 127 ? 7.344 -22.547 -25.266 1 95.5 127 THR B N 1
ATOM 3199 C CA . THR B 1 127 ? 8.234 -22.969 -26.328 1 95.5 127 THR B CA 1
ATOM 3200 C C . THR B 1 127 ? 8.141 -24.484 -26.531 1 95.5 127 THR B C 1
ATOM 3202 O O . THR B 1 127 ? 7.445 -25.172 -25.781 1 95.5 127 THR B O 1
ATOM 3205 N N . VAL B 1 128 ? 8.781 -24.953 -27.5 1 95.19 128 VAL B N 1
ATOM 3206 C CA . VAL B 1 128 ? 8.789 -26.375 -27.797 1 95.19 128 VAL B CA 1
ATOM 3207 C C . VAL B 1 128 ? 9.398 -27.156 -26.641 1 95.19 128 VAL B C 1
ATOM 3209 O O . VAL B 1 128 ? 8.898 -28.203 -26.25 1 95.19 128 VAL B O 1
ATOM 3212 N N . ASP B 1 129 ? 10.336 -26.578 -26 1 94.31 129 ASP B N 1
ATOM 3213 C CA . ASP B 1 129 ? 11.109 -27.281 -24.984 1 94.31 129 ASP B CA 1
ATOM 3214 C C . ASP B 1 129 ? 10.375 -27.297 -23.641 1 94.31 129 ASP B C 1
ATOM 3216 O O . ASP B 1 129 ? 10.656 -28.141 -22.781 1 94.31 129 ASP B O 1
ATOM 3220 N N . ASN B 1 130 ? 9.391 -26.391 -23.5 1 95.19 130 ASN B N 1
ATOM 3221 C CA . ASN B 1 130 ? 8.82 -26.328 -22.172 1 95.19 130 ASN B CA 1
ATOM 3222 C C . ASN B 1 130 ? 7.316 -26.578 -22.188 1 95.19 130 ASN B C 1
ATOM 3224 O O . ASN B 1 130 ? 6.695 -26.75 -21.141 1 95.19 130 ASN B O 1
ATOM 3228 N N . SER B 1 131 ? 6.684 -26.688 -23.328 1 95.5 131 SER B N 1
ATOM 3229 C CA . SER B 1 131 ? 5.234 -26.781 -23.453 1 95.5 131 SER B CA 1
ATOM 3230 C C . SER B 1 131 ? 4.676 -27.984 -22.719 1 95.5 131 SER B C 1
ATOM 3232 O O . SER B 1 131 ? 3.729 -27.875 -21.938 1 95.5 131 SER B O 1
ATOM 3234 N N . LEU B 1 132 ? 5.312 -29.141 -22.922 1 95.56 132 LEU B N 1
ATOM 3235 C CA . LEU B 1 132 ? 4.801 -30.359 -22.297 1 95.56 132 LEU B CA 1
ATOM 3236 C C . LEU B 1 132 ? 5.059 -30.359 -20.797 1 95.56 132 LEU B C 1
ATOM 3238 O O . LEU B 1 132 ? 4.203 -30.781 -20.016 1 95.56 132 LEU B O 1
ATOM 3242 N N . THR B 1 133 ? 6.188 -29.875 -20.375 1 94.69 133 THR B N 1
ATOM 3243 C CA . THR B 1 133 ? 6.543 -29.859 -18.953 1 94.69 133 THR B CA 1
ATOM 3244 C C . THR B 1 133 ? 5.664 -28.875 -18.203 1 94.69 133 THR B C 1
ATOM 3246 O O . THR B 1 133 ? 5.246 -29.141 -17.062 1 94.69 133 THR B O 1
ATOM 3249 N N . VAL B 1 134 ? 5.41 -27.766 -18.766 1 96 134 VAL B N 1
ATOM 3250 C CA . VAL B 1 134 ? 4.547 -26.75 -18.156 1 96 134 VAL B CA 1
ATOM 3251 C C . VAL B 1 134 ? 3.127 -27.312 -18.031 1 96 134 VAL B C 1
ATOM 3253 O O . VAL B 1 134 ? 2.488 -27.156 -16.984 1 96 134 VAL B O 1
ATOM 3256 N N . LEU B 1 135 ? 2.725 -27.938 -19.094 1 95 135 LEU B N 1
ATOM 3257 C CA . LEU B 1 135 ? 1.404 -28.562 -19.047 1 95 135 LEU B CA 1
ATOM 3258 C C . LEU B 1 135 ? 1.328 -29.609 -17.953 1 95 135 LEU B C 1
ATOM 3260 O O . LEU B 1 135 ? 0.354 -29.656 -17.188 1 95 135 LEU B O 1
ATOM 3264 N N . ASP B 1 136 ? 2.291 -30.406 -17.875 1 95.81 136 ASP B N 1
ATOM 3265 C CA . ASP B 1 136 ? 2.369 -31.453 -16.859 1 95.81 136 ASP B CA 1
ATOM 3266 C C . ASP B 1 136 ? 2.281 -30.844 -15.453 1 95.81 136 ASP B C 1
ATOM 3268 O O . ASP B 1 136 ? 1.486 -31.312 -14.625 1 95.81 136 ASP B O 1
ATOM 3272 N N . GLN B 1 137 ? 3.057 -29.844 -15.227 1 94.69 137 GLN B N 1
ATOM 3273 C CA . GLN B 1 137 ? 3.1 -29.203 -13.922 1 94.69 137 GLN B CA 1
ATOM 3274 C C . GLN B 1 137 ? 1.757 -28.562 -13.578 1 94.69 137 GLN B C 1
ATOM 3276 O O . GLN B 1 137 ? 1.269 -28.688 -12.453 1 94.69 137 GLN B O 1
ATOM 3281 N N . CYS B 1 138 ? 1.169 -27.891 -14.477 1 94.75 138 CYS B N 1
ATOM 3282 C CA . CYS B 1 138 ? -0.105 -27.219 -14.242 1 94.75 138 CYS B CA 1
ATOM 3283 C C . CYS B 1 138 ? -1.218 -28.234 -14 1 94.75 138 CYS B C 1
ATOM 3285 O O . CYS B 1 138 ? -2.076 -28.016 -13.141 1 94.75 138 CYS B O 1
ATOM 3287 N N . CYS B 1 139 ? -1.157 -29.297 -14.695 1 92.75 139 CYS B N 1
ATOM 3288 C CA . CYS B 1 139 ? -2.162 -30.344 -14.5 1 92.75 139 CYS B CA 1
ATOM 3289 C C . CYS B 1 139 ? -2.012 -31 -13.141 1 92.75 139 CYS B C 1
ATOM 3291 O O . CYS B 1 139 ? -3.006 -31.266 -12.461 1 92.75 139 CYS B O 1
ATOM 3293 N N . MET B 1 140 ? -0.827 -31.219 -12.75 1 91.5 140 MET B N 1
ATOM 3294 C CA . MET B 1 140 ? -0.557 -31.828 -11.445 1 91.5 140 MET B CA 1
ATOM 3295 C C . MET B 1 140 ? -1.098 -30.953 -10.32 1 91.5 140 MET B C 1
ATOM 3297 O O . MET B 1 140 ? -1.578 -31.453 -9.305 1 91.5 140 MET B O 1
ATOM 3301 N N . LEU B 1 141 ? -1.013 -29.641 -10.578 1 93.44 141 LEU B N 1
ATOM 3302 C CA . LEU B 1 141 ? -1.438 -28.672 -9.562 1 93.44 141 LEU B CA 1
ATOM 3303 C C . LEU B 1 141 ? -2.924 -28.359 -9.703 1 93.44 141 LEU B C 1
ATOM 3305 O O . LEU B 1 141 ? -3.494 -27.656 -8.875 1 93.44 141 LEU B O 1
ATOM 3309 N N . GLY B 1 142 ? -3.51 -28.844 -10.766 1 92.25 142 GLY B N 1
ATOM 3310 C CA . GLY B 1 142 ? -4.934 -28.625 -10.977 1 92.25 142 GLY B CA 1
ATOM 3311 C C . GLY B 1 142 ? -5.246 -27.281 -11.594 1 92.25 142 GLY B C 1
ATOM 3312 O O . GLY B 1 142 ? -6.363 -26.781 -11.461 1 92.25 142 GLY B O 1
ATOM 3313 N N . VAL B 1 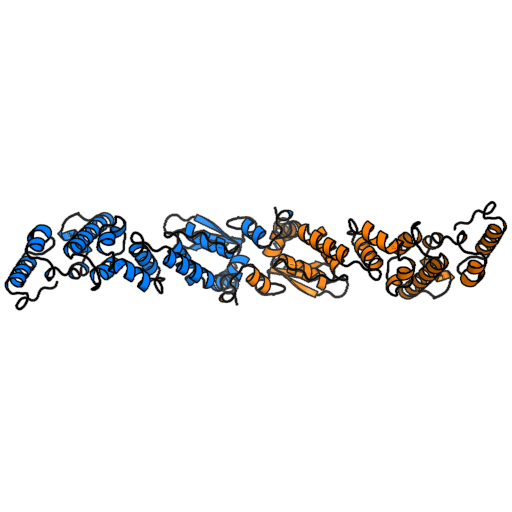143 ? -4.234 -26.656 -12.227 1 93.06 143 VAL B N 1
ATOM 3314 C CA . VAL B 1 143 ? -4.445 -25.312 -12.773 1 93.06 143 VAL B CA 1
ATOM 3315 C C . VAL B 1 143 ? -4.188 -25.328 -14.273 1 93.06 143 VAL B C 1
ATOM 3317 O O . VAL B 1 143 ? -3.779 -24.312 -14.844 1 93.06 143 VAL B O 1
ATOM 3320 N N . GLY B 1 144 ? -4.41 -26.328 -14.914 1 91.31 144 GLY B N 1
ATOM 3321 C CA . GLY B 1 144 ? -4.117 -26.484 -16.328 1 91.31 144 GLY B CA 1
ATOM 3322 C C . GLY B 1 144 ? -5.164 -25.859 -17.234 1 91.31 144 GLY B C 1
ATOM 3323 O O . GLY B 1 144 ? -4.922 -25.641 -18.422 1 91.31 144 GLY B O 1
ATOM 3324 N N . LYS B 1 145 ? -6.254 -25.5 -16.531 1 88.81 145 LYS B N 1
ATOM 3325 C CA . LYS B 1 145 ? -7.332 -24.938 -17.344 1 88.81 145 LYS B CA 1
ATOM 3326 C C . LYS B 1 145 ? -6.918 -23.609 -17.969 1 88.81 145 LYS B C 1
ATOM 3328 O O . LYS B 1 145 ? -6.387 -22.734 -17.281 1 88.81 145 LYS B O 1
ATOM 3333 N N . GLY B 1 146 ? -7.074 -23.469 -19.25 1 87.75 146 GLY B N 1
ATOM 3334 C CA . GLY B 1 146 ? -6.734 -22.266 -19.984 1 87.75 146 GLY B CA 1
ATOM 3335 C C . GLY B 1 146 ? -5.41 -22.359 -20.719 1 87.75 146 GLY B C 1
ATOM 3336 O O . GLY B 1 146 ? -5.117 -21.547 -21.594 1 87.75 146 GLY B O 1
ATOM 3337 N N . LEU B 1 147 ? -4.676 -23.344 -20.359 1 92 147 LEU B N 1
ATOM 3338 C CA . LEU B 1 147 ? -3.361 -23.484 -20.969 1 92 147 LEU B CA 1
ATOM 3339 C C . LEU B 1 147 ? -3.322 -24.703 -21.891 1 92 147 LEU B C 1
ATOM 3341 O O . LEU B 1 147 ? -2.447 -24.797 -22.766 1 92 147 LEU B O 1
ATOM 3345 N N . GLU B 1 148 ? -4.227 -25.594 -21.688 1 93.12 148 GLU B N 1
ATOM 3346 C CA . GLU B 1 148 ? -4.195 -26.891 -22.344 1 93.12 148 GLU B CA 1
ATOM 3347 C C . GLU B 1 148 ? -4.191 -26.75 -23.859 1 93.12 148 GLU B C 1
ATOM 3349 O O . GLU B 1 148 ? -3.367 -27.375 -24.547 1 93.12 148 GLU B O 1
ATOM 3354 N N . LYS B 1 149 ? -5.07 -26 -24.344 1 93.62 149 LYS B N 1
ATOM 3355 C CA . LYS B 1 149 ? -5.199 -25.859 -25.781 1 93.62 149 LYS B CA 1
ATOM 3356 C C . LYS B 1 149 ? -3.896 -25.375 -26.406 1 93.62 149 LYS B C 1
ATOM 3358 O O . LYS B 1 149 ? -3.416 -25.969 -27.391 1 93.62 149 LYS B O 1
ATOM 3363 N N . GLN B 1 150 ? -3.355 -24.344 -25.875 1 95.44 150 GLN B N 1
ATOM 3364 C CA . GLN B 1 150 ? -2.131 -23.766 -26.422 1 95.44 150 GLN B CA 1
ATOM 3365 C C . GLN B 1 150 ? -0.968 -24.75 -26.312 1 95.44 150 GLN B C 1
ATOM 3367 O O . GLN B 1 150 ? -0.168 -24.875 -27.25 1 95.44 150 GLN B O 1
ATOM 3372 N N . CYS B 1 151 ? -0.889 -25.391 -25.266 1 95.88 151 CYS B N 1
ATOM 3373 C CA . CYS B 1 151 ? 0.181 -26.359 -25.062 1 95.88 151 CYS B CA 1
ATOM 3374 C C . CYS B 1 151 ? 0.062 -27.516 -26.062 1 95.88 151 CYS B C 1
ATOM 3376 O O . CYS B 1 151 ? 1.035 -27.859 -26.734 1 95.88 151 CYS B O 1
ATOM 3378 N N . TRP B 1 152 ? -1.126 -28.031 -26.219 1 95.62 152 TRP B N 1
ATOM 3379 C CA . TRP B 1 152 ? -1.319 -29.188 -27.078 1 95.62 152 TRP B CA 1
ATOM 3380 C C . TRP B 1 152 ? -1.139 -28.812 -28.547 1 95.62 152 TRP B C 1
ATOM 3382 O O . TRP B 1 152 ? -0.665 -29.609 -29.344 1 95.62 152 TRP B O 1
ATOM 3392 N N . ASP B 1 153 ? -1.499 -27.594 -28.859 1 96.38 153 ASP B N 1
ATOM 3393 C CA . ASP B 1 153 ? -1.252 -27.125 -30.219 1 96.38 153 ASP B CA 1
ATOM 3394 C C . ASP B 1 153 ? 0.233 -27.188 -30.562 1 96.38 153 ASP B C 1
ATOM 3396 O O . ASP B 1 153 ? 0.6 -27.609 -31.672 1 96.38 153 ASP B O 1
ATOM 3400 N N . ILE B 1 154 ? 1.019 -26.797 -29.672 1 96.94 154 ILE B N 1
ATOM 3401 C CA . ILE B 1 154 ? 2.461 -26.844 -29.891 1 96.94 154 ILE B CA 1
ATOM 3402 C C . ILE B 1 154 ? 2.938 -28.297 -29.906 1 96.94 154 ILE B C 1
ATOM 3404 O O . ILE B 1 154 ? 3.719 -28.688 -30.781 1 96.94 154 ILE B O 1
ATOM 3408 N N . VAL B 1 155 ? 2.467 -29.047 -29 1 96.62 155 VAL B N 1
ATOM 3409 C CA . VAL B 1 155 ? 2.875 -30.438 -28.859 1 96.62 155 VAL B CA 1
ATOM 3410 C C . VAL B 1 155 ? 2.498 -31.219 -30.109 1 96.62 155 VAL B C 1
ATOM 3412 O O . VAL B 1 155 ? 3.293 -32.031 -30.609 1 96.62 155 VAL B O 1
ATOM 3415 N N . ASP B 1 156 ? 1.356 -30.938 -30.609 1 96.31 156 ASP B N 1
ATOM 3416 C CA . ASP B 1 156 ? 0.891 -31.625 -31.797 1 96.31 156 ASP B CA 1
ATOM 3417 C C . ASP B 1 156 ? 1.807 -31.344 -33 1 96.31 156 ASP B C 1
ATOM 3419 O O . ASP B 1 156 ? 2.154 -32.25 -33.75 1 96.31 156 ASP B O 1
ATOM 3423 N N . LYS B 1 157 ? 2.207 -30.172 -33.156 1 96.56 157 LYS B N 1
ATOM 3424 C CA . LYS B 1 157 ? 2.979 -29.734 -34.312 1 96.56 157 LYS B CA 1
ATOM 3425 C C . LYS B 1 157 ? 4.441 -30.141 -34.188 1 96.56 157 LYS B C 1
ATOM 3427 O O . LYS B 1 157 ? 5.109 -30.406 -35.188 1 96.56 157 LYS B O 1
ATOM 3432 N N . ARG B 1 158 ? 4.926 -30.203 -32.938 1 97.38 158 ARG B N 1
ATOM 3433 C CA . ARG B 1 158 ? 6.348 -30.438 -32.719 1 97.38 158 ARG B CA 1
ATOM 3434 C C . ARG B 1 158 ? 6.574 -31.672 -31.859 1 97.38 158 ARG B C 1
ATOM 3436 O O . ARG B 1 158 ? 7.457 -31.688 -31 1 97.38 158 ARG B O 1
ATOM 3443 N N . ALA B 1 159 ? 5.801 -32.656 -32.062 1 96.69 159 ALA B N 1
ATOM 3444 C CA . ALA B 1 159 ? 5.781 -33.875 -31.219 1 96.69 159 ALA B CA 1
ATOM 3445 C C . ALA B 1 159 ? 7.133 -34.562 -31.25 1 96.69 159 ALA B C 1
ATOM 3447 O O . ALA B 1 159 ? 7.594 -35.062 -30.219 1 96.69 159 ALA B O 1
ATOM 3448 N N . GLU B 1 160 ? 7.75 -34.594 -32.344 1 96.38 160 GLU B N 1
ATOM 3449 C CA . GLU B 1 160 ? 9.023 -35.312 -32.469 1 96.38 160 GLU B CA 1
ATOM 3450 C C . GLU B 1 160 ? 10.109 -34.625 -31.625 1 96.38 160 GLU B C 1
ATOM 3452 O O . GLU B 1 160 ? 10.867 -35.281 -30.922 1 96.38 160 GLU B O 1
ATOM 3457 N N . ASN B 1 161 ? 10.156 -33.344 -31.781 1 96.81 161 ASN B N 1
ATOM 3458 C CA . ASN B 1 161 ? 11.125 -32.562 -31 1 96.81 161 ASN B CA 1
ATOM 3459 C C . ASN B 1 161 ? 10.891 -32.719 -29.5 1 96.81 161 ASN B C 1
ATOM 3461 O O . ASN B 1 161 ? 11.836 -32.844 -28.734 1 96.81 161 ASN B O 1
ATOM 3465 N N . ILE B 1 162 ? 9.641 -32.688 -29.156 1 97.19 162 ILE B N 1
ATOM 3466 C CA . ILE B 1 162 ? 9.266 -32.75 -27.75 1 97.19 162 ILE B CA 1
ATOM 3467 C C . ILE B 1 162 ? 9.57 -34.125 -27.188 1 97.19 162 ILE B C 1
ATOM 3469 O O . ILE B 1 162 ? 10.094 -34.25 -26.078 1 97.19 162 ILE B O 1
ATOM 3473 N N . ALA B 1 163 ? 9.312 -35.125 -27.969 1 96.31 163 ALA B N 1
ATOM 3474 C CA . ALA B 1 163 ? 9.578 -36.5 -27.562 1 96.31 163 ALA B CA 1
ATOM 3475 C C . ALA B 1 163 ? 11.07 -36.75 -27.359 1 96.31 163 ALA B C 1
ATOM 3477 O O . ALA B 1 163 ? 11.469 -37.531 -26.516 1 96.31 163 ALA B O 1
ATOM 3478 N N . ASP B 1 164 ? 11.852 -36 -28.047 1 95 164 ASP B N 1
ATOM 3479 C CA . ASP B 1 164 ? 13.297 -36.188 -28 1 95 164 ASP B CA 1
ATOM 3480 C C . ASP B 1 164 ? 13.945 -35.312 -26.922 1 95 164 ASP B C 1
ATOM 3482 O O . ASP B 1 164 ? 15.102 -35.531 -26.562 1 95 164 ASP B O 1
ATOM 3486 N N . ASP B 1 165 ? 13.234 -34.406 -26.469 1 95.25 165 ASP B N 1
ATOM 3487 C CA . ASP B 1 165 ? 13.766 -33.469 -25.484 1 95.25 165 ASP B CA 1
ATOM 3488 C C . ASP B 1 165 ? 14.133 -34.188 -24.188 1 95.25 165 ASP B C 1
ATOM 3490 O O . ASP B 1 165 ? 13.453 -35.125 -23.781 1 95.25 165 ASP B O 1
ATOM 3494 N N . VAL B 1 166 ? 15.164 -33.719 -23.531 1 94.12 166 VAL B N 1
ATOM 3495 C CA . VAL B 1 166 ? 15.711 -34.344 -22.328 1 94.12 166 VAL B CA 1
ATOM 3496 C C . VAL B 1 166 ? 14.695 -34.25 -21.188 1 94.12 166 VAL B C 1
ATOM 3498 O O . VAL B 1 166 ? 14.672 -35.094 -20.297 1 94.12 166 VAL B O 1
ATOM 3501 N N . THR B 1 167 ? 13.773 -33.281 -21.266 1 93.56 167 THR B N 1
ATOM 3502 C CA . THR B 1 167 ? 12.836 -33.031 -20.188 1 93.56 167 THR B CA 1
ATOM 3503 C C . THR B 1 167 ? 11.617 -33.969 -20.312 1 93.56 167 THR B C 1
ATOM 3505 O O . THR B 1 167 ? 10.805 -34.062 -19.391 1 93.56 167 THR B O 1
ATOM 3508 N N . PHE B 1 168 ? 11.539 -34.688 -21.375 1 96.69 168 PHE B N 1
ATOM 3509 C CA . PHE B 1 168 ? 10.391 -35.531 -21.641 1 96.69 168 PHE B CA 1
ATOM 3510 C C . PHE B 1 168 ? 10.234 -36.594 -20.547 1 96.69 168 PHE B C 1
ATOM 3512 O O . PHE B 1 168 ? 9.109 -36.938 -20.172 1 96.69 168 PHE B O 1
ATOM 3519 N N . VAL B 1 169 ? 11.352 -37 -20.016 1 96.38 169 VAL B N 1
ATOM 3520 C CA . VAL B 1 169 ? 11.344 -38.125 -19.078 1 96.38 169 VAL B CA 1
ATOM 3521 C C . VAL B 1 169 ? 10.891 -37.625 -17.703 1 96.38 169 VAL B C 1
ATOM 3523 O O . VAL B 1 169 ? 10.656 -38.438 -16.797 1 96.38 169 VAL B O 1
ATOM 3526 N N . GLU B 1 170 ? 10.688 -36.344 -17.578 1 94 170 GLU B N 1
ATOM 3527 C CA . GLU B 1 170 ? 10.344 -35.812 -16.281 1 94 170 GLU B CA 1
ATOM 3528 C C . GLU B 1 170 ? 8.836 -35.688 -16.094 1 94 170 GLU B C 1
ATOM 3530 O O . GLU B 1 170 ? 8.344 -35.5 -14.977 1 94 170 GLU B O 1
ATOM 3535 N N . ILE B 1 171 ? 8.102 -35.906 -17.172 1 96.19 171 ILE B N 1
ATOM 3536 C CA . ILE B 1 171 ? 6.66 -35.719 -17.094 1 96.19 171 ILE B CA 1
ATOM 3537 C C . ILE B 1 171 ? 6.035 -36.906 -16.344 1 96.19 171 ILE B C 1
ATOM 3539 O O . ILE B 1 171 ? 6.656 -37.969 -16.219 1 96.19 171 ILE B O 1
ATOM 3543 N N . ASP B 1 172 ? 4.863 -36.688 -15.867 1 95.31 172 ASP B N 1
ATOM 3544 C CA . ASP B 1 172 ? 4.18 -37.719 -15.109 1 95.31 172 ASP B CA 1
ATOM 3545 C C . ASP B 1 172 ? 3.508 -38.719 -16.047 1 95.31 172 ASP B C 1
ATOM 3547 O O . ASP B 1 172 ? 3.398 -38.469 -17.25 1 95.31 172 ASP B O 1
ATOM 3551 N N . HIS B 1 173 ? 3.17 -39.812 -15.43 1 96.06 173 HIS B N 1
ATOM 3552 C CA . HIS B 1 173 ? 2.557 -40.906 -16.172 1 96.06 173 HIS B CA 1
ATOM 3553 C C . HIS B 1 173 ? 1.276 -40.469 -16.859 1 96.06 173 HIS B C 1
ATOM 3555 O O . HIS B 1 173 ? 1.016 -40.844 -18 1 96.06 173 HIS B O 1
ATOM 3561 N N . GLY B 1 174 ? 0.559 -39.688 -16.172 1 94.75 174 GLY B N 1
ATOM 3562 C CA . GLY B 1 174 ? -0.684 -39.188 -16.75 1 94.75 174 GLY B CA 1
ATOM 3563 C C . GLY B 1 174 ? -0.474 -38.344 -17.984 1 94.75 174 GLY B C 1
ATOM 3564 O O . GLY B 1 174 ? -1.186 -38.5 -18.984 1 94.75 174 GLY B O 1
ATOM 3565 N N . THR B 1 175 ? 0.437 -37.469 -17.922 1 95.5 175 THR B N 1
ATOM 3566 C CA . THR B 1 175 ? 0.752 -36.625 -19.062 1 95.5 175 THR B CA 1
ATOM 3567 C C . THR B 1 175 ? 1.302 -37.469 -20.219 1 95.5 175 THR B C 1
ATOM 3569 O O . THR B 1 175 ? 0.995 -37.188 -21.375 1 95.5 175 THR B O 1
ATOM 3572 N N . LEU B 1 176 ? 2.148 -38.438 -19.891 1 97.19 176 LEU B N 1
ATOM 3573 C CA . LEU B 1 176 ? 2.646 -39.344 -20.922 1 97.19 176 LEU B CA 1
ATOM 3574 C C . LEU B 1 176 ? 1.491 -40.031 -21.641 1 97.19 176 LEU B C 1
ATOM 3576 O O . LEU B 1 176 ? 1.488 -40.125 -22.859 1 97.19 176 LEU B O 1
ATOM 3580 N N . THR B 1 177 ? 0.584 -40.531 -20.859 1 96.25 177 THR B N 1
ATOM 3581 C CA . THR B 1 177 ? -0.574 -41.188 -21.422 1 96.25 177 THR B CA 1
ATOM 3582 C C . THR B 1 177 ? -1.352 -40.25 -22.344 1 96.25 177 THR B C 1
ATOM 3584 O O . THR B 1 177 ? -1.725 -40.656 -23.453 1 96.25 177 THR B O 1
ATOM 3587 N N . ALA B 1 178 ? -1.584 -39.094 -21.891 1 94.62 178 ALA B N 1
ATOM 3588 C CA . ALA B 1 178 ? -2.301 -38.125 -22.703 1 94.62 178 ALA B CA 1
ATOM 3589 C C . ALA B 1 178 ? -1.549 -37.812 -24 1 94.62 178 ALA B C 1
ATOM 3591 O O . ALA B 1 178 ? -2.162 -37.656 -25.047 1 94.62 178 ALA B O 1
ATOM 3592 N N . PHE B 1 179 ? -0.27 -37.688 -23.906 1 96.31 179 PHE B N 1
ATOM 3593 C CA . PHE B 1 179 ? 0.604 -37.438 -25.047 1 96.31 179 PHE B CA 1
ATOM 3594 C C . PHE B 1 179 ? 0.506 -38.562 -26.078 1 96.31 179 PHE B C 1
ATOM 3596 O O . PHE B 1 179 ? 0.271 -38.312 -27.266 1 96.31 179 PHE B O 1
ATOM 3603 N N . LEU B 1 180 ? 0.577 -39.812 -25.625 1 95.56 180 LEU B N 1
ATOM 3604 C CA . LEU B 1 180 ? 0.624 -40.938 -26.531 1 95.56 180 LEU B CA 1
ATOM 3605 C C . LEU B 1 180 ? -0.758 -41.25 -27.109 1 95.56 180 LEU B C 1
ATOM 3607 O O . LEU B 1 180 ? -0.873 -41.812 -28.188 1 95.56 180 LEU B O 1
ATOM 3611 N N . CYS B 1 181 ? -1.774 -40.844 -26.422 1 93.75 181 CYS B N 1
ATOM 3612 C CA . CYS B 1 181 ? -3.143 -41.125 -26.828 1 93.75 181 CYS B CA 1
ATOM 3613 C C . CYS B 1 181 ? -3.611 -40.125 -27.875 1 93.75 181 CYS B C 1
ATOM 3615 O O . CYS B 1 181 ? -4.641 -40.312 -28.531 1 93.75 181 CYS B O 1
ATOM 3617 N N . ARG B 1 182 ? -2.877 -39.156 -28.047 1 92.94 182 ARG B N 1
ATOM 3618 C CA . ARG B 1 182 ? -3.311 -38.094 -28.953 1 92.94 182 ARG B CA 1
ATOM 3619 C C . ARG B 1 182 ? -3.205 -38.562 -30.406 1 92.94 182 ARG B C 1
ATOM 3621 O O . ARG B 1 182 ? -2.189 -39.125 -30.828 1 92.94 182 ARG B O 1
ATOM 3628 N N . ASP B 1 183 ? -4.207 -38.188 -31.141 1 91.94 183 ASP B N 1
ATOM 3629 C CA . ASP B 1 183 ? -4.27 -38.594 -32.531 1 91.94 183 ASP B CA 1
ATOM 3630 C C . ASP B 1 183 ? -3.682 -37.531 -33.469 1 91.94 183 ASP B C 1
ATOM 3632 O O . ASP B 1 183 ? -3.406 -37.812 -34.625 1 91.94 183 ASP B O 1
ATOM 3636 N N . THR B 1 184 ? -3.406 -36.406 -33 1 93.44 184 THR B N 1
ATOM 3637 C CA . THR B 1 184 ? -3.037 -35.281 -33.875 1 93.44 184 THR B CA 1
ATOM 3638 C C . THR B 1 184 ? -1.527 -35.062 -33.844 1 93.44 184 THR B C 1
ATOM 3640 O O . THR B 1 184 ? -1.028 -34.125 -34.438 1 93.44 184 THR B O 1
ATOM 3643 N N . LEU B 1 185 ? -0.846 -36 -33.219 1 93.88 185 LEU B N 1
ATOM 3644 C CA . LEU B 1 185 ? 0.599 -35.844 -33.125 1 93.88 185 LEU B CA 1
ATOM 3645 C C . LEU B 1 185 ? 1.256 -35.969 -34.469 1 93.88 185 LEU B C 1
ATOM 3647 O O . LEU B 1 185 ? 0.948 -36.906 -35.219 1 93.88 185 LEU B O 1
ATOM 3651 N N . VAL B 1 186 ? 2.076 -35.062 -34.812 1 93.44 186 VAL B N 1
ATOM 3652 C CA . VAL B 1 186 ? 2.889 -35.156 -36 1 93.44 186 VAL B CA 1
ATOM 3653 C C . VAL B 1 186 ? 4.23 -35.812 -35.688 1 93.44 186 VAL B C 1
ATOM 3655 O O . VAL B 1 186 ? 5.254 -35.125 -35.625 1 93.44 186 VAL B O 1
ATOM 3658 N N . ALA B 1 187 ? 4.266 -37.094 -35.531 1 94.25 187 ALA B N 1
ATOM 3659 C CA . ALA B 1 187 ? 5.465 -37.844 -35.188 1 94.25 187 ALA B CA 1
ATOM 3660 C C . ALA B 1 187 ? 5.34 -39.312 -35.625 1 94.25 187 ALA B C 1
ATOM 3662 O O . ALA B 1 187 ? 4.234 -39.844 -35.688 1 94.25 187 ALA B O 1
ATOM 3663 N N . LYS B 1 188 ? 6.496 -39.875 -35.906 1 93.44 188 LYS B N 1
ATOM 3664 C CA . LYS B 1 188 ? 6.516 -41.312 -36.219 1 93.44 188 LYS B CA 1
ATOM 3665 C C . LYS B 1 188 ? 6.262 -42.125 -34.969 1 93.44 188 LYS B C 1
ATOM 3667 O O . LYS B 1 188 ? 6.711 -41.781 -33.875 1 93.44 188 LYS B O 1
ATOM 3672 N N . GLU B 1 189 ? 5.59 -43.281 -35.156 1 93 189 GLU B N 1
ATOM 3673 C CA . GLU B 1 189 ? 5.285 -44.125 -34.031 1 93 189 GLU B CA 1
ATOM 3674 C C . GLU B 1 189 ? 6.559 -44.688 -33.406 1 93 189 GLU B C 1
ATOM 3676 O O . GLU B 1 189 ? 6.602 -44.938 -32.188 1 93 189 GLU B O 1
ATOM 3681 N N . THR B 1 190 ? 7.559 -44.812 -34.188 1 93.25 190 THR B N 1
ATOM 3682 C CA . THR B 1 190 ? 8.836 -45.281 -33.688 1 93.25 190 THR B CA 1
ATOM 3683 C C . THR B 1 190 ? 9.422 -44.281 -32.688 1 93.25 190 THR B C 1
ATOM 3685 O O . THR B 1 190 ? 9.984 -44.688 -31.656 1 93.25 190 THR B O 1
ATOM 3688 N N . THR B 1 191 ? 9.289 -43.062 -33.031 1 95.12 191 THR B N 1
ATOM 3689 C CA . THR B 1 191 ? 9.766 -42 -32.156 1 95.12 191 THR B CA 1
ATOM 3690 C C . THR B 1 191 ? 9 -42 -30.828 1 95.12 191 THR B C 1
ATOM 3692 O O . THR B 1 191 ? 9.594 -41.844 -29.766 1 95.12 191 THR B O 1
ATOM 3695 N N . LEU B 1 192 ? 7.684 -42.219 -30.969 1 95.56 192 LEU B N 1
ATOM 3696 C CA . LEU B 1 192 ? 6.84 -42.25 -29.781 1 95.56 192 LEU B CA 1
ATOM 3697 C C . LEU B 1 192 ? 7.184 -43.469 -28.906 1 95.56 192 LEU B C 1
ATOM 3699 O O . LEU B 1 192 ? 7.227 -43.344 -27.688 1 95.56 192 LEU B O 1
ATOM 3703 N N . PHE B 1 193 ? 7.48 -44.562 -29.578 1 95.81 193 PHE B N 1
ATOM 3704 C CA . PHE B 1 193 ? 7.871 -45.781 -28.859 1 95.81 193 PHE B CA 1
ATOM 3705 C C . PHE B 1 193 ? 9.18 -45.562 -28.109 1 95.81 193 PHE B C 1
ATOM 3707 O O . PHE B 1 193 ? 9.281 -45.875 -26.922 1 95.81 193 PHE B O 1
ATOM 3714 N N . ASN B 1 194 ? 10.117 -45 -28.781 1 95.06 194 ASN B N 1
ATOM 3715 C CA . ASN B 1 194 ? 11.422 -44.781 -28.172 1 95.06 194 ASN B CA 1
ATOM 3716 C C . ASN B 1 194 ? 11.312 -43.812 -26.984 1 95.06 194 ASN B C 1
ATOM 3718 O O . ASN B 1 194 ? 12 -43.969 -25.969 1 95.06 194 ASN B O 1
ATOM 3722 N N . ALA B 1 195 ? 10.477 -42.781 -27.156 1 96.88 195 ALA B N 1
ATOM 3723 C CA . ALA B 1 195 ? 10.273 -41.812 -26.078 1 96.88 195 ALA B CA 1
ATOM 3724 C C . ALA B 1 195 ? 9.641 -42.469 -24.859 1 96.88 195 ALA B C 1
ATOM 3726 O O . ALA B 1 195 ? 10.031 -42.219 -23.719 1 96.88 195 ALA B O 1
ATOM 3727 N N . ALA B 1 196 ? 8.672 -43.312 -25.109 1 97.19 196 ALA B N 1
ATOM 3728 C CA . ALA B 1 196 ? 7.996 -44.031 -24.031 1 97.19 196 ALA B CA 1
ATOM 3729 C C . ALA B 1 196 ? 8.969 -44.969 -23.281 1 97.19 196 ALA B C 1
ATOM 3731 O O . ALA B 1 196 ? 8.93 -45.062 -22.062 1 97.19 196 ALA B O 1
ATOM 3732 N N . VAL B 1 197 ? 9.805 -45.594 -24.016 1 95.56 197 VAL B N 1
ATOM 3733 C CA . VAL B 1 197 ? 10.797 -46.5 -23.438 1 95.56 197 VAL B CA 1
ATOM 3734 C C . VAL B 1 197 ? 11.781 -45.688 -22.578 1 95.56 197 VAL B C 1
ATOM 3736 O O . VAL B 1 197 ? 12.156 -46.125 -21.484 1 95.56 197 VAL B O 1
ATOM 3739 N N . ARG B 1 198 ? 12.219 -44.656 -23.109 1 96.62 198 ARG B N 1
ATOM 3740 C CA . ARG B 1 198 ? 13.125 -43.781 -22.359 1 96.62 198 ARG B CA 1
ATOM 3741 C C . ARG B 1 198 ? 12.484 -43.312 -21.062 1 96.62 198 ARG B C 1
ATOM 3743 O O . ARG B 1 198 ? 13.133 -43.312 -20.016 1 96.62 198 ARG B O 1
ATOM 3750 N N . TRP B 1 199 ? 11.273 -42.844 -21.188 1 97.81 199 TRP B N 1
ATOM 3751 C CA . TRP B 1 199 ? 10.531 -42.406 -20.016 1 97.81 199 TRP B CA 1
ATOM 3752 C C . TRP B 1 199 ? 10.438 -43.562 -19 1 97.81 199 TRP B C 1
ATOM 3754 O O . TRP B 1 199 ? 10.641 -43.344 -17.797 1 97.81 199 TRP B O 1
ATOM 3764 N N . ALA B 1 200 ? 10.109 -44.75 -19.391 1 97.38 200 ALA B N 1
ATOM 3765 C CA . ALA B 1 200 ? 9.969 -45.938 -18.516 1 97.38 200 ALA B CA 1
ATOM 3766 C C . ALA B 1 200 ? 11.289 -46.25 -17.828 1 97.38 200 ALA B C 1
ATOM 3768 O O . ALA B 1 200 ? 11.305 -46.688 -16.672 1 97.38 200 ALA B O 1
ATOM 3769 N N . GLY B 1 201 ? 12.344 -46.125 -18.578 1 96.56 201 GLY B N 1
ATOM 3770 C CA . GLY B 1 201 ? 13.656 -46.344 -17.984 1 96.56 201 GLY B CA 1
ATOM 3771 C C . GLY B 1 201 ? 13.945 -45.438 -16.812 1 96.56 201 GLY B C 1
ATOM 3772 O O . GLY B 1 201 ? 14.43 -45.875 -15.773 1 96.56 201 GLY B O 1
ATOM 3773 N N . LYS B 1 202 ? 13.719 -44.188 -17.031 1 96.94 202 LYS B N 1
ATOM 3774 C CA . LYS B 1 202 ? 13.945 -43.219 -15.961 1 96.94 202 LYS B CA 1
ATOM 3775 C C . LYS B 1 202 ? 13.023 -43.469 -14.773 1 96.94 202 LYS B C 1
ATOM 3777 O O . LYS B 1 202 ? 13.422 -43.312 -13.625 1 96.94 202 LYS B O 1
ATOM 3782 N N . GLU B 1 203 ? 11.773 -43.844 -15.086 1 96.75 203 GLU B N 1
ATOM 3783 C CA . GLU B 1 203 ? 10.82 -44.156 -14.031 1 96.75 203 GLU B CA 1
ATOM 3784 C C . GLU B 1 203 ? 11.258 -45.375 -13.227 1 96.75 203 GLU B C 1
ATOM 3786 O O . GLU B 1 203 ? 11.094 -45.406 -12.008 1 96.75 203 GLU B O 1
ATOM 3791 N N . CYS B 1 204 ? 11.789 -46.312 -13.852 1 96.62 204 CYS B N 1
ATOM 3792 C CA . CYS B 1 204 ? 12.312 -47.5 -13.164 1 96.62 204 CYS B CA 1
ATOM 3793 C C . CYS B 1 204 ? 13.453 -47.094 -12.227 1 96.62 204 CYS B C 1
ATOM 3795 O O . CYS B 1 204 ? 13.555 -47.625 -11.117 1 96.62 204 CYS B O 1
ATOM 3797 N N . GLN B 1 205 ? 14.289 -46.25 -12.719 1 96.69 205 GLN B N 1
ATOM 3798 C CA . GLN B 1 205 ? 15.391 -45.781 -11.883 1 96.69 205 GLN B CA 1
ATOM 3799 C C . GLN B 1 205 ? 14.859 -45.062 -10.641 1 96.69 205 GLN B C 1
ATOM 3801 O O . GLN B 1 205 ? 15.375 -45.281 -9.539 1 96.69 205 GLN B O 1
ATOM 3806 N N . ARG B 1 206 ? 13.859 -44.281 -10.852 1 95.19 206 ARG B N 1
ATOM 3807 C CA . ARG B 1 206 ? 13.258 -43.531 -9.75 1 95.19 206 ARG B CA 1
ATOM 3808 C C . ARG B 1 206 ? 12.656 -44.469 -8.719 1 95.19 206 ARG B C 1
ATOM 3810 O O . ARG B 1 206 ? 12.727 -44.188 -7.516 1 95.19 206 ARG B O 1
ATOM 3817 N N . LEU B 1 207 ? 12.109 -45.562 -9.188 1 95.31 207 LEU B N 1
ATOM 3818 C CA . LEU B 1 207 ? 11.438 -46.531 -8.32 1 95.31 207 LEU B CA 1
ATOM 3819 C C . LEU B 1 207 ? 12.398 -47.625 -7.859 1 95.31 207 LEU B C 1
ATOM 3821 O O . LEU B 1 207 ? 11.992 -48.562 -7.18 1 95.31 207 LEU B O 1
ATOM 3825 N N . LYS B 1 208 ? 13.648 -47.531 -8.266 1 95.88 208 LYS B N 1
ATOM 3826 C CA . LYS B 1 208 ? 14.664 -48.531 -7.898 1 95.88 208 LYS B CA 1
ATOM 3827 C C . LYS B 1 208 ? 14.281 -49.938 -8.375 1 95.88 208 LYS B C 1
ATOM 3829 O O . LYS B 1 208 ? 14.344 -50.875 -7.613 1 95.88 208 LYS B O 1
ATOM 3834 N N . LEU B 1 209 ? 13.781 -49.969 -9.539 1 95.5 209 LEU B N 1
ATOM 3835 C CA . LEU B 1 209 ? 13.445 -51.219 -10.195 1 95.5 209 LEU B CA 1
ATOM 3836 C C . LEU B 1 209 ? 14.539 -51.625 -11.188 1 95.5 209 LEU B C 1
ATOM 3838 O O . LEU B 1 209 ? 15.312 -50.781 -11.633 1 95.5 209 LEU B O 1
ATOM 3842 N N . PRO B 1 210 ? 14.547 -52.875 -11.445 1 94.69 210 PRO B N 1
ATOM 3843 C CA . PRO B 1 210 ? 15.516 -53.312 -12.461 1 94.69 210 PRO B CA 1
ATOM 3844 C C . PRO B 1 210 ? 15.242 -52.688 -13.836 1 94.69 210 PRO B C 1
ATOM 3846 O O . PRO B 1 210 ? 14.078 -52.5 -14.195 1 94.69 210 PRO B O 1
ATOM 3849 N N . LEU B 1 211 ? 16.297 -52.438 -14.547 1 91.62 211 LEU B N 1
ATOM 3850 C CA . LEU B 1 211 ? 16.172 -51.844 -15.867 1 91.62 211 LEU B CA 1
ATOM 3851 C C . LEU B 1 211 ? 15.945 -52.906 -16.938 1 91.62 211 LEU B C 1
ATOM 3853 O O . LEU B 1 211 ? 16.703 -53 -17.906 1 91.62 211 LEU B O 1
ATOM 3857 N N . THR B 1 212 ? 14.922 -53.719 -16.75 1 93.25 212 THR B N 1
ATOM 3858 C CA . THR B 1 212 ? 14.547 -54.75 -17.719 1 93.25 212 THR B CA 1
ATOM 3859 C C . THR B 1 212 ? 13.352 -54.281 -18.547 1 93.25 212 THR B C 1
ATOM 3861 O O . THR B 1 212 ? 12.625 -53.375 -18.156 1 93.25 212 THR B O 1
ATOM 3864 N N . ALA B 1 213 ? 13.234 -54.875 -19.719 1 92.94 213 ALA B N 1
ATOM 3865 C CA . ALA B 1 213 ? 12.102 -54.562 -20.594 1 92.94 213 ALA B CA 1
ATOM 3866 C C . ALA B 1 213 ? 10.773 -54.875 -19.891 1 92.94 213 ALA B C 1
ATOM 3868 O O . ALA B 1 213 ? 9.797 -54.125 -20.062 1 92.94 213 ALA B O 1
ATOM 3869 N N . GLU B 1 214 ? 10.789 -55.906 -19.141 1 92.5 214 GLU B N 1
ATOM 3870 C CA . GLU B 1 214 ? 9.578 -56.281 -18.422 1 92.5 214 GLU B CA 1
ATOM 3871 C C . GLU B 1 214 ? 9.211 -55.25 -17.375 1 92.5 214 GLU B C 1
ATOM 3873 O O . GLU B 1 214 ? 8.039 -54.875 -17.234 1 92.5 214 GLU B O 1
ATOM 3878 N N . ALA B 1 215 ? 10.18 -54.812 -16.656 1 95.19 215 ALA B N 1
ATOM 3879 C CA . ALA B 1 215 ? 9.945 -53.812 -15.633 1 95.19 215 ALA B CA 1
ATOM 3880 C C . ALA B 1 215 ? 9.492 -52.469 -16.266 1 95.19 215 ALA B C 1
ATOM 3882 O O . ALA B 1 215 ? 8.609 -51.812 -15.734 1 95.19 215 ALA B O 1
ATOM 3883 N N . ARG B 1 216 ? 10.141 -52.125 -17.344 1 95.5 216 ARG B N 1
ATOM 3884 C CA . ARG B 1 216 ? 9.789 -50.906 -18.062 1 95.5 216 ARG B CA 1
ATOM 3885 C C . ARG B 1 216 ? 8.359 -50.969 -18.594 1 95.5 216 ARG B C 1
ATOM 3887 O O . ARG B 1 216 ? 7.625 -49.969 -18.547 1 95.5 216 ARG B O 1
ATOM 3894 N N . ARG B 1 217 ? 8.016 -52.094 -19.188 1 94.88 217 ARG B N 1
ATOM 3895 C CA . ARG B 1 217 ? 6.648 -52.281 -19.672 1 94.88 217 ARG B CA 1
ATOM 3896 C C . ARG B 1 217 ? 5.652 -52.188 -18.516 1 94.88 217 ARG B C 1
ATOM 3898 O O . ARG B 1 217 ? 4.566 -51.625 -18.672 1 94.88 217 ARG B O 1
ATOM 3905 N N . GLN B 1 218 ? 6.02 -52.719 -17.391 1 95 218 GLN B N 1
ATOM 3906 C CA . GLN B 1 218 ? 5.152 -52.719 -16.219 1 95 218 GLN B CA 1
ATOM 3907 C C . GLN B 1 218 ? 4.891 -51.281 -15.742 1 95 218 GLN B C 1
ATOM 3909 O O . GLN B 1 218 ? 3.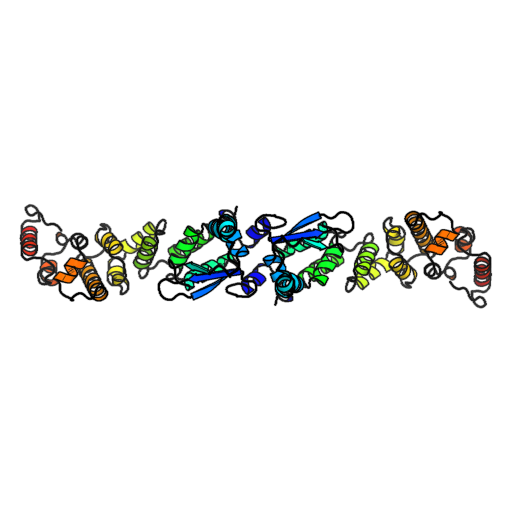77 -50.938 -15.367 1 95 218 GLN B O 1
ATOM 3914 N N . VAL B 1 219 ? 5.926 -50.5 -15.773 1 96.12 219 VAL B N 1
ATOM 3915 C CA . VAL B 1 219 ? 5.789 -49.125 -15.297 1 96.12 219 VAL B CA 1
ATOM 3916 C C . VAL B 1 219 ? 4.926 -48.312 -16.266 1 96.12 219 VAL B C 1
ATOM 3918 O O . VAL B 1 219 ? 4.203 -47.406 -15.867 1 96.12 219 VAL B O 1
ATOM 3921 N N . LEU B 1 220 ? 4.977 -48.625 -17.562 1 96.12 220 LEU B N 1
ATOM 3922 C CA . LEU B 1 220 ? 4.125 -47.969 -18.562 1 96.12 220 LEU B CA 1
ATOM 3923 C C . LEU B 1 220 ? 2.666 -48.375 -18.359 1 96.12 220 LEU B C 1
ATOM 3925 O O . LEU B 1 220 ? 1.766 -47.531 -18.547 1 96.12 220 LEU B O 1
ATOM 3929 N N . GLY B 1 221 ? 2.492 -49.625 -18 1 94.12 221 GLY B N 1
ATOM 3930 C CA . GLY B 1 221 ? 1.142 -50.125 -17.781 1 94.12 221 GLY B CA 1
ATOM 3931 C C . GLY B 1 221 ? 0.264 -50 -19.016 1 94.12 221 GLY B C 1
ATOM 3932 O O . GLY B 1 221 ? 0.683 -50.375 -20.109 1 94.12 221 GLY B O 1
ATOM 3933 N N . ASP B 1 222 ? -0.925 -49.531 -18.875 1 93.75 222 ASP B N 1
ATOM 3934 C CA . ASP B 1 222 ? -1.901 -49.438 -19.953 1 93.75 222 ASP B CA 1
ATOM 3935 C C . ASP B 1 222 ? -1.479 -48.406 -20.969 1 93.75 222 ASP B C 1
ATOM 3937 O O . ASP B 1 222 ? -1.945 -48.406 -22.109 1 93.75 222 ASP B O 1
ATOM 3941 N N . THR B 1 223 ? -0.619 -47.469 -20.531 1 95.19 223 THR B N 1
ATOM 3942 C CA . THR B 1 223 ? -0.127 -46.438 -21.438 1 95.19 223 THR B CA 1
ATOM 3943 C C . THR B 1 223 ? 0.597 -47.062 -22.625 1 95.19 223 THR B C 1
ATOM 3945 O O . THR B 1 223 ? 0.604 -46.5 -23.719 1 95.19 223 THR B O 1
ATOM 3948 N N . PHE B 1 224 ? 1.172 -48.25 -22.391 1 94.19 224 PHE B N 1
ATOM 3949 C CA . PHE B 1 224 ? 1.9 -48.969 -23.438 1 94.19 224 PHE B CA 1
ATOM 3950 C C . PHE B 1 224 ? 0.985 -49.281 -24.625 1 94.19 224 PHE B C 1
ATOM 3952 O O . PHE B 1 224 ? 1.421 -49.25 -25.781 1 94.19 224 PHE B O 1
ATOM 3959 N N . TYR B 1 225 ? -0.241 -49.438 -24.328 1 91.19 225 TYR B N 1
ATOM 3960 C CA . TYR B 1 225 ? -1.199 -49.781 -25.375 1 91.19 225 TYR B CA 1
ATOM 3961 C C . TYR B 1 225 ? -1.645 -48.562 -26.156 1 91.19 225 TYR B C 1
ATOM 3963 O O . TYR B 1 225 ? -2.377 -48.688 -27.141 1 91.19 225 TYR B O 1
ATOM 3971 N N . SER B 1 226 ? -1.201 -47.438 -25.781 1 92.19 226 SER B N 1
ATOM 3972 C CA . SER B 1 226 ? -1.515 -46.219 -26.516 1 92.19 226 SER B CA 1
ATOM 3973 C C . SER B 1 226 ? -0.577 -46 -27.703 1 92.19 226 SER B C 1
ATOM 3975 O O . SER B 1 226 ? -0.836 -45.188 -28.578 1 92.19 226 SER B O 1
ATOM 3977 N N . ILE B 1 227 ? 0.432 -46.75 -27.719 1 91.88 227 ILE B N 1
ATOM 3978 C CA . ILE B 1 227 ? 1.318 -46.75 -28.875 1 91.88 227 ILE B CA 1
ATOM 3979 C C . ILE B 1 227 ? 0.697 -47.531 -30.016 1 91.88 227 ILE B C 1
ATOM 3981 O O . ILE B 1 227 ? 0.358 -48.719 -29.844 1 91.88 227 ILE B O 1
ATOM 3985 N N . ARG B 1 228 ? 0.577 -46.938 -31.172 1 92.56 228 ARG B N 1
ATOM 3986 C CA . ARG B 1 228 ? -0.098 -47.562 -32.312 1 92.56 228 ARG B CA 1
ATOM 3987 C C . ARG B 1 228 ? 0.9 -48.25 -33.219 1 92.56 228 ARG B C 1
ATOM 3989 O O . ARG B 1 228 ? 1.163 -47.812 -34.344 1 92.56 228 ARG B O 1
ATOM 3996 N N . PHE B 1 229 ? 1.301 -49.5 -32.812 1 92.12 229 PHE B N 1
ATOM 3997 C CA . PHE B 1 229 ? 2.307 -50.281 -33.531 1 92.12 229 PHE B CA 1
ATOM 3998 C C . PHE B 1 229 ? 1.834 -50.625 -34.938 1 92.12 229 PHE B C 1
ATOM 4000 O O . PHE B 1 229 ? 2.633 -50.656 -35.875 1 92.12 229 PHE B O 1
ATOM 4007 N N . PRO B 1 230 ? 0.51 -50.812 -35.062 1 90.94 230 PRO B N 1
ATOM 4008 C CA . PRO B 1 230 ? 0.021 -51.156 -36.406 1 90.94 230 PRO B CA 1
ATOM 4009 C C . PRO B 1 230 ? 0.282 -50.062 -37.438 1 90.94 230 PRO B C 1
ATOM 4011 O O . PRO B 1 230 ? 0.238 -50.312 -38.656 1 90.94 230 PRO B O 1
ATOM 4014 N N . LEU B 1 231 ? 0.558 -48.875 -36.938 1 89.81 231 LEU B N 1
ATOM 4015 C CA . LEU B 1 231 ? 0.807 -47.781 -37.875 1 89.81 231 LEU B CA 1
ATOM 4016 C C . LEU B 1 231 ? 2.277 -47.719 -38.25 1 89.81 231 LEU B C 1
ATOM 4018 O O . LEU B 1 231 ? 2.646 -47 -39.188 1 89.81 231 LEU B O 1
ATOM 4022 N N . MET B 1 232 ? 3.062 -48.531 -37.688 1 91.94 232 MET B N 1
ATOM 4023 C CA . MET B 1 232 ? 4.469 -48.656 -38.062 1 91.94 232 MET B CA 1
ATOM 4024 C C . MET B 1 232 ? 4.641 -49.531 -39.312 1 91.94 232 MET B C 1
ATOM 4026 O O . MET B 1 232 ? 3.785 -50.344 -39.594 1 91.94 232 MET B O 1
ATOM 4030 N N . SER B 1 233 ? 5.797 -49.188 -40 1 92.88 233 SER B N 1
ATOM 4031 C CA . SER B 1 233 ? 6.156 -50.156 -41.062 1 92.88 233 SER B CA 1
ATOM 4032 C C . SER B 1 233 ? 6.625 -51.469 -40.438 1 92.88 233 SER B C 1
ATOM 4034 O O . SER B 1 233 ? 7.18 -51.5 -39.344 1 92.88 233 SER B O 1
ATOM 4036 N N . MET B 1 234 ? 6.352 -52.531 -41.188 1 93.06 234 MET B N 1
ATOM 4037 C CA . MET B 1 234 ? 6.797 -53.844 -40.75 1 93.06 234 MET B CA 1
ATOM 4038 C C . MET B 1 234 ? 8.305 -53.844 -40.5 1 93.06 234 MET B C 1
ATOM 4040 O O . MET B 1 234 ? 8.781 -54.469 -39.531 1 93.06 234 MET B O 1
ATOM 4044 N N . LYS B 1 235 ? 8.984 -53.156 -41.344 1 94.94 235 LYS B N 1
ATOM 4045 C CA . LYS B 1 235 ? 10.438 -53.094 -41.219 1 94.94 235 LYS B CA 1
ATOM 4046 C C . LYS B 1 235 ? 10.82 -52.375 -39.906 1 94.94 235 LYS B C 1
ATOM 4048 O O . LYS B 1 235 ? 11.664 -52.906 -39.156 1 94.94 235 LYS B O 1
ATOM 4053 N N . ASP B 1 236 ? 10.18 -51.312 -39.688 1 94.06 236 ASP B N 1
ATOM 4054 C CA . ASP B 1 236 ? 10.477 -50.531 -38.469 1 94.06 236 ASP B CA 1
ATOM 4055 C C . ASP B 1 236 ? 10.102 -51.344 -37.219 1 94.06 236 ASP B C 1
ATOM 4057 O O . ASP B 1 236 ? 10.836 -51.344 -36.219 1 94.06 236 ASP B O 1
ATOM 4061 N N . PHE B 1 237 ? 8.945 -51.969 -37.281 1 95.19 237 PHE B N 1
ATOM 4062 C CA . PHE B 1 237 ? 8.492 -52.781 -36.156 1 95.19 237 PHE B CA 1
ATOM 4063 C C . PHE B 1 237 ? 9.484 -53.906 -35.875 1 95.19 237 PHE B C 1
ATOM 4065 O O . PHE B 1 237 ? 9.82 -54.188 -34.719 1 95.19 237 PHE B O 1
ATOM 4072 N N . THR B 1 238 ? 9.969 -54.531 -36.875 1 95.06 238 THR B N 1
ATOM 4073 C CA . THR B 1 238 ? 10.906 -55.656 -36.75 1 95.06 238 THR B CA 1
ATOM 4074 C C . THR B 1 238 ? 12.242 -55.188 -36.188 1 95.06 238 THR B C 1
ATOM 4076 O O . THR B 1 238 ? 12.812 -55.812 -35.312 1 95.06 238 THR B O 1
ATOM 4079 N N . ASP B 1 239 ? 12.703 -54.094 -36.625 1 93.81 239 ASP B N 1
ATOM 4080 C CA . ASP B 1 239 ? 14.039 -53.594 -36.281 1 93.81 239 ASP B CA 1
ATOM 4081 C C . ASP B 1 239 ? 14.062 -53 -34.875 1 93.81 239 ASP B C 1
ATOM 4083 O O . ASP B 1 239 ? 15.062 -53.125 -34.156 1 93.81 239 ASP B O 1
ATOM 4087 N N . GLN B 1 240 ? 12.945 -52.406 -34.469 1 91.56 240 GLN B N 1
ATOM 4088 C CA . GLN B 1 240 ? 13.023 -51.594 -33.25 1 91.56 240 GLN B CA 1
ATOM 4089 C C . GLN B 1 240 ? 12.164 -52.188 -32.125 1 91.56 240 GLN B C 1
ATOM 4091 O O . GLN B 1 240 ? 12.461 -51.969 -30.953 1 91.56 240 GLN B O 1
ATOM 4096 N N . VAL B 1 241 ? 11.062 -52.844 -32.438 1 93.31 241 VAL B N 1
ATOM 4097 C CA . VAL B 1 241 ? 10.086 -53.188 -31.406 1 93.31 241 VAL B CA 1
ATOM 4098 C C . VAL B 1 241 ? 10.109 -54.688 -31.156 1 93.31 241 VAL B C 1
ATOM 4100 O O . VAL B 1 241 ? 10.172 -55.156 -30 1 93.31 241 VAL B O 1
ATOM 4103 N N . ALA B 1 242 ? 10.125 -55.469 -32.219 1 92.31 242 ALA B N 1
ATOM 4104 C CA . ALA B 1 242 ? 9.93 -56.906 -32.156 1 92.31 242 ALA B CA 1
ATOM 4105 C C . ALA B 1 242 ? 11.008 -57.562 -31.281 1 92.31 242 ALA B C 1
ATOM 4107 O O . ALA B 1 242 ? 10.727 -58.5 -30.516 1 92.31 242 ALA B O 1
ATOM 4108 N N . ARG B 1 243 ? 12.273 -57.062 -31.328 1 89.31 243 ARG B N 1
ATOM 4109 C CA . ARG B 1 243 ? 13.383 -57.688 -30.609 1 89.31 243 ARG B CA 1
ATOM 4110 C C . ARG B 1 243 ? 13.703 -56.938 -29.328 1 89.31 243 ARG B C 1
ATOM 4112 O O . ARG B 1 243 ? 14.664 -57.25 -28.625 1 89.31 243 ARG B O 1
ATOM 4119 N N . SER B 1 244 ? 12.953 -55.938 -29.047 1 89.31 244 SER B N 1
ATOM 4120 C CA . SER B 1 244 ? 13.242 -55.062 -27.906 1 89.31 244 SER B CA 1
ATOM 4121 C C . SER B 1 244 ? 12.898 -55.75 -26.594 1 89.31 244 SER B C 1
ATOM 4123 O O . SER B 1 244 ? 13.422 -55.406 -25.531 1 89.31 244 SER B O 1
ATOM 4125 N N . GLY B 1 245 ? 11.969 -56.75 -26.641 1 89.75 245 GLY B N 1
ATOM 4126 C CA . GLY B 1 245 ? 11.586 -57.5 -25.453 1 89.75 245 GLY B CA 1
ATOM 4127 C C . GLY B 1 245 ? 10.414 -56.875 -24.719 1 89.75 245 GLY B C 1
ATOM 4128 O O . GLY B 1 245 ? 9.977 -57.406 -23.688 1 89.75 245 GLY B O 1
ATOM 4129 N N . TYR B 1 246 ? 9.789 -55.812 -25.312 1 92.38 246 TYR B N 1
ATOM 4130 C CA . TYR B 1 246 ? 8.68 -55.156 -24.641 1 92.38 246 TYR B CA 1
ATOM 4131 C C . TYR B 1 246 ? 7.359 -55.875 -24.922 1 92.38 246 TYR B C 1
ATOM 4133 O O . TYR B 1 246 ? 6.391 -55.719 -24.172 1 92.38 246 TYR B O 1
ATOM 4141 N N . LEU B 1 247 ? 7.324 -56.531 -26.031 1 92.5 247 LEU B N 1
ATOM 4142 C CA . LEU B 1 247 ? 6.121 -57.281 -26.391 1 92.5 247 LEU B CA 1
ATOM 4143 C C . LEU B 1 247 ? 6.289 -58.781 -26.109 1 92.5 247 LEU B C 1
ATOM 4145 O O . LEU B 1 247 ? 7.395 -59.312 -26.234 1 92.5 247 LEU B O 1
ATOM 4149 N N . THR B 1 248 ? 5.25 -59.375 -25.688 1 90.31 248 THR B N 1
ATOM 4150 C CA . THR B 1 248 ? 5.266 -60.844 -25.578 1 90.31 248 THR B CA 1
ATOM 4151 C C . THR B 1 248 ? 5.359 -61.5 -26.938 1 90.31 248 THR B C 1
ATOM 4153 O O . THR B 1 248 ? 5.066 -60.875 -27.969 1 90.31 248 THR B O 1
ATOM 4156 N N . TYR B 1 249 ? 5.777 -62.719 -26.891 1 91.62 249 TYR B N 1
ATOM 4157 C CA . TYR B 1 249 ? 5.871 -63.438 -28.156 1 91.62 249 TYR B CA 1
ATOM 4158 C C . TYR B 1 249 ? 4.512 -63.531 -28.828 1 91.62 249 TYR B C 1
ATOM 4160 O O . TYR B 1 249 ? 4.422 -63.5 -30.062 1 91.62 249 TYR B O 1
ATOM 4168 N N . GLU B 1 250 ? 3.541 -63.688 -28.016 1 91.5 250 GLU B N 1
ATOM 4169 C CA . GLU B 1 250 ? 2.184 -63.719 -28.547 1 91.5 250 GLU B CA 1
ATOM 4170 C C . GLU B 1 250 ? 1.824 -62.406 -29.234 1 91.5 250 GLU B C 1
ATOM 4172 O O . GLU B 1 250 ? 1.246 -62.406 -30.328 1 91.5 250 GLU B O 1
ATOM 4177 N N . GLU B 1 251 ? 2.168 -61.344 -28.672 1 91.69 251 GLU B N 1
ATOM 4178 C CA . GLU B 1 251 ? 1.868 -60.031 -29.219 1 91.69 251 GLU B CA 1
ATOM 4179 C C . GLU B 1 251 ? 2.654 -59.781 -30.5 1 91.69 251 GLU B C 1
ATOM 4181 O O . GLU B 1 251 ? 2.123 -59.219 -31.469 1 91.69 251 GLU B O 1
ATOM 4186 N N . VAL B 1 252 ? 3.908 -60.156 -30.5 1 93.31 252 VAL B N 1
ATOM 4187 C CA . VAL B 1 252 ? 4.742 -60 -31.688 1 93.31 252 VAL B CA 1
ATOM 4188 C C . VAL B 1 252 ? 4.148 -60.812 -32.844 1 93.31 252 VAL B C 1
ATOM 4190 O O . VAL B 1 252 ? 4.027 -60.312 -33.969 1 93.31 252 VAL B O 1
ATOM 4193 N N . ALA B 1 253 ? 3.791 -62 -32.438 1 91.88 253 ALA B N 1
ATOM 4194 C CA . ALA B 1 253 ? 3.197 -62.875 -33.469 1 91.88 253 ALA B CA 1
ATOM 4195 C C . ALA B 1 253 ? 1.922 -62.25 -34.031 1 91.88 253 ALA B C 1
ATOM 4197 O O . ALA B 1 253 ? 1.716 -62.25 -35.25 1 91.88 253 ALA B O 1
ATOM 4198 N N . ASN B 1 254 ? 1.136 -61.844 -33.188 1 91.62 254 ASN B N 1
ATOM 4199 C CA . ASN B 1 254 ? -0.122 -61.219 -33.625 1 91.62 254 ASN B CA 1
ATOM 4200 C C . ASN B 1 254 ? 0.116 -60 -34.5 1 91.62 254 ASN B C 1
ATOM 4202 O O . ASN B 1 254 ? -0.654 -59.75 -35.406 1 91.62 254 ASN B O 1
ATOM 4206 N N . MET B 1 255 ? 1.126 -59.25 -34.25 1 92.25 255 MET B N 1
ATOM 4207 C CA . MET B 1 255 ? 1.465 -58.094 -35.062 1 92.25 255 MET B CA 1
ATOM 4208 C C . MET B 1 255 ? 1.864 -58.5 -36.469 1 92.25 255 MET B C 1
ATOM 4210 O O . MET B 1 255 ? 1.428 -57.875 -37.469 1 92.25 255 MET B O 1
ATOM 4214 N N . TYR B 1 256 ? 2.672 -59.5 -36.531 1 92.12 256 TYR B N 1
ATOM 4215 C CA . TYR B 1 256 ? 3.096 -59.969 -37.844 1 92.12 256 TYR B CA 1
ATOM 4216 C C . TYR B 1 256 ? 1.917 -60.531 -38.656 1 92.12 256 TYR B C 1
ATOM 4218 O O . TYR B 1 256 ? 1.82 -60.312 -39.875 1 92.12 256 TYR B O 1
ATO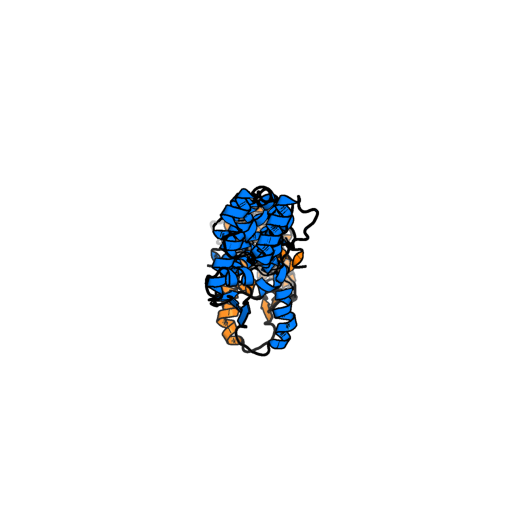M 4226 N N . ILE B 1 257 ? 1.04 -61.281 -37.906 1 91.69 257 ILE B N 1
ATOM 4227 C CA . ILE B 1 257 ? -0.181 -61.75 -38.531 1 91.69 257 ILE B CA 1
ATOM 4228 C C . ILE B 1 257 ? -0.992 -60.562 -39.062 1 91.69 257 ILE B C 1
ATOM 4230 O O . ILE B 1 257 ? -1.51 -60.594 -40.188 1 91.69 257 ILE B O 1
ATOM 4234 N N . GLY B 1 258 ? -1.07 -59.625 -38.312 1 90.44 258 GLY B N 1
ATOM 4235 C CA . GLY B 1 258 ? -1.778 -58.406 -38.688 1 90.44 258 GLY B CA 1
ATOM 4236 C C . GLY B 1 258 ? -1.161 -57.719 -39.906 1 90.44 258 GLY B C 1
ATOM 4237 O O . GLY B 1 258 ? -1.868 -57.344 -40.844 1 90.44 258 GLY B O 1
ATOM 4238 N N . PHE B 1 259 ? 0.144 -57.469 -39.906 1 91.06 259 PHE B N 1
ATOM 4239 C CA . PHE B 1 259 ? 0.834 -56.812 -41 1 91.06 259 PHE B CA 1
ATOM 4240 C C . PHE B 1 259 ? 0.569 -57.562 -42.312 1 91.06 259 PHE B C 1
ATOM 4242 O O . PHE B 1 259 ? 0.378 -56.906 -43.344 1 91.06 259 PHE B O 1
ATOM 4249 N N . ASN B 1 260 ? 0.589 -58.844 -42.219 1 90 260 ASN B N 1
ATOM 4250 C CA . ASN B 1 260 ? 0.487 -59.688 -43.406 1 90 260 ASN B CA 1
ATOM 4251 C C . ASN B 1 260 ? -0.962 -59.812 -43.875 1 90 260 ASN B C 1
ATOM 4253 O O . ASN B 1 260 ? -1.224 -60.219 -45 1 90 260 ASN B O 1
ATOM 4257 N N . SER B 1 261 ? -1.926 -59.531 -43.031 1 89.5 261 SER B N 1
ATOM 4258 C CA . SER B 1 261 ? -3.338 -59.625 -43.375 1 89.5 261 SER B CA 1
ATOM 4259 C C . SER B 1 261 ? -3.961 -58.25 -43.531 1 89.5 261 SER B C 1
ATOM 4261 O O . SER B 1 261 ? -5.172 -58.125 -43.719 1 89.5 261 SER B O 1
ATOM 4263 N N . GLY B 1 262 ? -3.209 -57.188 -43.375 1 85.81 262 GLY B N 1
ATOM 4264 C CA . GLY B 1 262 ? -3.73 -55.844 -43.406 1 85.81 262 GLY B CA 1
ATOM 4265 C C . GLY B 1 262 ? -4.594 -55.531 -42.188 1 85.81 262 GLY B C 1
ATOM 4266 O O . GLY B 1 262 ? -5.555 -54.75 -42.281 1 85.81 262 GLY B O 1
ATOM 4267 N N . PHE B 1 263 ? -4.348 -56.25 -41.094 1 82.12 263 PHE B N 1
ATOM 4268 C CA . PHE B 1 263 ? -5 -56.094 -39.781 1 82.12 263 PHE B CA 1
ATOM 4269 C C . PHE B 1 263 ? -6.5 -56.344 -39.906 1 82.12 263 PHE B C 1
ATOM 4271 O O . PHE B 1 263 ? -7.285 -55.812 -39.125 1 82.12 263 PHE B O 1
ATOM 4278 N N . GLN B 1 264 ? -6.906 -57.031 -40.875 1 77.5 264 GLN B N 1
ATOM 4279 C CA . GLN B 1 264 ? -8.289 -57.469 -41.062 1 77.5 264 GLN B CA 1
ATOM 4280 C C . GLN B 1 264 ? -8.641 -58.656 -40.188 1 77.5 264 GLN B C 1
ATOM 4282 O O . GLN B 1 264 ? -9.766 -58.781 -39.688 1 77.5 264 GLN B O 1
ATOM 4287 N N . LYS B 1 265 ? -7.758 -59.5 -39.844 1 69.81 265 LYS B N 1
ATOM 4288 C CA . LYS B 1 265 ? -8.031 -60.75 -39.188 1 69.81 265 LYS B CA 1
ATOM 4289 C C . LYS B 1 265 ? -7.438 -60.781 -37.781 1 69.81 265 LYS B C 1
ATOM 4291 O O . LYS B 1 265 ? -7.402 -61.844 -37.125 1 69.81 265 LYS B O 1
ATOM 4296 N N . CYS B 1 266 ? -6.918 -59.812 -37.406 1 65.75 266 CYS B N 1
ATOM 4297 C CA . CYS B 1 266 ? -6.219 -59.875 -36.125 1 65.75 266 CYS B CA 1
ATOM 4298 C C . CYS B 1 266 ? -6.578 -58.688 -35.25 1 65.75 266 CYS B C 1
ATOM 4300 O O . CYS B 1 266 ? -6.586 -57.531 -35.719 1 65.75 266 CYS B O 1
ATOM 4302 N N . HIS B 1 267 ? -7.148 -59.125 -34.031 1 73.06 267 HIS B N 1
ATOM 4303 C CA . HIS B 1 267 ? -7.426 -58.094 -33.062 1 73.06 267 HIS B CA 1
ATOM 4304 C C . HIS B 1 267 ? -6.211 -57.844 -32.156 1 73.06 267 HIS B C 1
ATOM 4306 O O . HIS B 1 267 ? -5.723 -58.75 -31.5 1 73.06 267 HIS B O 1
ATOM 4312 N N . VAL B 1 268 ? -5.492 -56.75 -32.469 1 79.5 268 VAL B N 1
ATOM 4313 C CA . VAL B 1 268 ? -4.352 -56.406 -31.609 1 79.5 268 VAL B CA 1
ATOM 4314 C C . VAL B 1 268 ? -4.742 -55.312 -30.641 1 79.5 268 VAL B C 1
ATOM 4316 O O . VAL B 1 268 ? -5.605 -54.469 -30.938 1 79.5 268 VAL B O 1
ATOM 4319 N N . LYS B 1 269 ? -4.254 -55.344 -29.422 1 80.5 269 LYS B N 1
ATOM 4320 C CA . LYS B 1 269 ? -4.57 -54.406 -28.344 1 80.5 269 LYS B CA 1
ATOM 4321 C C . LYS B 1 269 ? -3.98 -53.031 -28.625 1 80.5 269 LYS B C 1
ATOM 4323 O O . LYS B 1 269 ? -4.305 -52.062 -27.938 1 80.5 269 LYS B O 1
ATOM 4328 N N . PHE B 1 270 ? -3.186 -53.094 -29.703 1 82.69 270 PHE B N 1
ATOM 4329 C CA . PHE B 1 270 ? -2.506 -51.844 -30.016 1 82.69 270 PHE B CA 1
ATOM 4330 C C . PHE B 1 270 ? -3.217 -51.125 -31.156 1 82.69 270 PHE B C 1
ATOM 4332 O O . PHE B 1 270 ? -3.875 -51.75 -31.984 1 82.69 270 PHE B O 1
#

Radius of gyration: 41.0 Å; Cα contacts (8 Å, |Δi|>4): 774; chains: 2; bounding box: 34×135×72 Å

Sequence (540 aa):
WQTSMCSLRERNKHMFNNELFSDVRFLVGRSAKQSIPAHKYIMSISSPVFSSMFFAFGALQAEQLTREQIEISECEPAAFLELLRYLYYDEVQLTTITAPEVLYLARKYLIPHLADICTDFLVTNLTVDNSLTVLDQCCMLGVGKGLEKQCWDIVDKRAENIADDVTFVEIDHGTLTAFLCRDTLVAKETTLFNAAVRWAGKECQRLKLPLTAEARRQVLGDTFYSIRFPLMSMKDFTDQVARSGYLTYEEVANMYIGFNSGFQKCHVKFWQTSMCSLRERNKHMFNNELFSDVRFLVGRSAKQSIPAHKYIMSISSPVFSSMFFAFGALQAEQLTREQIEISECEPAAFLELLRYLYYDEVQLTTITAPEVLYLARKYLIPHLADICTDFLVTNLTVDNSLTVLDQCCMLGVGKGLEKQCWDIVDKRAENIADDVTFVEIDHGTLTAFLCRDTLVAKETTLFNAAVRWAGKECQRLKLPLTAEARRQVLGDTFYSIRFPLMSMKDFTDQVARSGYLTYEEVANMYIGFNSGFQKCHVKF

Nearest PDB structures (foldseek):
  4ap2-assembly1_A  TM=7.291E-01  e=1.612E-09  Homo sapiens
  4apf-assembly1_A-2  TM=7.316E-01  e=7.791E-09  Homo sapiens
  8dwu-assembly1_J  TM=7.188E-01  e=5.045E-07  Homo sapiens
  8dwv-assembly1_E  TM=6.867E-01  e=2.404E-07  Homo sapiens
  9ety-assembly1_A  TM=7.230E-01  e=4.253E-06  Homo sapiens

pLDDT: mean 92.62, std 9.87, range [41.47, 98.75]

InterPro domains:
  IPR000210 BTB/POZ domain [PF00651] (14-125)
  IPR000210 BTB/POZ domain [PS50097] (22-96)
  IPR000210 BTB/POZ domain [SM00225] (22-126)
  IPR011333 SKP1/BTB/POZ domain superfamily [G3DSA:3.30.710.10] (1-155)
  IPR011333 SKP1/BTB/POZ domain superfamily [SSF54695] (4-125)
  IPR011705 BTB/Kelch-associated [PF07707] (146-241)
  IPR011705 BTB/Kelch-associated [SM00875] (138-242)

Organism: Nematostella vectensis (NCBI:txid45351)

Foldseek 3Di:
DVVVDDDQLRVLLVCQQNQVVFQAWEFEEQPHTDITTDHLVLLVVQFVVSVCVCPVCCVVVVPPPDRYYHYHNQDHPLLVSQLSNCSRRNDGDDDLVNLLVVLLVCVVRVRVVSVVVSLVVNLVPDDLQCLLVSCQSNVVSPNNPPSVVSSVVSCQVCVLVNLPHPCLLVGDLVSLLVSLQDDSHPDDLLSNLVSLLVSLQVVCVVVVHDSALCSSLVSNPLSNLSRDCLVDDPVSCVVRPLPRPNDDPVLSVLSVVCNVVVNPPGDHSD/DVVVDDDQLRVLLVCQQNQVVFQAWEFEEQPHTDITTDHLVLLVVQFVVSVCVCPVCCVVVVVPPDRHYHYHNQDHPLLVSQLSNCSRRNDGDDDLVNLLVVLLVCVVRVRVVSVVVSLVVNLVPDDLQCLLVSCQSNVVSPNNPPSVVSSVVSCQVCVLVNLPHPCLLVGDLVSLLVSLLDDSHPDDLLSNLVSLLVSLQVVCVVVVHDSALCSSLVSNPLSNLSRDCLVDDPVSCVVRPLPRPNDDPVLSVLSVVCNVVVNPPGDHSD

Secondary structure (DSSP, 8-state):
-GGG--SHHHHHHHHTT--TT--EEEEE-SSS-EEEEE-HHHHHHH-HHHHIIIIIIHHHHTTS-S-EEEEE-SS-HHHHHHHHHHHHHS-----TTTHHHHHHHHHHTT-HHHHHHHHHHHHHT--TTTHHHHHHHHHHHT--TTTHHHHHHHHHHTHHHHHHSGGGGGS-HHHHHHHHH-S---S-HHHHHHHHHHHHHHHHHHTT----HHHHHHHHGGGGGGS-GGGS-HHHIIIIIITTT-S-HHHHHHHHHHHHHTTSS-----/-GGG--SHHHHHHHHTT--TT--EEEEE-SSS-EEEEE-HHHHHHH-HHHHIIIIIIHHHHTTS-S-EEEEE-SS-HHHHHHHHHHHHHS-----TTTHHHHHHHHHHTT-HHHHHHHHHHHHHT--TTTHHHHHHHHHHHT--TTTHHHHHHHHHHTHHHHHHSGGGGGS-HHHHHHHHH-S---S-HHHHHHHHHHHHHHHHHHTT----HHHHHHHHGGGGGGS-GGGS-HHHIIIIIITTT-S-HHHHHHHHHHHHHTTSS-----